Protein 3N7L (pdb70)

Foldseek 3Di:
DLLVQWQFKFAQDPNRTWTPSPQTWDKDKWFPWAFDPDPVRWIKFKLDPDRTIKIKTFTDPVSCVVFVQFKKKKKWKKFKPQQAQQAFKWWFKDWADAQFAWTWIDGRQKIKIWGGLHVVDIDMDIDGDDCVLCVLHLGAIKMWMWIDGQQAKTWIAILLHTGDIDGHDDSPNHDTGSMMMGHIGGDPPRRDDDMMMMIIGTIIMGSHGDDSVRSNVVSVVSDPQFFAAFWRRHGAFAFAWWFKDFSVCQQWGWEAFAFFIFTDGHPGRNDSPDYKTKGKAFDDDDDDDRTDGAQTKIWIWIQHPNDIWTKWWDDFQDDQDAQKTFIGTHPDDPQRCLDTTMWTKHWDDDSSGTWIWTFDDHSRDSDGFWTKFWAWGWGDGHPDDDGTHITIGIMTRGHDCPVVVPPSRRTMHIHGPD

Organism: Clostridium botulinum (NCBI:txid1491)

InterPro domains:
  IPR000395 Botulinum/Tetanus toxin, catalytic chain [PF01742] (6-418)
  IPR000395 Botulinum/Tetanus toxin, catalytic chain [PR00760] (7-23)
  IPR000395 Botulinum/Tetanus toxin, catalytic chain [PR00760] (34-50)
  IPR000395 Botulinum/Tetanus toxin, catalytic chain [PR00760] (71-87)
  IPR000395 Botulinum/Tetanus toxin, catalytic chain [PR00760] (96-118)
  IPR000395 Botulinum/Tetanus toxin, catalytic chain [PR00760] (219-231)
  IPR000395 Botulinum/Tetanus toxin, catalytic chain [PR00760] (266-282)
  IPR011065 Kunitz inhibitor STI-like superfamily [SSF50386] (1091-1285)
  IPR012500 Clostridium neurotoxin, translocation [PF07952] (543-846)
  IPR012928 Clostridium neurotoxin, receptor binding N-terminal [PF07953] (876-1076)
  IPR013104 Clostridium neurotoxin, receptor-binding C-terminal [PF07951] (1090-1283)
  IPR013320 Concanavalin A-like lectin/glucanase domain superfamily [SSF49899] (864-1076)
  IPR036248 Clostridium neurotoxin, translocation domain [G3DSA:1.20.1120.10] (540-861)
  IPR036248 Clostridium neurotoxin, translocation domain [SSF58091] (541-865)

B-factor: mean 31.16, std 10.19, range [14.08, 74.38]

Sequence (418 aa):
SINDSKILSLQNKKNTLMDTSGYNAEVRVEGNVQLNPIFPFDFKLGSSGDDRGKVIVTQNENIVYNAMYESFSISFWIRINKWVSNLPGYTIIDSVKNNSGWSIGIISNFLVFTLKQNENSEQDINFSYDISKNAAGYNKWFFVTITTNMMGNMMIYINGKLIDTIKVKELTGINFSKTITFQMNKIPNTGLITNINMWIRDFYIFAKELDDKDINILFNSLQYTNVVKDYWGNDLRYDKEYYMINVNYMNRYMSKKGNGIVFNTRKNNNDFNEGYKIIIKRIRGNTNDTRVRGENVLYFNTTIDNKQYSLGMYKPSRNLGTDLVPLGALDQPMDEIRKYGSFIIQPCNTFDYYASQLFLSSNATTNRLGILSIGSYSFKLGDDYWFNHEYLIPVIKIEHYASLLESTSTHWVFVPAS

Solvent-accessible surface area: 18900 Å² total; per-residue (Å²): 128,28,81,134,20,34,13,0,2,2,33,18,94,198,106,74,14,77,8,50,29,56,95,122,12,79,32,136,84,84,42,75,23,98,43,39,109,98,49,30,92,9,6,54,1,8,14,79,25,153,103,73,0,58,0,27,0,36,15,64,114,90,41,6,154,115,6,5,73,106,24,0,0,0,0,0,6,0,30,0,51,77,0,46,43,73,10,4,0,18,30,0,0,38,1,41,152,114,73,10,0,1,18,0,12,3,62,34,18,74,1,31,0,20,0,37,25,53,124,131,28,82,27,68,2,48,7,50,5,64,81,100,112,14,59,9,4,10,4,4,16,0,0,0,0,0,0,0,34,32,134,16,60,0,28,0,2,0,19,4,122,82,65,48,62,51,136,10,93,130,8,108,70,17,97,11,14,83,39,0,27,0,26,1,55,70,67,103,154,34,41,117,107,147,153,10,43,1,39,1,18,25,0,14,2,0,39,73,58,0,74,76,151,24,0,49,97,11,30,76,79,24,34,133,88,77,11,0,16,4,12,28,11,55,26,0,95,7,92,46,71,1,17,4,4,1,28,77,74,48,73,74,40,4,20,57,68,33,88,0,1,9,8,54,88,14,176,58,55,98,68,19,87,53,31,63,68,0,37,0,62,69,36,106,27,156,64,111,48,63,54,0,42,0,82,6,0,0,22,1,23,0,67,27,109,149,97,88,32,3,1,0,31,26,186,18,68,114,124,22,24,117,45,45,26,0,0,0,2,30,103,31,92,85,100,53,6,70,84,93,0,1,0,0,0,50,29,24,69,61,69,52,25,21,1,0,22,0,4,2,0,26,88,0,47,71,94,100,78,0,0,0,6,14,11,62,48,36,0,66,10,52,125,22,155,202,150,54,77,118,25,16,0,1,2,0,46,52,120,112,37,84,106,42,75,151,35,60,15,0,16,0,0,1,5,20,19,123

Nearest PDB structures (foldseek):
  3n7l-assembly1_A  TM=1.002E+00  e=1.929E-85  Clostridium botulinum
  3n7m-assembly1_A  TM=1.002E+00  e=1.325E-81  Clostridium botulinum
  4isr-assembly2_B  TM=9.965E-01  e=1.604E-79  Clostridium botulinum
  4isr-assembly3_C  TM=9.942E-01  e=2.498E-77  Clostridium botulinum
  3r4s-assembly2_B  TM=9.727E-01  e=1.411E-65  Clostridium botulinum

Structure (mmCIF, N/CA/C/O backbone):
data_3N7L
#
_entry.id   3N7L
#
_cell.length_a   57.294
_cell.length_b   57.810
_cell.length_c   184.191
_cell.angle_alpha   90.00
_cell.angle_beta   90.00
_cell.angle_gamma   90.00
#
_symmetry.space_group_name_H-M   'P 21 21 21'
#
loop_
_entity.id
_entity.type
_entity.pdbx_description
1 polymer Neurotoxin
2 non-polymer 'SULFATE ION'
3 non-polymer GLYCEROL
4 water water
#
loop_
_atom_site.group_PDB
_atom_site.id
_atom_site.type_symbol
_atom_site.label_atom_id
_atom_site.label_alt_id
_atom_site.label_comp_id
_atom_site.label_asym_id
_atom_site.label_entity_id
_atom_site.label_seq_id
_atom_site.pdbx_PDB_ins_code
_atom_site.Cartn_x
_atom_site.Cartn_y
_atom_site.Cartn_z
_atom_site.occupancy
_atom_site.B_iso_or_equiv
_atom_site.auth_seq_id
_atom_site.auth_comp_id
_atom_site.auth_asym_id
_atom_site.auth_atom_id
_atom_site.pdbx_PDB_model_num
ATOM 1 N N . SER A 1 2 ? 28.238 -2.875 -8.683 1.00 62.39 863 SER A N 1
ATOM 2 C CA . SER A 1 2 ? 28.865 -1.683 -8.042 1.00 61.80 863 SER A CA 1
ATOM 3 C C . SER A 1 2 ? 27.863 -0.967 -7.138 1.00 61.44 863 SER A C 1
ATOM 4 O O . SER A 1 2 ? 28.161 -0.666 -5.980 1.00 61.47 863 SER A O 1
ATOM 7 N N . ILE A 1 3 ? 26.676 -0.691 -7.674 1.00 59.95 864 ILE A N 1
ATOM 8 C CA . ILE A 1 3 ? 25.632 -0.022 -6.907 1.00 58.04 864 ILE A CA 1
ATOM 9 C C . ILE A 1 3 ? 24.780 -1.054 -6.173 1.00 56.63 864 ILE A C 1
ATOM 10 O O . ILE A 1 3 ? 23.913 -0.702 -5.375 1.00 55.94 864 ILE A O 1
ATOM 15 N N . ASN A 1 4 ? 25.031 -2.330 -6.449 1.00 54.97 865 ASN A N 1
ATOM 16 C CA . ASN A 1 4 ? 24.292 -3.408 -5.801 1.00 54.22 865 ASN A CA 1
ATOM 17 C C . ASN A 1 4 ? 24.590 -3.435 -4.310 1.00 52.69 865 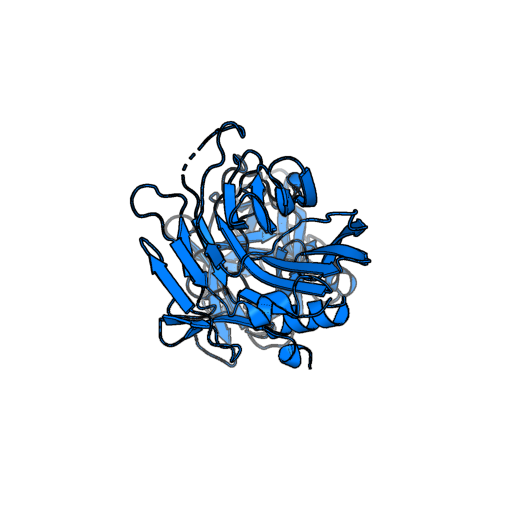ASN A C 1
ATOM 18 O O . ASN A 1 4 ? 23.782 -3.915 -3.514 1.00 51.58 865 ASN A O 1
ATOM 23 N N . ASP A 1 5 ? 25.758 -2.921 -3.940 1.00 50.78 866 ASP A N 1
ATOM 24 C CA . ASP A 1 5 ? 26.160 -2.876 -2.543 1.00 50.06 866 ASP A CA 1
ATOM 25 C C . ASP A 1 5 ? 25.173 -2.033 -1.737 1.00 47.96 866 ASP A C 1
ATOM 26 O O . ASP A 1 5 ? 25.091 -2.162 -0.514 1.00 46.10 866 ASP A O 1
ATOM 31 N N . SER A 1 6 ? 24.423 -1.177 -2.428 1.00 44.74 867 SER A N 1
ATOM 32 C CA . SER A 1 6 ? 23.446 -0.317 -1.767 1.00 42.41 867 SER A CA 1
ATOM 33 C C . SER A 1 6 ? 22.017 -0.836 -1.923 1.00 40.54 867 SER A C 1
ATOM 34 O O . SER A 1 6 ? 21.087 -0.287 -1.338 1.00 40.07 867 SER A O 1
ATOM 37 N N . LYS A 1 7 ? 21.841 -1.896 -2.704 1.00 38.23 868 LYS A N 1
ATOM 38 C CA . LYS A 1 7 ? 20.513 -2.461 -2.908 1.00 38.35 868 LYS A CA 1
ATOM 39 C C . LYS A 1 7 ? 19.997 -3.071 -1.603 1.00 37.37 868 LYS A C 1
ATOM 40 O O . LYS A 1 7 ? 20.611 -3.982 -1.050 1.00 37.54 868 LYS A O 1
ATOM 46 N N . ILE A 1 8 ? 18.868 -2.565 -1.113 1.00 34.73 869 ILE A N 1
ATOM 47 C CA . ILE A 1 8 ? 18.296 -3.059 0.134 1.00 33.83 869 ILE A CA 1
ATOM 48 C C . ILE A 1 8 ? 16.993 -3.834 -0.057 1.00 32.50 869 ILE A C 1
ATOM 49 O O . ILE A 1 8 ? 16.463 -4.420 0.886 1.00 31.28 869 ILE A O 1
ATOM 54 N N . LEU A 1 9 ? 16.479 -3.826 -1.281 1.00 31.16 870 LEU A N 1
ATOM 55 C CA . LEU A 1 9 ? 15.260 -4.555 -1.613 1.00 29.45 870 LEU A CA 1
ATOM 56 C C . LEU A 1 9 ? 15.333 -4.941 -3.077 1.00 28.79 870 LEU A C 1
ATOM 57 O O . LEU A 1 9 ? 15.672 -4.121 -3.931 1.00 27.11 870 LEU A O 1
ATOM 62 N N . SER A 1 10 ? 15.025 -6.198 -3.362 1.00 29.37 871 SER A N 1
ATOM 63 C CA . SER A 1 10 ? 15.061 -6.704 -4.726 1.00 31.29 871 SER A CA 1
ATOM 64 C C . SER A 1 10 ? 13.920 -7.693 -4.897 1.00 31.06 871 SER A C 1
ATOM 65 O O . SER A 1 10 ? 14.101 -8.898 -4.735 1.00 32.30 871 SER A O 1
ATOM 68 N N . LEU A 1 11 ? 12.737 -7.175 -5.210 1.00 31.93 872 LEU A N 1
ATOM 69 C CA . LEU A 1 11 ? 11.562 -8.018 -5.387 1.00 31.02 872 LEU A CA 1
ATOM 70 C C . LEU A 1 11 ? 11.597 -8.713 -6.739 1.00 32.35 872 LEU A C 1
ATOM 71 O O . LEU A 1 11 ? 11.431 -8.076 -7.780 1.00 31.81 872 LEU A O 1
ATOM 76 N N . GLN A 1 12 ? 11.820 -10.023 -6.713 1.00 33.5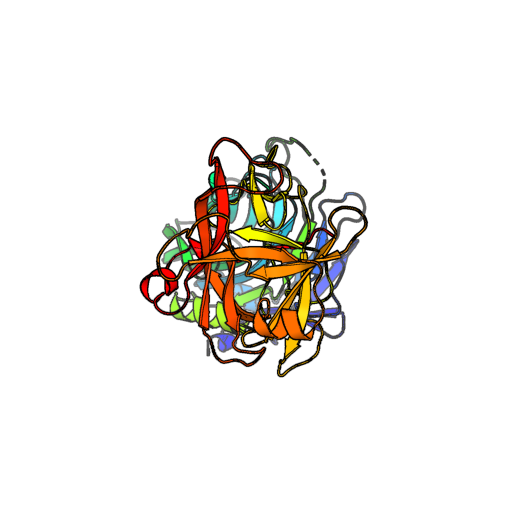6 873 GLN A N 1
ATOM 77 C CA . GLN A 1 12 ? 11.894 -10.813 -7.933 1.00 35.08 873 GLN A CA 1
ATOM 78 C C . GLN A 1 12 ? 11.088 -12.099 -7.861 1.00 35.93 873 GLN A C 1
ATOM 79 O O . GLN A 1 12 ? 10.743 -12.581 -6.784 1.00 35.92 873 GLN A O 1
ATOM 85 N N . ASN A 1 13 ? 10.794 -12.645 -9.033 1.00 36.52 874 ASN A N 1
ATOM 86 C CA . ASN A 1 13 ? 10.048 -13.888 -9.153 1.00 37.36 874 ASN A CA 1
ATOM 87 C C . ASN A 1 13 ? 11.061 -14.994 -9.412 1.00 38.70 874 ASN A C 1
ATOM 88 O O . ASN A 1 13 ? 11.675 -15.035 -10.472 1.00 38.74 874 ASN A O 1
ATOM 93 N N . LYS A 1 14 ? 11.242 -15.873 -8.431 1.00 40.04 875 LYS A N 1
ATOM 94 C CA . LYS A 1 14 ? 12.175 -16.990 -8.550 1.00 43.07 875 LYS A CA 1
ATOM 95 C C . LYS A 1 14 ? 11.471 -18.300 -8.209 1.00 44.41 875 LYS A C 1
ATOM 96 O O . LYS A 1 14 ? 10.826 -18.413 -7.165 1.00 44.07 875 LYS A O 1
ATOM 102 N N . LYS A 1 15 ? 11.598 -19.286 -9.093 1.00 47.16 876 LYS A N 1
ATOM 103 C CA . LYS A 1 15 ? 10.973 -20.592 -8.887 1.00 49.49 876 LYS A CA 1
ATOM 104 C C . LYS A 1 15 ? 9.462 -20.425 -8.762 1.00 48.69 876 LYS A C 1
ATOM 105 O O . LYS A 1 15 ? 8.820 -21.118 -7.975 1.00 50.09 876 LYS A O 1
ATOM 111 N N . ASN A 1 16 ? 8.902 -19.503 -9.537 1.00 47.72 877 ASN A N 1
ATOM 112 C CA . ASN A 1 16 ? 7.468 -19.235 -9.504 1.00 46.97 877 ASN A CA 1
ATOM 113 C C . ASN A 1 16 ? 7.051 -18.747 -8.114 1.00 45.86 877 ASN A C 1
ATOM 114 O O . ASN A 1 16 ? 5.956 -19.048 -7.635 1.00 44.91 877 ASN A O 1
ATOM 119 N N . THR A 1 17 ? 7.938 -17.987 -7.476 1.00 44.43 878 THR A N 1
ATOM 120 C CA . THR A 1 17 ? 7.675 -17.439 -6.149 1.00 43.44 878 THR A CA 1
ATOM 121 C C . THR A 1 17 ? 8.202 -16.009 -6.034 1.00 41.47 878 THR A C 1
ATOM 122 O O . THR A 1 17 ? 9.359 -15.746 -6.360 1.00 40.46 878 THR A O 1
ATOM 126 N N . LEU A 1 18 ? 7.355 -15.086 -5.579 1.00 39.58 879 LEU A N 1
ATOM 127 C CA . LEU A 1 18 ? 7.778 -13.698 -5.404 1.00 38.26 879 LEU A CA 1
ATOM 128 C C . LEU A 1 18 ? 8.558 -13.610 -4.098 1.00 38.68 879 LEU A C 1
ATOM 129 O O . LEU A 1 18 ? 8.065 -14.019 -3.049 1.00 38.69 879 LEU A O 1
ATOM 134 N N . MET A 1 19 ? 9.770 -13.070 -4.160 1.00 38.52 880 MET A N 1
ATOM 135 C CA . MET A 1 19 ? 10.603 -12.977 -2.971 1.00 39.57 880 MET A CA 1
ATOM 136 C C . MET A 1 19 ? 11.647 -11.876 -3.071 1.00 38.21 880 MET A C 1
ATOM 137 O O . MET A 1 19 ? 11.941 -11.384 -4.158 1.00 38.42 880 MET A O 1
ATOM 142 N N . ASP A 1 20 ? 12.212 -11.505 -1.926 1.00 36.44 881 ASP A N 1
ATOM 143 C CA . ASP A 1 20 ? 13.256 -10.489 -1.880 1.00 36.07 881 ASP A CA 1
ATOM 144 C C . ASP A 1 20 ? 14.583 -11.222 -2.020 1.00 34.94 881 ASP A C 1
ATOM 145 O O . ASP A 1 20 ? 14.864 -12.138 -1.257 1.00 35.48 881 ASP A O 1
ATOM 150 N N . THR A 1 21 ? 15.395 -10.819 -2.988 1.00 34.49 882 THR A N 1
ATOM 151 C CA . THR A 1 21 ? 16.679 -11.470 -3.205 1.00 35.56 882 THR A CA 1
ATOM 152 C C . THR A 1 21 ? 17.859 -10.556 -2.901 1.00 35.81 882 THR A C 1
ATOM 153 O O . THR A 1 21 ? 18.976 -10.821 -3.336 1.00 36.25 882 THR A O 1
ATOM 157 N N . SER A 1 22 ? 17.614 -9.485 -2.154 1.00 36.45 883 SER A N 1
ATOM 158 C CA . SER A 1 22 ? 18.675 -8.536 -1.819 1.00 38.27 883 SER A CA 1
ATOM 159 C C . SER A 1 22 ? 19.617 -9.086 -0.753 1.00 38.98 883 SER A C 1
ATOM 160 O O . SER A 1 22 ? 20.809 -8.783 -0.748 1.00 39.35 883 SER A O 1
ATOM 163 N N . GLY A 1 23 ? 19.066 -9.889 0.149 1.00 39.96 884 GLY A N 1
ATOM 164 C CA . GLY A 1 23 ? 19.857 -10.460 1.219 1.00 41.03 884 GLY A CA 1
ATOM 165 C C . GLY A 1 23 ? 19.264 -10.090 2.564 1.00 42.67 884 GLY A C 1
ATOM 166 O O . GLY A 1 23 ? 19.529 -10.749 3.573 1.00 42.87 884 GLY A O 1
ATOM 167 N N . TYR A 1 24 ? 18.450 -9.036 2.578 1.00 42.73 885 TYR A N 1
ATOM 168 C CA . TYR A 1 24 ? 17.821 -8.571 3.807 1.00 41.70 885 TYR A CA 1
ATOM 169 C C . TYR A 1 24 ? 16.508 -9.279 4.086 1.00 41.93 885 TYR A C 1
ATOM 170 O O . TYR A 1 24 ? 15.766 -8.906 4.992 1.00 42.90 885 TYR A O 1
ATOM 179 N N . ASN A 1 25 ? 16.237 -10.308 3.293 1.00 42.71 886 ASN A N 1
ATOM 180 C CA . ASN A 1 25 ? 15.043 -11.133 3.431 1.00 43.11 886 ASN A CA 1
ATOM 181 C C . ASN A 1 25 ? 13.754 -10.438 3.838 1.00 42.04 886 ASN A C 1
ATOM 182 O O . ASN A 1 25 ? 13.139 -10.797 4.845 1.00 41.39 886 ASN A O 1
ATOM 187 N N . ALA A 1 26 ? 13.337 -9.445 3.065 1.00 40.82 887 ALA A N 1
ATOM 188 C CA . ALA A 1 26 ? 12.086 -8.769 3.359 1.00 39.47 887 ALA A CA 1
ATOM 189 C C . ALA A 1 26 ? 11.020 -9.853 3.207 1.00 39.72 887 ALA A C 1
ATOM 190 O O . ALA A 1 26 ? 11.234 -10.842 2.505 1.00 39.39 887 ALA A O 1
ATOM 192 N N . GLU A 1 27 ? 9.884 -9.685 3.869 1.00 39.98 888 GLU A N 1
ATOM 193 C CA . GLU A 1 27 ? 8.818 -10.674 3.776 1.00 41.73 888 GLU A CA 1
ATOM 194 C C . GLU A 1 27 ? 7.857 -10.319 2.647 1.00 40.93 888 GLU A C 1
ATOM 195 O O . GLU A 1 27 ? 7.372 -9.192 2.569 1.00 40.10 888 GLU A O 1
ATOM 201 N N . VAL A 1 28 ? 7.579 -11.284 1.777 1.00 40.20 889 VAL A N 1
ATOM 202 C CA . VAL A 1 28 ? 6.668 -11.043 0.663 1.00 39.59 889 VAL A CA 1
ATOM 203 C C . VAL A 1 28 ? 5.416 -11.919 0.756 1.00 40.79 889 VAL A C 1
ATOM 204 O O . VAL A 1 28 ? 5.506 -13.145 0.765 1.00 40.62 889 VAL A O 1
ATOM 208 N N . ARG A 1 29 ? 4.255 -11.275 0.835 1.00 41.95 890 ARG A N 1
ATOM 209 C CA . ARG A 1 29 ? 2.974 -11.972 0.912 1.00 43.89 890 ARG A CA 1
ATOM 210 C C . ARG A 1 29 ? 2.159 -11.666 -0.337 1.00 43.30 890 ARG A C 1
ATOM 211 O O . ARG A 1 29 ? 1.973 -10.503 -0.697 1.00 42.74 890 ARG A O 1
ATOM 219 N N . VAL A 1 30 ? 1.671 -12.708 -0.995 1.00 42.58 891 VAL A N 1
ATOM 220 C CA . VAL A 1 30 ? 0.874 -12.526 -2.197 1.00 43.00 891 VAL A CA 1
ATOM 221 C C . VAL A 1 30 ? -0.558 -12.964 -1.925 1.00 42.67 891 VAL A C 1
ATOM 222 O O . VAL A 1 30 ? -0.801 -14.093 -1.506 1.00 43.43 891 VAL A O 1
ATOM 226 N N . GLU A 1 31 ? -1.505 -12.063 -2.156 1.00 42.32 892 GLU A N 1
ATOM 227 C CA . GLU A 1 31 ? -2.911 -12.367 -1.915 1.00 41.77 892 GLU A CA 1
ATOM 228 C C . GLU A 1 31 ? -3.784 -12.081 -3.129 1.00 41.15 892 GLU A C 1
ATOM 229 O O . GLU A 1 31 ? -3.508 -11.168 -3.909 1.00 40.75 892 GLU A O 1
ATOM 235 N N . GLY A 1 32 ? -4.842 -12.869 -3.278 1.00 39.36 893 GLY A N 1
ATOM 236 C CA . GLY A 1 32 ? -5.765 -12.673 -4.377 1.00 38.05 893 GLY A CA 1
ATOM 237 C C . GLY A 1 32 ? -5.274 -13.058 -5.760 1.00 37.51 893 GLY A C 1
ATOM 238 O O . GLY A 1 32 ? -4.375 -13.881 -5.919 1.00 35.24 893 GLY A O 1
ATOM 239 N N . ASN A 1 33 ? -5.879 -12.427 -6.762 1.00 37.31 894 ASN A N 1
ATOM 240 C CA . ASN A 1 33 ? -5.580 -12.671 -8.165 1.00 37.84 894 ASN A CA 1
ATOM 241 C C . ASN A 1 33 ? -4.251 -12.061 -8.623 1.00 36.78 894 ASN A C 1
ATOM 242 O O . ASN A 1 33 ? -4.228 -10.989 -9.228 1.00 36.73 894 ASN A O 1
ATOM 247 N N . VAL A 1 34 ? -3.154 -12.750 -8.323 1.00 34.96 895 VAL A N 1
ATOM 248 C CA . VAL A 1 34 ? -1.820 -12.308 -8.722 1.00 33.14 895 VAL A CA 1
ATOM 249 C C . VAL A 1 34 ? -1.224 -13.392 -9.610 1.00 32.92 895 VAL A C 1
ATOM 250 O O . VAL A 1 34 ? -0.980 -14.506 -9.151 1.00 32.34 895 VAL A O 1
ATOM 254 N N . GLN A 1 35 ? -0.983 -13.072 -10.877 1.00 32.34 896 GLN A N 1
ATOM 255 C CA . GLN A 1 35 ? -0.432 -14.062 -11.797 1.00 31.69 896 GLN A CA 1
ATOM 256 C C . GLN A 1 35 ? 1.042 -13.851 -12.068 1.00 31.21 896 GLN A C 1
ATOM 257 O O . GLN A 1 35 ? 1.479 -12.733 -12.336 1.00 28.00 896 GLN A O 1
ATOM 263 N N . LEU A 1 36 ? 1.802 -14.938 -12.000 1.00 31.30 897 LEU A N 1
ATOM 264 C CA . LEU A 1 36 ? 3.234 -14.892 -12.242 1.00 32.85 897 LEU A CA 1
ATOM 265 C C . LEU A 1 36 ? 3.558 -15.449 -13.620 1.00 34.11 897 LEU A C 1
ATOM 266 O O . LEU A 1 36 ? 3.079 -16.518 -14.000 1.00 34.81 897 LEU A O 1
ATOM 271 N N . ASN A 1 37 ? 4.372 -14.715 -14.369 1.00 33.63 898 ASN A N 1
ATOM 272 C CA . ASN A 1 37 ? 4.770 -15.133 -15.704 1.00 35.03 898 ASN A CA 1
ATOM 273 C C . ASN A 1 37 ? 5.917 -16.136 -15.556 1.00 35.16 898 ASN A C 1
ATOM 274 O O . ASN A 1 37 ? 6.951 -15.820 -14.968 1.00 35.76 898 ASN A O 1
ATOM 279 N N . PRO A 1 38 ? 5.739 -17.365 -16.078 1.00 36.23 899 PRO A N 1
ATOM 280 C CA . PRO A 1 38 ? 6.750 -18.429 -16.008 1.00 36.18 899 PRO A CA 1
ATOM 281 C C . PRO A 1 38 ? 7.973 -18.202 -16.894 1.00 35.81 899 PRO A C 1
ATOM 282 O O . PRO A 1 38 ? 8.979 -18.897 -16.755 1.00 37.02 899 PRO A O 1
ATOM 286 N N . ILE A 1 39 ? 7.888 -17.242 -17.811 1.00 33.99 900 ILE A N 1
ATOM 287 C CA . ILE A 1 39 ? 9.020 -16.947 -18.680 1.00 34.35 900 ILE A CA 1
ATOM 288 C C . ILE A 1 39 ? 9.372 -15.470 -18.609 1.00 33.32 900 ILE A C 1
ATOM 289 O O . ILE A 1 39 ? 8.562 -14.651 -18.176 1.00 33.60 900 ILE A O 1
ATOM 294 N N . PHE A 1 40 ? 10.587 -15.143 -19.036 1.00 32.21 901 PHE A N 1
ATOM 295 C CA . PHE A 1 40 ? 11.066 -13.769 -19.029 1.00 32.06 901 PHE A CA 1
ATOM 296 C C . PHE A 1 40 ? 9.988 -12.836 -19.581 1.00 31.83 901 PHE A C 1
ATOM 297 O O . PHE A 1 40 ? 9.293 -13.178 -20.540 1.00 30.05 901 PHE A O 1
ATOM 305 N N . PRO A 1 41 ? 9.852 -11.633 -18.996 1.00 31.74 902 PRO A N 1
ATOM 306 C CA . PRO A 1 41 ? 10.625 -11.084 -17.878 1.00 31.54 902 PRO A CA 1
ATOM 307 C C . PRO A 1 41 ? 10.193 -11.519 -16.473 1.00 31.29 902 PRO A C 1
ATOM 308 O O . PRO A 1 41 ? 10.553 -10.873 -15.485 1.00 30.60 902 PRO A O 1
ATOM 312 N N . PHE A 1 42 ? 9.422 -12.601 -16.385 1.00 29.93 903 PHE A N 1
ATOM 313 C CA . PHE A 1 42 ? 8.964 -13.134 -15.098 1.00 31.07 903 PHE A CA 1
ATOM 314 C C . PHE A 1 42 ? 8.224 -12.120 -14.231 1.00 31.01 903 PHE A C 1
ATOM 315 O O . PHE A 1 42 ? 8.368 -12.101 -13.009 1.00 31.12 903 PHE A O 1
ATOM 323 N N . ASP A 1 43 ? 7.424 -11.288 -14.875 1.00 29.17 904 ASP A N 1
ATOM 324 C CA . ASP A 1 43 ? 6.645 -10.259 -14.199 1.00 29.65 904 ASP A CA 1
ATOM 325 C C . ASP A 1 43 ? 5.476 -10.856 -13.419 1.00 29.51 904 ASP A C 1
ATOM 326 O O . ASP A 1 43 ? 5.124 -12.024 -13.601 1.00 29.97 904 ASP A O 1
ATOM 331 N N . PHE A 1 44 ? 4.896 -10.061 -12.528 1.00 26.97 905 PHE A N 1
ATOM 332 C CA . PHE A 1 44 ? 3.711 -10.499 -11.821 1.00 26.56 905 PHE A CA 1
ATOM 333 C C . PHE A 1 44 ? 2.626 -9.524 -12.275 1.00 27.01 905 PHE A C 1
ATOM 334 O O . PHE A 1 44 ? 2.906 -8.345 -12.542 1.00 25.87 905 PHE A O 1
ATOM 342 N N . LYS A 1 45 ? 1.404 -10.024 -12.406 1.00 25.49 906 LYS A N 1
ATOM 343 C CA . LYS A 1 45 ? 0.297 -9.209 -12.882 1.00 26.46 906 LYS A CA 1
ATOM 344 C C . LYS A 1 45 ? -0.819 -8.998 -11.863 1.00 27.84 906 LYS A C 1
ATOM 345 O O . LYS A 1 45 ? -1.247 -9.937 -11.187 1.00 28.41 906 LYS A O 1
ATOM 351 N N . LEU A 1 46 ? -1.278 -7.752 -11.773 1.00 28.20 907 LEU A N 1
ATOM 352 C CA . LEU A 1 46 ? -2.351 -7.345 -10.872 1.00 31.00 907 LEU A CA 1
ATOM 353 C C . LEU A 1 46 ? -3.422 -6.635 -11.692 1.00 32.06 907 LEU A C 1
ATOM 354 O O . LEU A 1 46 ? -3.145 -6.150 -12.787 1.00 32.15 907 LEU A O 1
ATOM 359 N N . GLY A 1 47 ? -4.641 -6.576 -11.166 1.00 32.96 908 GLY A N 1
ATOM 360 C CA . GLY A 1 47 ? -5.715 -5.909 -11.881 1.00 33.72 908 GLY A CA 1
ATOM 361 C C . GLY A 1 47 ? -6.600 -5.090 -10.962 1.00 34.97 908 GLY A C 1
ATOM 362 O O . GLY A 1 47 ? -6.623 -5.316 -9.753 1.00 34.50 908 GLY A O 1
ATOM 363 N N . SER A 1 48 ? -7.320 -4.126 -11.525 1.00 36.56 909 SER A N 1
ATOM 364 C CA . SER A 1 48 ? -8.218 -3.295 -10.732 1.00 39.91 909 SER A CA 1
ATOM 365 C C . SER A 1 48 ? -9.468 -4.116 -10.407 1.00 43.54 909 SER A C 1
ATOM 366 O O . SER A 1 48 ? -10.336 -3.683 -9.652 1.00 42.88 909 SER A O 1
ATOM 369 N N . SER A 1 49 ? -9.520 -5.312 -10.993 1.00 48.96 910 SER A N 1
ATOM 370 C CA . SER A 1 49 ? -10.596 -6.296 -10.831 1.00 53.94 910 SER A CA 1
ATOM 371 C C . SER A 1 49 ? -11.749 -5.945 -9.896 1.00 56.04 910 SER A C 1
ATOM 372 O O . SER A 1 49 ? -12.689 -5.249 -10.281 1.00 56.98 910 SER A O 1
ATOM 375 N N . GLY A 1 50 ? -11.677 -6.461 -8.673 1.00 58.66 911 GLY A N 1
ATOM 376 C CA . GLY A 1 50 ? -12.712 -6.208 -7.688 1.00 60.17 911 GLY A CA 1
ATOM 377 C C . GLY A 1 50 ? -12.536 -7.069 -6.452 1.00 61.44 911 GLY A C 1
ATOM 378 O O . GLY A 1 50 ? -11.644 -6.820 -5.639 1.00 61.83 911 GLY A O 1
ATOM 379 N N . ASP A 1 51 ? -13.384 -8.087 -6.321 1.00 62.21 912 ASP A N 1
ATOM 380 C CA . ASP A 1 51 ? -13.356 -9.013 -5.186 1.00 62.55 912 ASP A CA 1
ATOM 381 C C . ASP A 1 51 ? -11.947 -9.313 -4.687 1.00 61.64 912 ASP A C 1
ATOM 382 O O . ASP A 1 51 ? -11.427 -8.643 -3.792 1.00 60.82 912 ASP A O 1
ATOM 387 N N . ASP A 1 52 ? -11.340 -10.338 -5.276 1.00 60.17 913 ASP A N 1
ATOM 388 C CA . ASP A 1 52 ? -9.999 -10.758 -4.908 1.00 59.05 913 ASP A CA 1
ATOM 389 C C . ASP A 1 52 ? -8.923 -10.142 -5.792 1.00 56.47 913 ASP A C 1
ATOM 390 O O . ASP A 1 52 ? -8.060 -10.858 -6.297 1.00 56.95 913 ASP A O 1
ATOM 395 N N . ARG A 1 53 ? -8.968 -8.825 -5.984 1.00 52.99 914 ARG A N 1
ATOM 396 C CA . ARG A 1 53 ? -7.960 -8.172 -6.811 1.00 49.56 914 ARG A CA 1
ATOM 397 C C . ARG A 1 53 ? -6.608 -8.482 -6.181 1.00 46.32 914 ARG A C 1
ATOM 398 O O . ARG A 1 53 ? -6.458 -8.435 -4.958 1.00 46.05 914 ARG A O 1
ATOM 406 N N . GLY A 1 54 ? -5.633 -8.813 -7.018 1.00 42.55 915 GLY A N 1
ATOM 407 C CA . GLY A 1 54 ? -4.315 -9.145 -6.520 1.00 38.38 915 GLY A CA 1
ATOM 408 C C . GLY A 1 54 ? -3.729 -8.118 -5.574 1.00 37.13 915 GLY A C 1
ATOM 409 O O . GLY A 1 54 ? -4.035 -6.927 -5.648 1.00 35.03 915 GLY A O 1
ATOM 410 N N . LYS A 1 55 ? -2.865 -8.589 -4.683 1.00 35.92 916 LYS A N 1
ATOM 411 C CA . LYS A 1 55 ? -2.217 -7.727 -3.709 1.00 35.29 916 LYS A CA 1
ATOM 412 C C . LYS A 1 55 ? -0.888 -8.344 -3.299 1.00 33.89 916 LYS A C 1
ATOM 413 O O . LYS A 1 55 ? -0.831 -9.513 -2.921 1.00 33.90 916 LYS A O 1
ATOM 419 N N . VAL A 1 56 ? 0.183 -7.564 -3.394 1.00 32.18 917 VAL A N 1
ATOM 420 C CA . VAL A 1 56 ? 1.506 -8.038 -3.004 1.00 31.95 917 VAL A CA 1
ATOM 421 C C . VAL A 1 56 ? 2.006 -7.165 -1.859 1.00 31.71 917 VAL A C 1
ATOM 422 O O . VAL A 1 56 ? 2.117 -5.946 -1.995 1.00 30.77 917 VAL A O 1
ATOM 426 N N . ILE A 1 57 ? 2.297 -7.791 -0.726 1.00 31.70 918 ILE A N 1
ATOM 427 C CA . ILE A 1 57 ? 2.769 -7.053 0.436 1.00 31.74 918 ILE A CA 1
ATOM 428 C C . ILE A 1 57 ? 4.208 -7.389 0.794 1.00 32.03 918 ILE A C 1
ATOM 429 O O . ILE A 1 57 ? 4.543 -8.544 1.070 1.00 32.08 918 ILE A O 1
ATOM 434 N N . VAL A 1 58 ? 5.057 -6.369 0.779 1.00 30.90 919 VAL A N 1
ATOM 435 C CA . VAL A 1 58 ? 6.458 -6.540 1.116 1.00 30.92 919 VAL A CA 1
ATOM 436 C C . VAL A 1 58 ? 6.736 -5.832 2.438 1.00 32.72 919 VAL A C 1
ATOM 437 O O . VAL A 1 58 ? 6.536 -4.621 2.562 1.00 32.50 919 VAL A O 1
ATOM 441 N N . THR A 1 59 ? 7.181 -6.596 3.428 1.00 33.58 920 THR A N 1
ATOM 442 C CA . THR A 1 59 ? 7.499 -6.041 4.739 1.00 34.25 920 THR A CA 1
ATOM 443 C C . THR A 1 59 ? 8.998 -6.199 4.947 1.00 36.45 920 THR A C 1
ATOM 444 O O . THR A 1 59 ? 9.503 -7.316 5.081 1.00 35.87 920 THR A O 1
ATOM 448 N N . GLN A 1 60 ? 9.712 -5.082 4.965 1.00 38.56 921 GLN A N 1
ATOM 449 C CA . GLN A 1 60 ? 11.153 -5.129 5.134 1.00 42.30 921 GLN A CA 1
ATOM 450 C C . GLN A 1 60 ? 11.605 -4.906 6.570 1.00 44.64 921 GLN A C 1
ATOM 451 O O . GLN A 1 60 ? 10.783 -4.762 7.478 1.00 45.34 921 GLN A O 1
ATOM 457 N N . ASN A 1 61 ? 12.919 -4.900 6.765 1.00 47.22 922 ASN A N 1
ATOM 458 C CA . ASN A 1 61 ? 13.505 -4.708 8.084 1.00 48.84 922 ASN A CA 1
ATOM 459 C C . ASN A 1 61 ? 13.489 -3.241 8.508 1.00 49.77 922 ASN A C 1
ATOM 460 O O . ASN A 1 61 ? 14.098 -2.387 7.861 1.00 49.46 922 ASN A O 1
ATOM 465 N N . GLU A 1 62 ? 12.789 -2.967 9.605 1.00 51.00 923 GLU A N 1
ATOM 466 C CA . GLU A 1 62 ? 12.659 -1.623 10.162 1.00 52.08 923 GLU A CA 1
ATOM 467 C C . GLU A 1 62 ? 13.984 -0.870 10.249 1.00 51.05 923 GLU A C 1
ATOM 468 O O . GLU A 1 62 ? 14.056 0.318 9.937 1.00 50.39 923 GLU A O 1
ATOM 474 N N . ASN A 1 63 ? 15.027 -1.562 10.687 1.00 50.68 924 ASN A N 1
ATOM 475 C CA . ASN A 1 63 ? 16.340 -0.949 10.827 1.00 50.69 924 ASN A CA 1
ATOM 476 C C . ASN A 1 63 ? 16.926 -0.572 9.477 1.00 49.89 924 ASN A C 1
ATOM 477 O O . ASN A 1 63 ? 17.552 0.479 9.335 1.00 50.22 924 ASN A O 1
ATOM 482 N N . ILE A 1 64 ? 16.722 -1.435 8.487 1.00 48.37 925 ILE A N 1
ATOM 483 C CA . ILE A 1 64 ? 17.216 -1.178 7.142 1.00 47.08 925 ILE A CA 1
ATOM 484 C C . ILE A 1 64 ? 16.547 0.084 6.597 1.00 45.56 925 ILE A C 1
ATOM 485 O O . ILE A 1 64 ? 17.206 0.945 6.017 1.00 45.12 925 ILE A O 1
ATOM 490 N N . VAL A 1 65 ? 15.237 0.190 6.796 1.00 44.73 926 VAL A N 1
ATOM 491 C CA . VAL A 1 65 ? 14.485 1.357 6.346 1.00 44.64 926 VAL A CA 1
ATOM 492 C C . VAL A 1 65 ? 14.964 2.582 7.121 1.00 44.61 926 VAL A C 1
ATOM 493 O O . VAL A 1 65 ? 15.248 3.632 6.545 1.00 43.98 926 VAL A O 1
ATOM 497 N N . TYR A 1 66 ? 15.058 2.421 8.436 1.00 45.68 927 TYR A N 1
ATOM 498 C CA . TYR A 1 66 ? 15.479 3.488 9.336 1.00 46.55 927 TYR A CA 1
ATOM 499 C C . TYR A 1 66 ? 16.809 4.149 8.974 1.00 45.47 927 TYR A C 1
ATOM 500 O O . TYR A 1 66 ? 16.933 5.370 9.039 1.00 44.98 927 TYR A O 1
ATOM 509 N N . ASN A 1 67 ? 17.802 3.353 8.593 1.00 45.53 928 ASN A N 1
ATOM 510 C CA . ASN A 1 67 ? 19.108 3.911 8.254 1.00 46.17 928 ASN A CA 1
ATOM 511 C C . ASN A 1 67 ? 19.345 4.196 6.778 1.00 45.89 928 ASN A C 1
ATOM 512 O O . ASN A 1 67 ? 20.493 4.231 6.335 1.00 46.98 928 ASN A O 1
ATOM 517 N N . ALA A 1 68 ? 18.279 4.419 6.015 1.00 44.73 929 ALA A N 1
ATOM 518 C CA . ALA A 1 68 ? 18.444 4.691 4.590 1.00 42.62 929 ALA A CA 1
ATOM 519 C C . ALA A 1 68 ? 17.479 5.728 4.025 1.00 41.08 929 ALA A C 1
ATOM 520 O O . ALA A 1 68 ? 17.900 6.722 3.438 1.00 41.94 929 ALA A O 1
ATOM 522 N N . MET A 1 69 ? 16.189 5.484 4.213 1.00 39.48 930 MET A N 1
ATOM 523 C CA . MET A 1 69 ? 15.127 6.347 3.703 1.00 38.08 930 MET A CA 1
ATOM 524 C C . MET A 1 69 ? 15.173 7.823 4.096 1.00 36.17 930 MET A C 1
ATOM 525 O O . MET A 1 69 ? 14.674 8.677 3.360 1.00 34.53 930 MET A O 1
ATOM 530 N N . TYR A 1 70 ? 15.766 8.129 5.245 1.00 34.37 931 TYR A N 1
ATOM 531 C CA . TYR A 1 70 ? 15.824 9.512 5.713 1.00 32.56 931 TYR A CA 1
ATOM 532 C C . TYR A 1 70 ? 16.949 10.346 5.122 1.00 33.71 931 TYR A C 1
ATOM 533 O O . TYR A 1 70 ? 17.052 11.542 5.391 1.00 34.24 931 TYR A O 1
ATOM 542 N N . GLU A 1 71 ? 17.791 9.724 4.309 1.00 34.10 932 GLU A N 1
ATOM 543 C CA . GLU A 1 71 ? 18.878 10.455 3.678 1.00 34.43 932 GLU A CA 1
ATOM 544 C C . GLU A 1 71 ? 18.714 10.423 2.164 1.00 33.11 932 GLU A C 1
ATOM 545 O O . GLU A 1 71 ? 18.169 11.354 1.577 1.00 32.93 932 GLU A O 1
ATOM 551 N N . SER A 1 72 ? 19.186 9.348 1.541 1.00 32.30 933 SER A N 1
ATOM 552 C CA . SER A 1 72 ? 19.086 9.185 0.092 1.00 31.49 933 SER A CA 1
ATOM 553 C C . SER A 1 72 ? 18.631 7.776 -0.257 1.00 30.57 933 SER A C 1
ATOM 554 O O . SER A 1 72 ? 19.057 6.801 0.367 1.00 31.01 933 SER A O 1
ATOM 557 N N . PHE A 1 73 ? 17.764 7.668 -1.254 1.00 27.83 934 PHE A N 1
ATOM 558 C CA . PHE A 1 73 ? 17.288 6.367 -1.684 1.00 27.88 934 PHE A CA 1
ATOM 559 C C . PHE A 1 73 ? 16.733 6.457 -3.097 1.00 26.80 934 PHE A C 1
ATOM 560 O O . PHE A 1 73 ? 16.366 7.536 -3.567 1.00 25.52 934 PHE A O 1
ATOM 568 N N . SER A 1 74 ? 16.698 5.316 -3.774 1.00 25.52 935 SER A N 1
ATOM 569 C CA . SER A 1 74 ? 16.207 5.248 -5.140 1.00 25.97 935 SER A CA 1
ATOM 570 C C . SER A 1 74 ? 15.299 4.049 -5.307 1.00 24.15 935 SER A C 1
ATOM 571 O O . SER A 1 74 ? 15.537 2.998 -4.716 1.00 26.98 935 SER A O 1
ATOM 574 N N . ILE A 1 75 ? 14.260 4.223 -6.114 1.00 22.83 936 ILE A N 1
ATOM 575 C CA . ILE A 1 75 ? 13.298 3.168 -6.401 1.00 23.00 936 ILE A CA 1
ATOM 576 C C . ILE A 1 75 ? 13.312 2.939 -7.916 1.00 23.65 936 ILE A C 1
ATOM 577 O O . ILE A 1 75 ? 13.154 3.882 -8.692 1.00 22.87 936 ILE A O 1
ATOM 582 N N . SER A 1 76 ? 13.518 1.699 -8.344 1.00 23.86 937 SER A N 1
ATOM 583 C CA . SER A 1 76 ? 13.548 1.417 -9.776 1.00 23.52 937 SER A CA 1
ATOM 584 C C . SER A 1 76 ? 12.729 0.176 -10.081 1.00 22.12 937 SER A C 1
ATOM 585 O O . SER A 1 76 ? 12.691 -0.753 -9.283 1.00 22.65 937 SER A O 1
ATOM 588 N N . PHE A 1 77 ? 12.075 0.161 -11.237 1.00 21.15 938 PHE A N 1
ATOM 589 C CA . PHE A 1 77 ? 11.271 -0.993 -11.613 1.00 22.25 938 PHE A CA 1
ATOM 590 C C . PHE A 1 77 ? 10.691 -0.883 -13.012 1.00 21.79 938 PHE A C 1
ATOM 591 O O . PHE A 1 77 ? 10.553 0.213 -13.556 1.00 19.12 938 PHE A O 1
ATOM 599 N N . TRP A 1 78 ? 10.379 -2.038 -13.594 1.00 17.75 939 TRP A N 1
ATOM 600 C CA . TRP A 1 78 ? 9.761 -2.081 -14.910 1.00 19.46 939 TRP A CA 1
ATOM 601 C C . TRP A 1 78 ? 8.276 -2.189 -14.646 1.00 17.75 939 TRP A C 1
ATOM 602 O O . TRP A 1 78 ? 7.850 -2.912 -13.745 1.00 18.90 939 TRP A O 1
ATOM 613 N N . ILE A 1 79 ? 7.486 -1.462 -15.416 1.00 18.87 940 ILE A N 1
ATOM 614 C CA . ILE A 1 79 ? 6.052 -1.512 -15.234 1.00 16.74 940 ILE A CA 1
ATOM 615 C C . ILE A 1 79 ? 5.326 -1.371 -16.559 1.00 19.70 940 ILE A C 1
ATOM 616 O O . ILE A 1 79 ? 5.830 -0.758 -17.507 1.00 17.87 940 ILE A O 1
ATOM 621 N N . ARG A 1 80 ? 4.145 -1.968 -16.618 1.00 19.09 941 ARG A N 1
ATOM 622 C CA . ARG A 1 80 ? 3.306 -1.876 -17.793 1.00 20.41 941 ARG A CA 1
ATOM 623 C C . ARG A 1 80 ? 1.866 -1.736 -17.314 1.00 21.85 941 ARG A C 1
ATOM 624 O O . ARG A 1 80 ? 1.432 -2.461 -16.419 1.00 21.00 941 ARG A O 1
ATOM 632 N N . ILE A 1 81 ? 1.137 -0.790 -17.898 1.00 21.49 942 ILE A N 1
ATOM 633 C CA . ILE A 1 81 ? -0.256 -0.560 -17.533 1.00 22.31 942 ILE A CA 1
ATOM 634 C C . ILE A 1 81 ? -1.063 -0.731 -18.814 1.00 25.40 942 ILE A C 1
ATOM 635 O O . ILE A 1 81 ? -0.811 -0.041 -19.804 1.00 22.92 942 ILE A O 1
ATOM 640 N N . ASN A 1 82 ? -2.011 -1.658 -18.836 1.00 27.49 943 ASN A N 1
ATOM 641 C CA . ASN A 1 82 ? -2.750 -1.799 -20.075 1.00 32.20 943 ASN A CA 1
ATOM 642 C C . ASN A 1 82 ? -4.063 -1.077 -20.104 1.00 34.00 943 ASN A C 1
ATOM 643 O O . ASN A 1 82 ? -4.970 -1.329 -19.313 1.00 34.86 943 ASN A O 1
ATOM 648 N N . LYS A 1 83 ? -4.126 -0.194 -21.089 1.00 36.75 944 LYS A N 1
ATOM 649 C CA . LYS A 1 83 ? -5.236 0.679 -21.350 1.00 35.48 944 LYS A CA 1
ATOM 650 C C . LYS A 1 83 ? -5.096 1.845 -20.407 1.00 31.60 944 LYS A C 1
ATOM 651 O O . LYS A 1 83 ? -6.012 2.197 -19.669 1.00 29.48 944 LYS A O 1
ATOM 657 N N . TRP A 1 84 ? -3.897 2.416 -20.431 1.00 28.58 945 TRP A N 1
ATOM 658 C CA . TRP A 1 84 ? -3.594 3.585 -19.639 1.00 27.08 945 TRP A CA 1
ATOM 659 C C . TRP A 1 84 ? -4.032 4.731 -20.541 1.00 26.66 945 TRP A C 1
ATOM 660 O O . TRP A 1 84 ? -3.221 5.347 -21.243 1.00 25.63 945 TRP A O 1
ATOM 671 N N . VAL A 1 85 ? -5.338 4.973 -20.548 1.00 26.99 946 VAL A N 1
ATOM 672 C CA . VAL A 1 85 ? -5.918 6.036 -21.351 1.00 28.57 946 VAL A CA 1
ATOM 673 C C . VAL A 1 85 ? -5.703 7.392 -20.673 1.00 29.26 946 VAL A C 1
ATOM 674 O O . VAL A 1 85 ? -5.543 7.471 -19.452 1.00 28.07 946 VAL A O 1
ATOM 678 N N . SER A 1 86 ? -5.696 8.452 -21.477 1.00 29.77 947 SER A N 1
ATOM 679 C CA . SER A 1 86 ? -5.458 9.802 -20.979 1.00 31.15 947 SER A CA 1
ATOM 680 C C . SER A 1 86 ? -6.507 10.345 -20.012 1.00 31.87 947 SER A C 1
ATOM 681 O O . SER A 1 86 ? -6.248 11.320 -19.312 1.00 31.65 947 SER A O 1
ATOM 684 N N . ASN A 1 87 ? -7.686 9.736 -19.974 1.00 32.71 948 ASN A N 1
ATOM 685 C CA . ASN A 1 87 ? -8.724 10.200 -19.060 1.00 33.19 948 ASN A CA 1
ATOM 686 C C . ASN A 1 87 ? -8.986 9.161 -17.978 1.00 32.35 948 ASN A C 1
ATOM 687 O O . ASN A 1 87 ? -10.092 9.060 -17.439 1.00 32.66 948 ASN A O 1
ATOM 692 N N . LEU A 1 88 ? -7.952 8.389 -17.666 1.00 30.36 949 LEU A N 1
ATOM 693 C CA . LEU A 1 88 ? -8.044 7.366 -16.638 1.00 28.72 949 LEU A CA 1
ATOM 694 C C . LEU A 1 88 ? -8.237 8.017 -15.270 1.00 29.06 949 LEU A C 1
ATOM 695 O O . LEU A 1 88 ? -7.646 9.056 -14.977 1.00 27.27 949 LEU A O 1
ATOM 700 N N . PRO A 1 89 ? -9.082 7.424 -14.421 1.00 28.39 950 PRO A N 1
ATOM 701 C CA . PRO A 1 89 ? -9.280 8.016 -13.095 1.00 29.57 950 PRO A CA 1
ATOM 702 C C . PRO A 1 89 ? -8.048 7.741 -12.227 1.00 29.87 950 PRO A C 1
ATOM 703 O O . PRO A 1 89 ? -7.085 7.119 -12.687 1.00 28.91 950 PRO A O 1
ATOM 707 N N . GLY A 1 90 ? -8.080 8.198 -10.976 1.00 28.78 951 GLY A N 1
ATOM 708 C CA . GLY A 1 90 ? -6.951 7.994 -10.083 1.00 26.39 951 GLY A CA 1
ATOM 709 C C . GLY A 1 90 ? -6.852 6.621 -9.438 1.00 26.13 951 GLY A C 1
ATOM 710 O O . GLY A 1 90 ? -7.854 6.021 -9.043 1.00 25.15 951 GLY A O 1
ATOM 711 N N . TYR A 1 91 ? -5.622 6.126 -9.329 1.00 26.47 952 TYR A N 1
ATOM 712 C CA . TYR A 1 91 ? -5.339 4.830 -8.720 1.00 27.08 952 TYR A CA 1
ATOM 713 C C . TYR A 1 91 ? -4.014 4.874 -7.972 1.00 27.85 952 TYR A C 1
ATOM 714 O O . TYR A 1 91 ? -3.053 5.493 -8.431 1.00 26.07 952 TYR A O 1
ATOM 723 N N . THR A 1 92 ? -3.969 4.224 -6.819 1.00 27.06 953 THR A N 1
ATOM 724 C CA . THR A 1 92 ? -2.724 4.121 -6.078 1.00 28.76 953 THR A CA 1
ATOM 725 C C . THR A 1 92 ? -2.316 2.710 -6.494 1.00 28.23 953 THR A C 1
ATOM 726 O O . THR A 1 92 ? -3.157 1.810 -6.502 1.00 29.09 953 THR A O 1
ATOM 730 N N . ILE A 1 93 ? -1.055 2.518 -6.872 1.00 27.13 954 ILE A N 1
ATOM 731 C CA . ILE A 1 93 ? -0.596 1.204 -7.320 1.00 26.05 954 ILE A CA 1
ATOM 732 C C . ILE A 1 93 ? 0.511 0.579 -6.469 1.00 25.52 954 ILE A C 1
ATOM 733 O O . ILE A 1 93 ? 0.585 -0.642 -6.333 1.00 25.13 954 ILE A O 1
ATOM 738 N N . ILE A 1 94 ? 1.376 1.419 -5.917 1.00 25.40 955 ILE A N 1
ATOM 739 C CA . ILE A 1 94 ? 2.469 0.964 -5.064 1.00 26.23 955 ILE A CA 1
ATOM 740 C C . ILE A 1 94 ? 2.431 1.945 -3.903 1.00 28.25 955 ILE A C 1
ATOM 741 O O . ILE A 1 94 ? 2.784 3.117 -4.058 1.00 26.79 955 ILE A O 1
ATOM 746 N N . ASP A 1 95 ? 1.988 1.464 -2.746 1.00 28.78 956 ASP A N 1
ATOM 747 C CA . ASP A 1 95 ? 1.849 2.326 -1.581 1.00 30.20 956 ASP A CA 1
ATOM 748 C C . ASP A 1 95 ? 2.695 1.936 -0.382 1.00 29.20 956 ASP A C 1
ATOM 749 O O . ASP A 1 95 ? 2.786 0.761 -0.023 1.00 30.67 956 ASP A O 1
ATOM 754 N N . SER A 1 96 ? 3.300 2.934 0.245 1.00 28.97 957 SER A N 1
ATOM 755 C CA . SER A 1 96 ? 4.113 2.698 1.432 1.00 30.88 957 SER A CA 1
ATOM 756 C C . SER A 1 96 ? 3.828 3.825 2.425 1.00 30.56 957 SER A C 1
ATOM 757 O O . SER A 1 96 ? 4.728 4.535 2.872 1.00 28.75 957 SER A O 1
ATOM 760 N N . VAL A 1 97 ? 2.543 3.986 2.729 1.00 32.39 958 VAL A N 1
ATOM 761 C CA . VAL A 1 97 ? 2.047 4.988 3.671 1.00 35.04 958 VAL A CA 1
ATOM 762 C C . VAL A 1 97 ? 1.337 4.206 4.769 1.00 37.25 958 VAL A C 1
ATOM 763 O O . VAL A 1 97 ? 0.448 3.410 4.480 1.00 36.32 958 VAL A O 1
ATOM 767 N N . LYS A 1 98 ? 1.725 4.424 6.023 1.00 40.35 959 LYS A N 1
ATOM 768 C CA . LYS A 1 98 ? 1.101 3.703 7.130 1.00 42.84 959 LYS A CA 1
ATOM 769 C C . LYS A 1 98 ? 0.101 4.540 7.928 1.00 44.68 959 LYS A C 1
ATOM 770 O O . LYS A 1 98 ? -1.081 4.191 8.016 1.00 48.38 959 LYS A O 1
ATOM 776 N N . ASN A 1 99 ? 0.565 5.634 8.519 1.00 43.40 960 ASN A N 1
ATOM 777 C CA . ASN A 1 99 ? -0.324 6.494 9.296 1.00 42.67 960 ASN A CA 1
ATOM 778 C C . ASN A 1 99 ? -0.340 7.874 8.668 1.00 41.05 960 ASN A C 1
ATOM 779 O O . ASN A 1 99 ? 0.014 8.866 9.308 1.00 39.43 960 ASN A O 1
ATOM 784 N N . ASN A 1 100 ? -0.749 7.922 7.404 1.00 38.52 961 ASN A N 1
ATOM 785 C CA . ASN A 1 100 ? -0.808 9.168 6.654 1.00 36.33 961 ASN A CA 1
ATOM 786 C C . ASN A 1 100 ? 0.586 9.742 6.445 1.00 33.50 961 ASN A C 1
ATOM 787 O O . ASN A 1 100 ? 0.750 10.948 6.286 1.00 33.81 961 ASN A O 1
ATOM 792 N N . SER A 1 101 ? 1.588 8.870 6.450 1.00 32.07 962 SER A N 1
ATOM 793 C CA . SER A 1 101 ? 2.969 9.293 6.244 1.00 30.59 962 SER A CA 1
ATOM 794 C C . SER A 1 101 ? 3.762 8.209 5.512 1.00 29.23 962 SER A C 1
ATOM 795 O O . SER A 1 101 ? 3.544 7.016 5.729 1.00 27.25 962 SER A O 1
ATOM 798 N N . GLY A 1 102 ? 4.681 8.640 4.649 1.00 27.73 963 GLY A N 1
ATOM 799 C CA . GLY A 1 102 ? 5.506 7.712 3.895 1.00 26.82 963 GLY A CA 1
ATOM 800 C C . GLY A 1 102 ? 5.602 8.149 2.444 1.00 25.68 963 GLY A C 1
ATOM 801 O O . GLY A 1 102 ? 5.703 9.342 2.155 1.00 27.01 963 GLY A O 1
ATOM 802 N N . TRP A 1 103 ? 5.594 7.192 1.523 1.00 26.05 964 TRP A N 1
ATOM 803 C CA . TRP A 1 103 ? 5.638 7.536 0.105 1.00 24.19 964 TRP A CA 1
ATOM 804 C C . TRP A 1 103 ? 4.652 6.674 -0.668 1.00 22.69 964 TRP A C 1
ATOM 805 O O . TRP A 1 103 ? 4.268 5.595 -0.217 1.00 21.98 964 TRP A O 1
ATOM 816 N N . SER A 1 104 ? 4.236 7.159 -1.831 1.00 22.72 965 SER A N 1
ATOM 817 C CA . SER A 1 104 ? 3.284 6.419 -2.645 1.00 23.16 965 SER A CA 1
ATOM 818 C C . SER A 1 104 ? 3.460 6.709 -4.126 1.00 22.86 965 SER A C 1
ATOM 819 O O . SER A 1 104 ? 3.961 7.768 -4.512 1.00 20.87 965 SER A O 1
ATOM 822 N N . ILE A 1 105 ? 3.050 5.747 -4.947 1.00 21.90 966 ILE A N 1
ATOM 823 C CA . ILE A 1 105 ? 3.120 5.877 -6.393 1.00 21.12 966 ILE A CA 1
ATOM 824 C C . ILE A 1 105 ? 1.728 5.606 -6.932 1.00 20.35 966 ILE A C 1
ATOM 825 O O . ILE A 1 105 ? 1.122 4.577 -6.625 1.00 21.30 966 ILE A O 1
ATOM 830 N N . GLY A 1 106 ? 1.217 6.537 -7.726 1.00 21.70 967 GLY A N 1
ATOM 831 C CA . GLY A 1 106 ? -0.103 6.356 -8.293 1.00 21.02 967 GLY A CA 1
ATOM 832 C C . GLY A 1 106 ? -0.182 6.876 -9.711 1.00 22.55 967 GLY A C 1
ATOM 833 O O . GLY A 1 106 ? 0.801 7.390 -10.265 1.00 21.59 967 GLY A O 1
ATOM 834 N N . ILE A 1 107 ? -1.361 6.740 -10.304 1.00 21.94 968 ILE A N 1
ATOM 835 C CA . ILE A 1 107 ? -1.589 7.216 -11.654 1.00 23.76 968 ILE A CA 1
ATOM 836 C C . ILE A 1 107 ? -2.945 7.903 -11.727 1.00 24.95 968 ILE A C 1
ATOM 837 O O . ILE A 1 107 ? -3.871 7.552 -10.993 1.00 26.37 968 ILE A O 1
ATOM 842 N N . ILE A 1 108 ? -3.041 8.898 -12.603 1.00 24.02 969 ILE A N 1
ATOM 843 C CA . ILE A 1 108 ? -4.282 9.632 -12.830 1.00 25.56 969 ILE A CA 1
ATOM 844 C C . ILE A 1 108 ? -4.112 10.310 -14.181 1.00 23.96 969 ILE A C 1
ATOM 845 O O . ILE A 1 108 ? -3.087 10.945 -14.442 1.00 23.58 969 ILE A O 1
ATOM 850 N N . SER A 1 109 ? -5.107 10.154 -15.051 1.00 25.13 970 SER A N 1
ATOM 851 C CA . SER A 1 109 ? -5.028 10.706 -16.398 1.00 25.43 970 SER A CA 1
ATOM 852 C C . SER A 1 109 ? -3.744 10.162 -17.018 1.00 24.18 970 SER A C 1
ATOM 853 O O . SER A 1 109 ? -3.441 8.979 -16.871 1.00 24.71 970 SER A O 1
ATOM 856 N N . ASN A 1 110 ? -2.985 11.018 -17.695 1.00 23.51 971 ASN A N 1
ATOM 857 C CA . ASN A 1 110 ? -1.737 10.582 -18.315 1.00 23.80 971 ASN A CA 1
ATOM 858 C C . ASN A 1 110 ? -0.530 10.790 -17.392 1.00 23.89 971 ASN A C 1
ATOM 859 O O . ASN A 1 110 ? 0.605 10.897 -17.864 1.00 23.17 971 ASN A O 1
ATOM 864 N N . PHE A 1 111 ? -0.781 10.835 -16.083 1.00 23.27 972 PHE A N 1
ATOM 865 C CA . PHE A 1 111 ? 0.287 11.041 -15.095 1.00 24.47 972 PHE A CA 1
ATOM 866 C C . PHE A 1 111 ? 0.630 9.853 -14.204 1.00 22.05 972 PHE A C 1
ATOM 867 O O . PHE A 1 111 ? -0.247 9.114 -13.756 1.00 18.15 972 PHE A O 1
ATOM 875 N N . LEU A 1 112 ? 1.927 9.704 -13.939 1.00 21.84 973 LEU A N 1
ATOM 876 C CA . LEU A 1 112 ? 2.446 8.696 -13.022 1.00 21.67 973 LEU A CA 1
ATOM 877 C C . LEU A 1 112 ? 3.075 9.611 -11.973 1.00 22.12 973 LEU A C 1
ATOM 878 O O . LEU A 1 112 ? 3.969 10.395 -12.294 1.00 21.64 973 LEU A O 1
ATOM 883 N N . VAL A 1 113 ? 2.613 9.541 -10.731 1.00 22.59 974 VAL A N 1
ATOM 884 C CA . VAL A 1 113 ? 3.167 10.432 -9.722 1.00 23.47 974 VAL A CA 1
ATOM 885 C C . VAL A 1 113 ? 3.689 9.776 -8.451 1.00 23.78 974 VAL A C 1
ATOM 886 O O . VAL A 1 113 ? 3.096 8.835 -7.911 1.00 22.84 974 VAL A O 1
ATOM 890 N N . PHE A 1 114 ? 4.843 10.269 -8.016 1.00 22.20 975 PHE A N 1
ATOM 891 C CA . PHE A 1 114 ? 5.494 9.788 -6.810 1.00 21.71 975 PHE A CA 1
ATOM 892 C C . PHE A 1 114 ? 5.271 10.864 -5.761 1.00 22.01 975 PHE A C 1
ATOM 893 O O . PHE A 1 114 ? 5.581 12.038 -5.982 1.00 21.42 975 PHE A O 1
ATOM 901 N N . THR A 1 115 ? 4.733 10.449 -4.621 1.00 23.75 976 THR A N 1
ATOM 902 C CA . THR A 1 115 ? 4.423 11.371 -3.539 1.00 25.09 976 THR A CA 1
ATOM 903 C C . THR A 1 115 ? 5.166 11.077 -2.247 1.00 24.94 976 THR A C 1
ATOM 904 O O . THR A 1 115 ? 5.241 9.935 -1.805 1.00 26.47 976 THR A O 1
ATOM 908 N N . LEU A 1 116 ? 5.711 12.130 -1.653 1.00 25.09 977 LEU A N 1
ATOM 909 C CA . LEU A 1 116 ? 6.412 12.050 -0.378 1.00 26.28 977 LEU A CA 1
ATOM 910 C C . LEU A 1 116 ? 5.357 12.629 0.571 1.00 25.45 977 LEU A C 1
ATOM 911 O O . LEU A 1 116 ? 5.036 13.812 0.492 1.00 25.99 977 LEU A O 1
ATOM 916 N N . LYS A 1 117 ? 4.799 11.799 1.443 1.00 26.65 978 LYS A N 1
ATOM 917 C CA . LYS A 1 117 ? 3.752 12.268 2.347 1.00 29.37 978 LYS A CA 1
ATOM 918 C C . LYS A 1 117 ? 4.216 12.426 3.794 1.00 29.38 978 LYS A C 1
ATOM 919 O O . LYS A 1 117 ? 4.402 11.438 4.507 1.00 27.78 978 LYS A O 1
ATOM 925 N N . GLN A 1 118 ? 4.397 13.664 4.239 1.00 31.54 979 GLN A N 1
ATOM 926 C CA . GLN A 1 118 ? 4.827 13.859 5.618 1.00 33.80 979 GLN A CA 1
ATOM 927 C C . GLN A 1 118 ? 3.658 13.609 6.574 1.00 32.74 979 GLN A C 1
ATOM 928 O O . GLN A 1 118 ? 3.830 12.967 7.605 1.00 31.71 979 GLN A O 1
ATOM 934 N N . ASN A 1 119 ? 2.474 14.113 6.234 1.00 32.28 980 ASN A N 1
ATOM 935 C CA . ASN A 1 119 ? 1.288 13.880 7.059 1.00 34.90 980 ASN A CA 1
ATOM 936 C C . ASN A 1 119 ? 0.012 13.986 6.233 1.00 36.96 980 ASN A C 1
ATOM 937 O O . ASN A 1 119 ? 0.057 14.337 5.052 1.00 37.22 980 ASN A O 1
ATOM 942 N N . GLU A 1 120 ? -1.122 13.673 6.852 1.00 38.72 981 GLU A N 1
ATOM 943 C CA . GLU A 1 120 ? -2.404 13.708 6.157 1.00 40.95 981 GLU A CA 1
ATOM 944 C C . GLU A 1 120 ? -2.691 15.067 5.534 1.00 40.86 981 GLU A C 1
ATOM 945 O O . GLU A 1 120 ? -3.492 15.183 4.608 1.00 41.22 981 GLU A O 1
ATOM 951 N N . ASN A 1 121 ? -2.007 16.089 6.027 1.00 40.62 982 ASN A N 1
ATOM 952 C CA . ASN A 1 121 ? -2.216 17.446 5.555 1.00 41.38 982 ASN A CA 1
ATOM 953 C C . ASN A 1 121 ? -1.219 17.949 4.510 1.00 40.82 982 ASN A C 1
ATOM 954 O O . ASN A 1 121 ? -1.541 18.833 3.719 1.00 39.62 982 ASN A O 1
ATOM 959 N N . SER A 1 122 ? -0.012 17.398 4.501 1.00 40.00 983 SER A N 1
ATOM 960 C CA . SER A 1 122 ? 0.989 17.863 3.552 1.00 38.93 983 SER A CA 1
ATOM 961 C C . SER A 1 122 ? 1.809 16.784 2.865 1.00 37.34 983 SER A C 1
ATOM 962 O O . SER A 1 122 ? 2.042 15.701 3.403 1.00 36.17 983 SER A O 1
ATOM 965 N N . GLU A 1 123 ? 2.261 17.106 1.664 1.00 36.24 984 GLU A N 1
ATOM 966 C CA . GLU A 1 123 ? 3.044 16.178 0.879 1.00 35.29 984 GLU A CA 1
ATOM 967 C C . GLU A 1 123 ? 3.735 16.929 -0.243 1.00 33.55 984 GLU A C 1
ATOM 968 O O . GLU A 1 123 ? 3.480 18.113 -0.469 1.00 31.78 984 GLU A O 1
ATOM 974 N N . GLN A 1 124 ? 4.622 16.236 -0.939 1.00 30.98 985 GLN A N 1
ATOM 975 C CA . GLN A 1 124 ? 5.331 16.833 -2.054 1.00 30.73 985 GLN A CA 1
ATOM 976 C C . GLN A 1 124 ? 5.410 15.742 -3.104 1.00 30.21 985 GLN A C 1
ATOM 977 O O . GLN A 1 124 ? 5.692 14.589 -2.792 1.00 28.39 985 GLN A O 1
ATOM 983 N N . ASP A 1 125 ?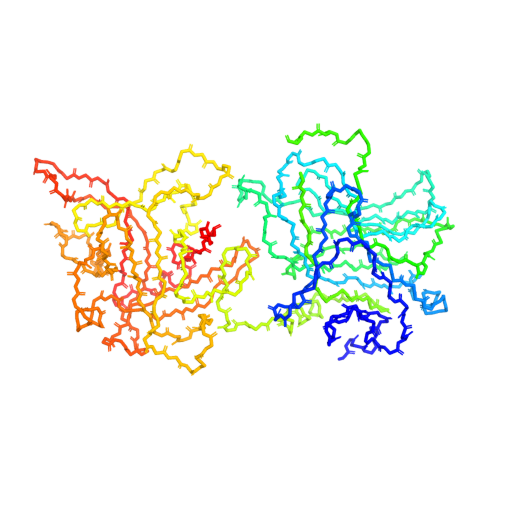 5.147 16.093 -4.352 1.00 31.12 986 ASP A N 1
ATOM 984 C CA . ASP A 1 125 ? 5.178 15.082 -5.385 1.00 32.67 986 ASP A CA 1
ATOM 985 C C . ASP A 1 125 ? 5.844 15.535 -6.659 1.00 30.67 986 ASP A C 1
ATOM 986 O O . ASP A 1 125 ? 5.982 16.723 -6.927 1.00 32.09 986 ASP A O 1
ATOM 991 N N . ILE A 1 126 ? 6.261 14.554 -7.439 1.00 30.48 987 ILE A N 1
ATOM 992 C CA . ILE A 1 126 ? 6.915 14.790 -8.707 1.00 27.66 987 ILE A CA 1
ATOM 993 C C . ILE A 1 126 ? 6.192 13.854 -9.679 1.00 26.44 987 ILE A C 1
ATOM 994 O O . ILE A 1 126 ? 5.603 12.853 -9.254 1.00 24.62 987 ILE A O 1
ATOM 999 N N . ASN A 1 127 ? 6.207 14.162 -10.971 1.00 24.47 988 ASN A N 1
ATOM 1000 C CA . ASN A 1 127 ? 5.499 13.292 -11.900 1.00 25.50 988 ASN A CA 1
ATOM 1001 C C . ASN A 1 127 ? 6.038 13.214 -13.312 1.00 23.97 988 ASN A C 1
ATOM 1002 O O . ASN A 1 127 ? 6.878 14.004 -13.735 1.00 23.63 988 ASN A O 1
ATOM 1007 N N . PHE A 1 128 ? 5.518 12.224 -14.025 1.00 23.36 989 PHE A N 1
ATOM 1008 C CA . PHE A 1 128 ? 5.819 11.986 -15.425 1.00 23.99 989 PHE A CA 1
ATOM 1009 C C . PHE A 1 128 ? 4.454 11.964 -16.105 1.00 22.98 989 PHE A C 1
ATOM 1010 O O . PHE A 1 128 ? 3.564 11.239 -15.672 1.00 22.82 989 PHE A O 1
ATOM 1018 N N . SER A 1 129 ? 4.275 12.778 -17.136 1.00 22.56 990 SER A N 1
ATOM 1019 C CA . SER A 1 129 ? 3.017 12.768 -17.873 1.00 24.35 990 SER A CA 1
ATOM 1020 C C . SER A 1 129 ? 3.377 12.354 -19.301 1.00 23.86 990 SER A C 1
ATOM 1021 O O . SER A 1 129 ? 4.191 13.004 -19.958 1.00 23.44 990 SER A O 1
ATOM 1024 N N . TYR A 1 130 ? 2.796 11.260 -19.777 1.00 23.01 991 TYR A N 1
ATOM 1025 C CA . TYR A 1 130 ? 3.119 10.805 -21.118 1.00 22.96 991 TYR A CA 1
ATOM 1026 C C . TYR A 1 130 ? 2.527 11.700 -22.205 1.00 24.70 991 TYR A C 1
ATOM 1027 O O . TYR A 1 130 ? 1.536 12.398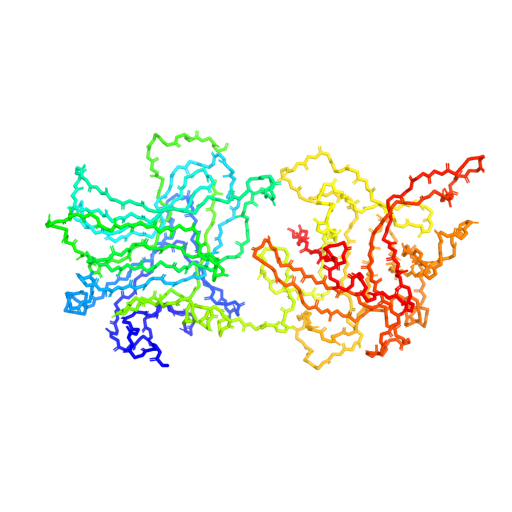 -21.980 1.00 25.03 991 TYR A O 1
ATOM 1036 N N . ASP A 1 131 ? 3.165 11.702 -23.373 1.00 24.77 992 ASP A N 1
ATOM 1037 C CA . ASP A 1 131 ? 2.716 12.514 -24.502 1.00 27.12 992 ASP A CA 1
ATOM 1038 C C . ASP A 1 131 ? 1.456 11.899 -25.108 1.00 26.93 992 ASP A C 1
ATOM 1039 O O . ASP A 1 131 ? 1.521 10.874 -25.785 1.00 25.80 992 ASP A O 1
ATOM 1044 N N . ILE A 1 132 ? 0.313 12.535 -24.877 1.00 26.80 993 ILE A N 1
ATOM 1045 C CA . ILE A 1 132 ? -0.941 12.008 -25.384 1.00 27.24 993 ILE A CA 1
ATOM 1046 C C . ILE A 1 132 ? -0.987 11.896 -26.905 1.00 28.27 993 ILE A C 1
ATOM 1047 O O . ILE A 1 132 ? -1.467 10.895 -27.442 1.00 27.43 993 ILE A O 1
ATOM 1052 N N . SER A 1 133 ? -0.469 12.904 -27.599 1.00 29.35 994 SER A N 1
ATOM 1053 C CA . SER A 1 133 ? -0.486 12.890 -29.060 1.00 31.27 994 SER A CA 1
ATOM 1054 C C . SER A 1 133 ? 0.281 11.708 -29.654 1.00 31.38 994 SER A C 1
ATOM 1055 O O . SER A 1 133 ? -0.046 11.234 -30.745 1.00 31.96 994 SER A O 1
ATOM 1058 N N . LYS A 1 134 ? 1.295 11.230 -28.941 1.00 29.87 995 LYS A N 1
ATOM 1059 C CA . LYS A 1 134 ? 2.094 10.106 -29.417 1.00 28.89 995 LYS A CA 1
ATOM 1060 C C . LYS A 1 134 ? 1.606 8.763 -28.891 1.00 27.89 995 LYS A C 1
ATOM 1061 O O . LYS A 1 134 ? 2.194 7.729 -29.196 1.00 28.96 995 LYS A O 1
ATOM 1067 N N . ASN A 1 135 ? 0.540 8.773 -28.099 1.00 26.36 996 ASN A N 1
ATOM 1068 C CA . ASN A 1 135 ? 0.011 7.530 -27.539 1.00 26.52 996 ASN A CA 1
ATOM 1069 C C . ASN A 1 135 ? -1.505 7.588 -27.493 1.00 26.13 996 ASN A C 1
ATOM 1070 O O . ASN A 1 135 ? -2.110 7.405 -26.440 1.00 25.78 996 ASN A O 1
ATOM 1075 N N . ALA A 1 136 ? -2.115 7.834 -28.646 1.00 26.48 997 ALA A N 1
ATOM 1076 C CA . ALA A 1 136 ? -3.566 7.949 -28.738 1.00 25.64 997 ALA A CA 1
ATOM 1077 C C . ALA A 1 136 ? -4.308 6.709 -28.265 1.00 25.55 997 ALA A C 1
ATOM 1078 O O . ALA A 1 136 ? -5.380 6.818 -27.671 1.00 28.43 997 ALA A O 1
ATOM 1080 N N . ALA A 1 137 ? -3.748 5.533 -28.527 1.00 23.46 998 ALA A N 1
ATOM 1081 C CA . ALA A 1 137 ? -4.382 4.286 -28.121 1.00 23.94 998 ALA A CA 1
ATOM 1082 C C . ALA A 1 137 ? -4.046 3.924 -26.677 1.00 23.85 998 ALA A C 1
ATOM 1083 O O . ALA A 1 137 ? -4.363 2.827 -26.211 1.00 25.58 998 ALA A O 1
ATOM 1085 N N . GLY A 1 138 ? -3.411 4.857 -25.974 1.00 24.30 999 GLY A N 1
ATOM 1086 C CA . GLY A 1 138 ? -3.035 4.629 -24.594 1.00 22.61 999 GLY A CA 1
ATOM 1087 C C . GLY A 1 138 ? -1.557 4.305 -24.453 1.00 24.16 999 GLY A C 1
ATOM 1088 O O . GLY A 1 138 ? -0.943 3.753 -25.365 1.00 24.80 999 GLY A O 1
ATOM 1089 N N . TYR A 1 139 ? -0.974 4.664 -23.316 1.00 22.87 1000 TYR A N 1
ATOM 1090 C CA . TYR A 1 139 ? 0.435 4.379 -23.067 1.00 24.36 1000 TYR A CA 1
ATOM 1091 C C . TYR A 1 139 ? 0.451 2.973 -22.455 1.00 23.30 1000 TYR A C 1
ATOM 1092 O O . TYR A 1 139 ? 0.562 2.817 -21.242 1.00 23.25 1000 TYR A O 1
ATOM 1101 N N . ASN A 1 140 ? 0.339 1.951 -23.302 1.00 22.97 1001 ASN A N 1
ATOM 1102 C CA . ASN A 1 140 ? 0.271 0.575 -22.821 1.00 23.52 1001 ASN A CA 1
ATOM 1103 C C . ASN A 1 140 ? 1.546 -0.243 -22.973 1.00 24.13 1001 ASN A C 1
ATOM 1104 O O . ASN A 1 140 ? 1.507 -1.478 -23.003 1.00 24.48 1001 ASN A O 1
ATOM 1109 N N . LYS A 1 141 ? 2.677 0.442 -23.045 1.00 22.75 1002 LYS A N 1
ATOM 1110 C CA . LYS A 1 141 ? 3.947 -0.237 -23.208 1.00 23.09 1002 LYS A CA 1
ATOM 1111 C C . LYS A 1 141 ? 4.729 -0.391 -21.907 1.00 23.09 1002 LYS A C 1
ATOM 1112 O O . LYS A 1 141 ? 4.476 0.295 -20.916 1.00 22.57 1002 LYS A O 1
ATOM 1118 N N . TRP A 1 142 ? 5.673 -1.320 -21.916 1.00 21.75 1003 TRP A N 1
ATOM 1119 C CA . TRP A 1 142 ? 6.532 -1.523 -20.765 1.00 20.34 1003 TRP A CA 1
ATOM 1120 C C . TRP A 1 142 ? 7.435 -0.295 -20.685 1.00 20.61 1003 TRP A C 1
ATOM 1121 O O . TRP A 1 142 ? 7.893 0.200 -21.717 1.00 18.44 1003 TRP A O 1
ATOM 1132 N N . PHE A 1 143 ? 7.676 0.212 -19.480 1.00 19.12 1004 PHE A N 1
ATOM 1133 C CA . PHE A 1 143 ? 8.596 1.328 -19.323 1.00 18.40 1004 PHE A CA 1
ATOM 1134 C C . PHE A 1 143 ? 9.347 1.177 -18.005 1.00 19.33 1004 PHE A C 1
ATOM 1135 O O . PHE A 1 143 ? 8.860 0.542 -17.064 1.00 19.36 1004 PHE A O 1
ATOM 1143 N N . PHE A 1 144 ? 10.557 1.728 -17.962 1.00 20.94 1005 PHE A N 1
ATOM 1144 C CA . PHE A 1 144 ? 11.416 1.630 -16.784 1.00 20.94 1005 PHE A CA 1
ATOM 1145 C C . PHE A 1 144 ? 11.410 2.907 -15.954 1.00 20.10 1005 PHE A C 1
ATOM 1146 O O . PHE A 1 144 ? 11.784 3.978 -16.432 1.00 20.53 1005 PHE A O 1
ATOM 1154 N N . VAL A 1 145 ? 10.984 2.773 -14.703 1.00 19.44 1006 VAL A N 1
ATOM 1155 C CA . VAL A 1 145 ? 10.906 3.900 -13.791 1.00 19.17 1006 VAL A CA 1
ATOM 1156 C C . VAL A 1 145 ? 12.081 3.943 -12.833 1.00 19.37 1006 VAL A C 1
ATOM 1157 O O . VAL A 1 145 ? 12.537 2.913 -12.338 1.00 20.39 1006 VAL A O 1
ATOM 1161 N N . THR A 1 146 ? 12.579 5.144 -12.581 1.00 21.55 1007 THR A N 1
ATOM 1162 C CA . THR A 1 146 ? 13.655 5.315 -11.618 1.00 23.28 1007 THR A CA 1
ATOM 1163 C C . THR A 1 146 ? 13.381 6.598 -10.860 1.00 21.72 1007 THR A C 1
ATOM 1164 O O . THR A 1 146 ? 13.370 7.683 -11.437 1.00 22.24 1007 THR A O 1
ATOM 1168 N N . ILE A 1 147 ? 13.136 6.465 -9.563 1.00 21.46 1008 ILE A N 1
ATOM 1169 C CA . ILE A 1 147 ? 12.871 7.626 -8.727 1.00 22.04 1008 ILE A CA 1
ATOM 1170 C C . ILE A 1 147 ? 14.038 7.772 -7.763 1.00 21.84 1008 ILE A C 1
ATOM 1171 O O . ILE A 1 147 ? 14.363 6.829 -7.051 1.00 23.85 1008 ILE A O 1
ATOM 1176 N N . THR A 1 148 ? 14.689 8.931 -7.762 1.00 23.39 1009 THR A N 1
ATOM 1177 C CA . THR A 1 148 ? 15.806 9.148 -6.842 1.00 26.27 1009 THR A CA 1
ATOM 1178 C C . THR A 1 148 ? 15.419 10.246 -5.855 1.00 27.44 1009 THR A C 1
ATOM 1179 O O . THR A 1 148 ? 14.812 11.247 -6.232 1.00 28.38 1009 THR A O 1
ATOM 1183 N N . THR A 1 149 ? 15.754 10.050 -4.587 1.00 28.45 1010 THR A N 1
ATOM 1184 C CA . THR A 1 149 ? 15.404 11.027 -3.570 1.00 30.05 1010 THR A CA 1
ATOM 1185 C C . THR A 1 149 ? 16.502 11.283 -2.552 1.00 30.89 1010 THR A C 1
ATOM 1186 O O . THR A 1 149 ? 17.026 10.355 -1.937 1.00 31.70 1010 THR A O 1
ATOM 1190 N N . ASN A 1 150 ? 16.846 12.554 -2.391 1.00 31.89 1011 ASN A N 1
ATOM 1191 C CA . ASN A 1 150 ? 17.830 12.975 -1.404 1.00 31.07 1011 ASN A CA 1
ATOM 1192 C C . ASN A 1 150 ? 17.015 13.901 -0.507 1.00 29.94 1011 ASN A C 1
ATOM 1193 O O . ASN A 1 150 ? 16.646 14.997 -0.923 1.00 27.85 1011 ASN A O 1
ATOM 1198 N N . MET A 1 151 ? 16.724 13.456 0.712 1.00 30.41 1012 MET A N 1
ATOM 1199 C CA . MET A 1 151 ? 15.923 14.249 1.637 1.00 30.79 1012 MET A CA 1
ATOM 1200 C C . MET A 1 151 ? 16.516 15.619 1.957 1.00 31.80 1012 MET A C 1
ATOM 1201 O O . MET A 1 151 ? 15.828 16.488 2.489 1.00 31.68 1012 MET A O 1
ATOM 1206 N N . MET A 1 152 ? 17.789 15.817 1.636 1.00 32.04 1013 MET A N 1
ATOM 1207 C CA . MET A 1 152 ? 18.416 17.113 1.863 1.00 34.56 1013 MET A CA 1
ATOM 1208 C C . MET A 1 152 ? 18.808 17.715 0.512 1.00 33.81 1013 MET A C 1
ATOM 1209 O O . MET A 1 152 ? 19.553 18.694 0.439 1.00 33.97 1013 MET A O 1
ATOM 1214 N N . GLY A 1 153 ? 18.285 17.124 -0.558 1.00 33.89 1014 GLY A N 1
ATOM 1215 C CA . GLY A 1 153 ? 18.582 17.609 -1.893 1.00 32.24 1014 GLY A CA 1
ATOM 1216 C C . GLY A 1 153 ? 17.348 17.626 -2.776 1.00 32.45 1014 GLY A C 1
ATOM 1217 O O . GLY A 1 153 ? 16.335 18.233 -2.426 1.00 32.43 1014 GLY A O 1
ATOM 1218 N N . ASN A 1 154 ? 17.425 16.955 -3.921 1.00 31.21 1015 ASN A N 1
ATOM 1219 C CA . ASN A 1 154 ? 16.302 16.910 -4.848 1.00 30.98 1015 ASN A CA 1
ATOM 1220 C C . ASN A 1 154 ? 15.610 15.558 -4.939 1.00 31.42 1015 ASN A C 1
ATOM 1221 O O . ASN A 1 154 ? 16.130 14.527 -4.511 1.00 30.25 1015 ASN A O 1
ATOM 1226 N N . MET A 1 155 ? 14.422 15.605 -5.529 1.00 32.12 1016 MET A N 1
ATOM 1227 C CA . MET A 1 155 ? 13.577 14.448 -5.780 1.00 32.30 1016 MET A CA 1
ATOM 1228 C C . MET A 1 155 ? 13.589 14.455 -7.312 1.00 31.08 1016 MET A C 1
ATOM 1229 O O . MET A 1 155 ? 13.325 15.493 -7.917 1.00 30.36 1016 MET A O 1
ATOM 1234 N N . MET A 1 156 ? 13.911 13.329 -7.941 1.00 29.85 1017 MET A N 1
ATOM 1235 C CA . MET A 1 156 ? 13.955 13.278 -9.403 1.00 29.60 1017 MET A CA 1
ATOM 1236 C C . MET A 1 156 ? 13.308 12.013 -9.956 1.00 28.33 1017 MET A C 1
ATOM 1237 O O . MET A 1 156 ? 13.382 10.947 -9.340 1.00 27.30 1017 MET A O 1
ATOM 1242 N N . ILE A 1 157 ? 12.669 12.126 -11.115 1.00 25.62 1018 ILE A N 1
ATOM 1243 C CA . ILE A 1 157 ? 12.060 10.952 -11.720 1.00 24.40 1018 ILE A CA 1
ATOM 1244 C C . ILE A 1 157 ? 12.555 10.779 -13.146 1.00 22.28 1018 ILE A C 1
ATOM 1245 O O . ILE A 1 157 ? 12.593 11.728 -13.928 1.00 21.52 1018 ILE A O 1
ATOM 1250 N N . TYR A 1 158 ? 12.967 9.555 -13.455 1.00 21.33 1019 TYR A N 1
ATOM 1251 C CA . TYR A 1 158 ? 13.468 9.207 -14.775 1.00 21.36 1019 TYR A CA 1
ATOM 1252 C C . TYR A 1 158 ? 12.559 8.142 -15.385 1.00 20.80 1019 TYR A C 1
ATOM 1253 O O . TYR A 1 158 ? 11.992 7.308 -14.673 1.00 20.43 1019 TYR A O 1
ATOM 1262 N N . ILE A 1 159 ? 12.424 8.178 -16.704 1.00 19.55 1020 ILE A N 1
ATOM 1263 C CA . ILE A 1 159 ? 11.624 7.203 -17.426 1.00 20.21 1020 ILE A CA 1
ATOM 1264 C C . ILE A 1 159 ? 12.522 6.703 -18.542 1.00 20.59 1020 ILE A C 1
ATOM 1265 O O . ILE A 1 159 ? 13.027 7.494 -19.338 1.00 21.89 1020 ILE A O 1
ATOM 1270 N N . ASN A 1 160 ? 12.732 5.391 -18.586 1.00 22.76 1021 ASN A N 1
ATOM 1271 C CA . ASN A 1 160 ? 13.601 4.780 -19.589 1.00 24.19 1021 ASN A CA 1
ATOM 1272 C C . ASN A 1 160 ? 14.973 5.450 -19.615 1.00 25.44 1021 ASN A C 1
ATOM 1273 O O . ASN A 1 160 ? 15.548 5.686 -20.679 1.00 25.95 1021 ASN A O 1
ATOM 1278 N N . GLY A 1 161 ? 15.488 5.758 -18.427 1.00 25.67 1022 GLY A N 1
ATOM 1279 C CA . GLY A 1 161 ? 16.794 6.376 -18.320 1.00 26.23 1022 GLY A CA 1
ATOM 1280 C C . GLY A 1 161 ? 16.861 7.868 -18.589 1.00 27.87 1022 GLY A C 1
ATOM 1281 O O . GLY A 1 161 ? 17.933 8.463 -18.453 1.00 27.46 1022 GLY A O 1
ATOM 1282 N N . LYS A 1 162 ? 15.742 8.484 -18.963 1.00 26.68 1023 LYS A N 1
ATOM 1283 C CA . LYS A 1 162 ? 15.741 9.920 -19.247 1.00 27.15 1023 LYS A CA 1
ATOM 1284 C C . LYS A 1 162 ? 15.144 10.743 -18.112 1.00 25.73 1023 LYS A C 1
ATOM 1285 O O . LYS A 1 162 ? 14.059 10.442 -17.619 1.00 25.96 1023 LYS A O 1
ATOM 1291 N N . LEU A 1 163 ? 15.858 11.786 -17.699 1.00 25.97 1024 LEU A N 1
ATOM 1292 C CA . LEU A 1 163 ? 15.378 12.645 -16.625 1.00 25.25 1024 LEU A CA 1
ATOM 1293 C C . LEU A 1 163 ? 14.121 13.359 -17.087 1.00 25.02 1024 LEU A C 1
ATOM 1294 O O . LEU A 1 163 ? 14.124 14.024 -18.118 1.00 25.32 1024 LEU A O 1
ATOM 1299 N N . ILE A 1 164 ? 13.047 13.224 -16.320 1.00 25.18 1025 ILE A N 1
ATOM 1300 C CA . ILE A 1 164 ? 11.781 13.848 -16.676 1.00 26.00 1025 ILE A CA 1
ATOM 1301 C C . ILE A 1 164 ? 11.466 15.074 -15.827 1.00 28.72 1025 ILE A C 1
ATOM 1302 O O . ILE A 1 164 ? 11.078 16.117 -16.349 1.00 29.02 1025 ILE A O 1
ATOM 1307 N N . ASP A 1 165 ? 11.636 14.953 -14.518 1.00 30.18 1026 ASP A N 1
ATOM 1308 C CA . ASP A 1 165 ? 11.337 16.065 -13.630 1.00 32.44 1026 ASP A CA 1
ATOM 1309 C C . ASP A 1 165 ? 12.256 16.037 -12.412 1.00 32.00 1026 ASP A C 1
ATOM 1310 O O . ASP A 1 165 ? 12.808 14.996 -12.058 1.00 30.14 1026 ASP A O 1
ATOM 1315 N N . THR A 1 166 ? 12.430 17.188 -11.781 1.00 31.99 1027 THR A N 1
ATOM 1316 C CA . THR A 1 166 ? 13.281 17.281 -10.607 1.00 33.23 1027 THR A CA 1
ATOM 1317 C C . THR A 1 166 ? 12.859 18.470 -9.766 1.00 32.77 1027 THR A C 1
ATOM 1318 O O . THR A 1 166 ? 12.548 19.526 -10.304 1.00 32.52 1027 THR A O 1
ATOM 1322 N N . ILE A 1 167 ? 12.825 18.288 -8.451 1.00 32.22 1028 ILE A N 1
ATOM 1323 C CA . ILE A 1 167 ? 12.461 19.368 -7.547 1.00 33.10 1028 ILE A CA 1
ATOM 1324 C C . ILE A 1 167 ? 13.174 19.226 -6.209 1.00 31.79 1028 ILE A C 1
ATOM 1325 O O . ILE A 1 167 ? 13.458 18.119 -5.748 1.00 30.17 1028 ILE A O 1
ATOM 1330 N N . LYS A 1 168 ? 13.455 20.371 -5.601 1.00 31.83 1029 LYS A N 1
ATOM 1331 C CA . LYS A 1 168 ? 14.115 20.447 -4.306 1.00 32.05 1029 LYS A CA 1
ATOM 1332 C C . LYS A 1 168 ? 13.144 19.945 -3.233 1.00 30.90 1029 LYS A C 1
ATOM 1333 O O . LYS A 1 168 ? 11.991 20.387 -3.164 1.00 29.30 1029 LYS A O 1
ATOM 1339 N N . VAL A 1 169 ? 13.599 19.002 -2.414 1.00 30.09 1030 VAL A N 1
ATOM 1340 C CA . VAL A 1 169 ? 12.762 18.461 -1.350 1.00 29.70 1030 VAL A CA 1
ATOM 1341 C C . VAL A 1 169 ? 12.557 19.541 -0.289 1.00 30.57 1030 VAL A C 1
ATOM 1342 O O . VAL A 1 169 ? 13.519 20.161 0.168 1.00 27.58 1030 VAL A O 1
ATOM 1346 N N . LYS A 1 170 ? 11.303 19.778 0.088 1.00 31.48 1031 LYS A N 1
ATOM 1347 C CA . LYS A 1 170 ? 11.004 20.796 1.089 1.00 34.27 1031 LYS A CA 1
ATOM 1348 C C . LYS A 1 170 ? 11.121 20.207 2.493 1.00 34.37 1031 LYS A C 1
ATOM 1349 O O . LYS A 1 170 ? 11.343 19.006 2.658 1.00 33.02 1031 LYS A O 1
ATOM 1355 N N . GLU A 1 171 ? 10.985 21.056 3.504 1.00 34.99 1032 GLU A N 1
ATOM 1356 C CA . GLU A 1 171 ? 11.065 20.597 4.881 1.00 36.42 1032 GLU A CA 1
ATOM 1357 C C . GLU A 1 171 ? 9.843 19.722 5.158 1.00 35.97 1032 GLU A C 1
ATOM 1358 O O . GLU A 1 171 ? 8.707 20.188 5.075 1.00 37.35 1032 GLU A O 1
ATOM 1364 N N . LEU A 1 172 ? 10.083 18.456 5.480 1.00 34.85 1033 LEU A N 1
ATOM 1365 C CA . LEU A 1 172 ? 9.005 17.514 5.757 1.00 35.37 1033 LEU A CA 1
ATOM 1366 C C . LEU A 1 172 ? 9.162 16.885 7.138 1.00 36.13 1033 LEU A C 1
ATOM 1367 O O . LEU A 1 172 ? 8.838 15.717 7.326 1.00 34.41 1033 LEU A O 1
ATOM 1372 N N . THR A 1 173 ? 9.659 17.653 8.104 1.00 39.19 1034 THR A N 1
ATOM 1373 C CA . THR A 1 173 ? 9.852 17.120 9.451 1.00 40.86 1034 THR A CA 1
ATOM 1374 C C . THR A 1 173 ? 8.619 16.403 9.964 1.00 39.75 1034 THR A C 1
ATOM 1375 O O . THR A 1 173 ? 7.502 16.917 9.873 1.00 40.53 1034 THR A O 1
ATOM 1379 N N . GLY A 1 174 ? 8.835 15.208 10.502 1.00 37.93 1035 GLY A N 1
ATOM 1380 C CA . GLY A 1 174 ? 7.734 14.422 11.019 1.00 36.17 1035 GLY A CA 1
ATOM 1381 C C . GLY A 1 174 ? 7.417 13.262 10.101 1.00 34.97 1035 GLY A C 1
ATOM 1382 O O . GLY A 1 174 ? 6.750 12.311 10.502 1.00 34.91 1035 GLY A O 1
ATOM 1383 N N . ILE A 1 175 ? 7.896 13.333 8.863 1.00 34.49 1036 ILE A N 1
ATOM 1384 C CA . ILE A 1 175 ? 7.637 12.259 7.917 1.00 33.33 1036 ILE A CA 1
ATOM 1385 C C . ILE A 1 175 ? 8.201 10.968 8.494 1.00 34.48 1036 ILE A C 1
ATOM 1386 O O . ILE A 1 175 ? 9.346 10.912 8.946 1.00 34.60 1036 ILE A O 1
ATOM 1391 N N . ASN A 1 176 ? 7.368 9.937 8.504 1.00 34.13 1037 ASN A N 1
ATOM 1392 C CA . ASN A 1 176 ? 7.747 8.645 9.041 1.00 34.76 1037 ASN A CA 1
ATOM 1393 C C . ASN A 1 176 ? 7.587 7.602 7.940 1.00 34.57 1037 ASN A C 1
ATOM 1394 O O . ASN A 1 176 ? 6.473 7.318 7.491 1.00 32.90 1037 ASN A O 1
ATOM 1399 N N . PHE A 1 177 ? 8.703 7.036 7.499 1.00 34.01 1038 PHE A N 1
ATOM 1400 C CA . PHE A 1 177 ? 8.663 6.035 6.445 1.00 34.49 1038 PHE A CA 1
ATOM 1401 C C . PHE A 1 177 ? 8.244 4.662 6.945 1.00 35.04 1038 PHE A C 1
ATOM 1402 O O . PHE A 1 177 ? 8.682 4.205 8.000 1.00 35.69 1038 PHE A O 1
ATOM 1410 N N . SER A 1 178 ? 7.375 4.018 6.173 1.00 34.66 1039 SER A N 1
ATOM 1411 C CA . SER A 1 178 ? 6.858 2.694 6.496 1.00 34.66 1039 SER A CA 1
ATOM 1412 C C . SER A 1 178 ? 7.771 1.591 5.973 1.00 34.50 1039 SER A C 1
ATOM 1413 O O . SER A 1 178 ? 8.463 1.763 4.973 1.00 32.88 1039 SER A O 1
ATOM 1416 N N . LYS A 1 179 ? 7.774 0.453 6.653 1.00 35.45 1040 LYS A N 1
ATOM 1417 C CA . LYS A 1 179 ? 8.599 -0.659 6.209 1.00 37.18 1040 LYS A CA 1
ATOM 1418 C C . LYS A 1 179 ? 7.762 -1.633 5.388 1.00 35.97 1040 LYS A C 1
ATOM 1419 O O . LYS A 1 179 ? 8.222 -2.712 5.026 1.00 37.17 1040 LYS A O 1
ATOM 1425 N N . THR A 1 180 ? 6.527 -1.234 5.096 1.00 35.13 1041 THR A N 1
ATOM 1426 C CA . THR A 1 180 ? 5.619 -2.059 4.308 1.00 34.19 1041 THR A CA 1
ATOM 1427 C C . THR A 1 180 ? 5.294 -1.407 2.968 1.00 31.06 1041 THR A C 1
ATOM 1428 O O . THR A 1 180 ? 5.001 -0.219 2.903 1.00 29.24 1041 THR A O 1
ATOM 1432 N N . ILE A 1 181 ? 5.363 -2.199 1.901 1.00 30.85 1042 ILE A N 1
ATOM 1433 C CA . ILE A 1 181 ? 5.054 -1.718 0.558 1.00 29.27 1042 ILE A CA 1
ATOM 1434 C C . ILE A 1 181 ? 3.962 -2.623 0.002 1.00 28.05 1042 ILE A C 1
ATOM 1435 O O . ILE A 1 181 ? 4.119 -3.845 -0.050 1.00 27.07 1042 ILE A O 1
ATOM 1440 N N . THR A 1 182 ? 2.853 -2.019 -0.403 1.00 27.36 1043 THR A N 1
ATOM 1441 C CA . THR A 1 182 ? 1.727 -2.771 -0.928 1.00 28.33 1043 THR A CA 1
ATOM 1442 C C . THR A 1 182 ? 1.463 -2.493 -2.405 1.00 28.35 1043 THR A C 1
ATOM 1443 O O . THR A 1 182 ? 1.161 -1.358 -2.792 1.00 27.89 1043 THR A O 1
ATOM 1447 N N . PHE A 1 183 ? 1.589 -3.538 -3.219 1.00 27.14 1044 PHE A N 1
ATOM 1448 C CA . PHE A 1 183 ? 1.334 -3.455 -4.656 1.00 27.81 1044 PHE A CA 1
ATOM 1449 C C . PHE A 1 183 ? -0.122 -3.872 -4.866 1.00 27.84 1044 PHE A C 1
ATOM 1450 O O . PHE A 1 183 ? -0.480 -5.031 -4.652 1.00 26.90 1044 PHE A O 1
ATOM 1458 N N . GLN A 1 184 ? -0.963 -2.927 -5.268 1.00 28.25 1045 GLN A N 1
ATOM 1459 C CA . GLN A 1 184 ? -2.373 -3.217 -5.482 1.00 29.62 1045 GLN A CA 1
ATOM 1460 C C . GLN A 1 184 ? -3.030 -2.027 -6.157 1.00 30.52 1045 GLN A C 1
ATOM 1461 O O . GLN A 1 184 ? -2.778 -0.879 -5.793 1.00 30.84 1045 GLN A O 1
ATOM 1467 N N . MET A 1 185 ? -3.867 -2.301 -7.149 1.00 30.84 1046 MET A N 1
ATOM 1468 C CA . MET A 1 185 ? -4.552 -1.237 -7.864 1.00 32.78 1046 MET A CA 1
ATOM 1469 C C . MET A 1 185 ? -5.823 -0.822 -7.132 1.00 32.36 1046 MET A C 1
ATOM 1470 O O . MET A 1 185 ? -6.864 -1.485 -7.231 1.00 31.97 1046 MET A O 1
ATOM 1475 N N . ASN A 1 186 ? -5.720 0.281 -6.395 1.00 31.30 1047 ASN A N 1
ATOM 1476 C CA . ASN A 1 186 ? -6.842 0.799 -5.625 1.00 31.75 1047 ASN A CA 1
ATOM 1477 C C . ASN A 1 186 ? -7.335 2.142 -6.133 1.00 30.64 1047 ASN A C 1
ATOM 1478 O O . ASN A 1 186 ? -6.587 3.119 -6.192 1.00 29.71 1047 ASN A O 1
ATOM 1483 N N . LYS A 1 187 ? -8.611 2.172 -6.496 1.00 31.68 1048 LYS A N 1
ATOM 1484 C CA . LYS A 1 187 ? -9.251 3.375 -7.008 1.00 33.72 1048 LYS A CA 1
ATOM 1485 C C . LYS A 1 187 ? -9.290 4.487 -5.956 1.00 32.12 1048 LYS A C 1
ATOM 1486 O O . LYS A 1 187 ? -9.530 4.230 -4.777 1.00 32.92 1048 LYS A O 1
ATOM 1492 N N . ILE A 1 188 ? -9.037 5.717 -6.389 1.00 31.34 1049 ILE A N 1
ATOM 1493 C CA . ILE A 1 188 ? -9.071 6.881 -5.502 1.00 29.26 1049 ILE A CA 1
ATOM 1494 C C . ILE A 1 188 ? -10.384 7.578 -5.816 1.00 28.78 1049 ILE A C 1
ATOM 1495 O O . ILE A 1 188 ? -10.586 8.045 -6.935 1.00 28.10 1049 ILE A O 1
ATOM 1500 N N . PRO A 1 189 ? -11.295 7.665 -4.835 1.00 29.19 1050 PRO A N 1
ATOM 1501 C CA . PRO A 1 189 ? -12.584 8.318 -5.082 1.00 28.48 1050 PRO A CA 1
ATOM 1502 C C . PRO A 1 189 ? -12.543 9.757 -5.588 1.00 28.59 1050 PRO A C 1
ATOM 1503 O O . PRO A 1 189 ? -11.636 10.529 -5.266 1.00 28.86 1050 PRO A O 1
ATOM 1507 N N . ASN A 1 190 ? -13.534 10.093 -6.406 1.00 27.99 1051 ASN A N 1
ATOM 1508 C CA . ASN A 1 190 ? -13.680 11.429 -6.957 1.00 28.62 1051 ASN A CA 1
ATOM 1509 C C . ASN A 1 190 ? -12.509 11.933 -7.788 1.00 29.44 1051 ASN A C 1
ATOM 1510 O O . ASN A 1 190 ? -12.165 13.113 -7.734 1.00 28.62 1051 ASN A O 1
ATOM 1515 N N . THR A 1 191 ? -11.896 11.047 -8.561 1.00 32.01 1052 THR A N 1
ATOM 1516 C CA . THR A 1 191 ? -10.784 11.457 -9.404 1.00 35.48 1052 THR A CA 1
ATOM 1517 C C . THR A 1 191 ? -11.174 11.421 -10.879 1.00 39.29 1052 THR A C 1
ATOM 1518 O O . THR A 1 191 ? -10.322 11.310 -11.755 1.00 39.42 1052 THR A O 1
ATOM 1522 N N . GLY A 1 192 ? -12.475 11.522 -11.137 1.00 43.50 1053 GLY A N 1
ATOM 1523 C CA . GLY A 1 192 ? -12.971 11.539 -12.503 1.00 49.64 1053 GLY A CA 1
ATOM 1524 C C . GLY A 1 192 ? -13.306 10.191 -13.105 1.00 53.57 1053 GLY A C 1
ATOM 1525 O O . GLY A 1 192 ? -12.994 9.939 -14.271 1.00 54.88 1053 GLY A O 1
ATOM 1526 N N . LEU A 1 193 ? -13.947 9.330 -12.321 1.00 57.18 1054 LEU A N 1
ATOM 1527 C CA . LEU A 1 193 ? -14.317 7.998 -12.792 1.00 61.52 1054 LEU A CA 1
ATOM 1528 C C . LEU A 1 193 ? -15.027 8.033 -14.146 1.00 64.02 1054 LEU A C 1
ATOM 1529 O O . LEU A 1 193 ? -16.205 8.385 -14.233 1.00 65.00 1054 LEU A O 1
ATOM 1534 N N . ILE A 1 194 ? -14.299 7.671 -15.199 1.00 66.11 1055 ILE A N 1
ATOM 1535 C CA . ILE A 1 194 ? -14.847 7.651 -16.549 1.00 68.53 1055 ILE A CA 1
ATOM 1536 C C . ILE A 1 194 ? -14.367 6.400 -17.277 1.00 70.37 1055 ILE A C 1
ATOM 1537 O O . ILE A 1 194 ? -13.529 6.464 -18.183 1.00 70.67 1055 ILE A O 1
ATOM 1542 N N . THR A 1 195 ? -14.897 5.256 -16.856 1.00 71.78 1056 THR A N 1
ATOM 1543 C CA . THR A 1 195 ? -14.546 3.976 -17.464 1.00 72.68 1056 THR A CA 1
ATOM 1544 C C . THR A 1 195 ? -14.927 3.966 -18.949 1.00 73.83 1056 THR A C 1
ATOM 1545 O O . THR A 1 195 ? -15.443 4.961 -19.481 1.00 74.38 1056 THR A O 1
ATOM 1549 N N . ASN A 1 200 ? -11.747 -1.543 -16.194 1.00 45.36 1061 ASN A N 1
ATOM 1550 C CA . ASN A 1 200 ? -10.897 -2.564 -15.600 1.00 46.29 1061 ASN A CA 1
ATOM 1551 C C . ASN A 1 200 ? -9.512 -2.552 -16.246 1.00 44.75 1061 ASN A C 1
ATOM 1552 O O . ASN A 1 200 ? -9.365 -2.860 -17.428 1.00 44.02 1061 ASN A O 1
ATOM 1557 N N . ILE A 1 201 ? -8.503 -2.179 -15.466 1.00 41.63 1062 ILE A N 1
ATOM 1558 C CA . ILE A 1 201 ? -7.146 -2.116 -15.979 1.00 37.85 1062 ILE A CA 1
ATOM 1559 C C . ILE A 1 201 ? -6.210 -3.122 -15.317 1.00 35.09 1062 ILE A C 1
ATOM 1560 O O . ILE A 1 201 ? -6.468 -3.601 -14.208 1.00 32.51 1062 ILE A O 1
ATOM 1565 N N . ASN A 1 202 ? -5.125 -3.445 -16.015 1.00 32.38 1063 ASN A N 1
ATOM 1566 C CA . ASN A 1 202 ? -4.126 -4.373 -15.498 1.00 30.74 1063 ASN A CA 1
ATOM 1567 C C . ASN A 1 202 ? -2.774 -3.689 -15.396 1.00 29.70 1063 ASN A C 1
ATOM 1568 O O . ASN A 1 202 ? -2.505 -2.695 -16.075 1.00 27.58 1063 ASN A O 1
ATOM 1573 N N . MET A 1 203 ? -1.931 -4.246 -14.537 1.00 28.37 1064 MET A N 1
ATOM 1574 C CA . MET A 1 203 ? -0.597 -3.732 -14.309 1.00 27.79 1064 MET A CA 1
ATOM 1575 C C . MET A 1 203 ? 0.363 -4.903 -14.176 1.00 26.19 1064 MET A C 1
ATOM 1576 O O . MET A 1 203 ? 0.041 -5.918 -13.554 1.00 26.39 1064 MET A O 1
ATOM 1581 N N . TRP A 1 204 ? 1.535 -4.761 -14.782 1.00 24.90 1065 TRP A N 1
ATOM 1582 C CA . TRP A 1 204 ? 2.570 -5.785 -14.723 1.00 24.03 1065 TRP A CA 1
ATOM 1583 C C . TRP A 1 204 ? 3.800 -5.130 -14.110 1.00 23.89 1065 TRP A C 1
ATOM 1584 O O . TRP A 1 204 ? 4.178 -4.034 -14.510 1.00 21.49 1065 TRP A O 1
ATOM 1595 N N . ILE A 1 205 ? 4.419 -5.795 -13.140 1.00 23.44 1066 ILE A N 1
ATOM 1596 C CA . ILE A 1 205 ? 5.616 -5.262 -12.505 1.00 24.50 1066 ILE A CA 1
ATOM 1597 C C . ILE A 1 205 ? 6.734 -6.277 -12.623 1.00 25.09 1066 ILE A C 1
ATOM 1598 O O . ILE A 1 205 ? 6.507 -7.482 -12.532 1.00 26.35 1066 ILE A O 1
ATOM 1603 N N . ARG A 1 206 ? 7.948 -5.781 -12.797 1.00 24.81 1067 ARG A N 1
ATOM 1604 C CA . ARG A 1 206 ? 9.098 -6.646 -12.950 1.00 26.45 1067 ARG A CA 1
ATOM 1605 C C . ARG A 1 206 ? 10.334 -5.997 -12.311 1.00 26.18 1067 ARG A C 1
ATOM 1606 O O . ARG A 1 206 ? 10.566 -4.805 -12.479 1.00 25.56 1067 ARG A O 1
ATOM 1614 N N . ASP A 1 207 ? 11.102 -6.785 -11.562 1.00 27.09 1068 ASP A N 1
ATOM 1615 C CA . ASP A 1 207 ? 12.327 -6.320 -10.904 1.00 27.51 1068 ASP A CA 1
ATOM 1616 C C . ASP A 1 207 ? 12.215 -4.998 -10.137 1.00 26.28 1068 ASP A C 1
ATOM 1617 O O . ASP A 1 207 ? 12.794 -3.987 -10.528 1.00 26.29 1068 ASP A O 1
ATOM 1622 N N . PHE A 1 208 ? 11.473 -5.016 -9.037 1.00 26.49 1069 PHE A N 1
ATOM 1623 C CA . PHE A 1 208 ? 11.298 -3.827 -8.212 1.00 25.15 1069 PHE A CA 1
ATOM 1624 C C . PHE A 1 208 ? 12.470 -3.759 -7.229 1.00 25.06 1069 PHE A C 1
ATOM 1625 O O . PHE A 1 208 ? 12.610 -4.624 -6.360 1.00 22.76 1069 PHE A O 1
ATOM 1633 N N . TYR A 1 209 ? 13.303 -2.732 -7.372 1.00 25.17 1070 TYR A N 1
ATOM 1634 C CA . TYR A 1 209 ? 14.472 -2.558 -6.513 1.00 25.77 1070 TYR A CA 1
ATOM 1635 C C . TYR A 1 209 ? 14.443 -1.256 -5.714 1.00 26.78 1070 TYR A C 1
ATOM 1636 O O . TYR A 1 209 ? 13.800 -0.285 -6.106 1.00 26.72 1070 TYR A O 1
ATOM 1645 N N . ILE A 1 210 ? 15.157 -1.246 -4.593 1.00 26.92 1071 ILE A N 1
ATOM 1646 C CA . ILE A 1 210 ? 15.299 -0.047 -3.776 1.00 26.39 1071 ILE A CA 1
ATOM 1647 C C . ILE A 1 210 ? 16.769 0.014 -3.360 1.00 27.95 1071 ILE A C 1
ATOM 1648 O O . ILE A 1 210 ? 17.329 -0.973 -2.868 1.00 28.04 1071 ILE A O 1
ATOM 1653 N N . PHE A 1 211 ? 17.391 1.167 -3.586 1.00 28.24 1072 PHE A N 1
ATOM 1654 C CA . PHE A 1 211 ? 18.799 1.372 -3.264 1.00 29.09 1072 PHE A CA 1
ATOM 1655 C C . PHE A 1 211 ? 18.958 2.413 -2.159 1.00 30.65 1072 PHE A C 1
ATOM 1656 O O . PHE A 1 211 ? 18.251 3.423 -2.136 1.00 30.89 1072 PHE A O 1
ATOM 1664 N N . ALA A 1 212 ? 19.898 2.165 -1.252 1.00 31.05 1073 ALA A N 1
ATOM 1665 C CA . ALA A 1 212 ? 20.156 3.077 -0.146 1.00 30.91 1073 ALA A CA 1
ATOM 1666 C C . ALA A 1 212 ? 21.078 4.203 -0.589 1.00 31.32 1073 ALA A C 1
ATOM 1667 O O . ALA A 1 212 ? 21.998 4.579 0.129 1.00 33.30 1073 ALA A O 1
ATOM 1669 N N . LYS A 1 213 ? 20.833 4.735 -1.779 1.00 31.56 1074 LYS A N 1
ATOM 1670 C CA . LYS A 1 213 ? 21.640 5.833 -2.293 1.00 31.85 1074 LYS A CA 1
ATOM 1671 C C . LYS A 1 213 ? 20.895 6.556 -3.400 1.00 31.88 1074 LYS A C 1
ATOM 1672 O O . LYS A 1 213 ? 19.871 6.077 -3.887 1.00 31.06 1074 LYS A O 1
ATOM 1678 N N . GLU A 1 214 ? 21.427 7.708 -3.797 1.00 31.73 1075 GLU A N 1
ATOM 1679 C CA . GLU A 1 214 ? 20.841 8.512 -4.859 1.00 32.26 1075 GLU A CA 1
ATOM 1680 C C . GLU A 1 214 ? 21.571 8.130 -6.146 1.00 32.17 1075 GLU A C 1
ATOM 1681 O O . GLU A 1 214 ? 22.700 8.563 -6.376 1.00 31.36 1075 GLU A O 1
ATOM 1687 N N . LEU A 1 215 ? 20.933 7.307 -6.975 1.00 31.47 1076 LEU A N 1
ATOM 1688 C CA . LEU A 1 215 ? 21.535 6.872 -8.234 1.00 30.52 1076 LEU A CA 1
ATOM 1689 C C . LEU A 1 215 ? 21.668 8.035 -9.203 1.00 31.00 1076 LEU A C 1
ATOM 1690 O O . LEU A 1 215 ? 20.739 8.822 -9.359 1.00 30.35 1076 LEU A O 1
ATOM 1695 N N . ASP A 1 216 ? 22.819 8.150 -9.857 1.00 31.94 1077 ASP A N 1
ATOM 1696 C CA . ASP A 1 216 ? 23.005 9.227 -10.821 1.00 34.91 1077 ASP A CA 1
ATOM 1697 C C . ASP A 1 216 ? 22.622 8.735 -12.214 1.00 35.65 1077 ASP A C 1
ATOM 1698 O O . ASP A 1 216 ? 22.356 7.545 -12.401 1.00 34.20 1077 ASP A O 1
ATOM 1703 N N . ASP A 1 217 ? 22.588 9.648 -13.180 1.00 36.63 1078 ASP A N 1
ATOM 1704 C CA . ASP A 1 217 ? 22.225 9.308 -14.553 1.00 40.16 1078 ASP A CA 1
ATOM 1705 C C . ASP A 1 217 ? 22.920 8.062 -15.089 1.00 40.04 1078 ASP A C 1
ATOM 1706 O O . ASP A 1 217 ? 22.265 7.134 -15.567 1.00 38.38 1078 ASP A O 1
ATOM 1711 N N . LYS A 1 218 ? 24.247 8.048 -15.015 1.00 40.02 1079 LYS A N 1
ATOM 1712 C CA . LYS A 1 218 ? 25.026 6.915 -15.499 1.00 40.11 1079 LYS A CA 1
ATOM 1713 C C . LYS A 1 218 ? 24.586 5.605 -14.851 1.00 39.34 1079 LYS A C 1
ATOM 1714 O O . LYS A 1 218 ? 24.296 4.631 -15.547 1.00 37.38 1079 LYS A O 1
ATOM 1720 N N . ASP A 1 219 ? 24.542 5.586 -13.521 1.00 38.19 1080 ASP A N 1
ATOM 1721 C CA . ASP A 1 219 ? 24.132 4.396 -12.783 1.00 37.96 1080 ASP A CA 1
ATOM 1722 C C . ASP A 1 219 ? 22.772 3.916 -13.278 1.00 35.86 1080 ASP A C 1
ATOM 1723 O O . ASP A 1 219 ? 22.593 2.739 -13.584 1.00 34.90 1080 ASP A O 1
ATOM 1728 N N . ILE A 1 220 ? 21.823 4.846 -13.334 1.00 34.74 1081 ILE A N 1
ATOM 1729 C CA . ILE A 1 220 ? 20.457 4.588 -13.783 1.00 33.93 1081 ILE A CA 1
ATOM 1730 C C . ILE A 1 220 ? 20.431 3.870 -15.125 1.00 32.26 1081 ILE A C 1
ATOM 1731 O O . ILE A 1 220 ? 19.809 2.818 -15.266 1.00 31.34 1081 ILE A O 1
ATOM 1736 N N . ASN A 1 221 ? 21.099 4.451 -16.114 1.00 31.84 1082 ASN A N 1
ATOM 1737 C CA . ASN A 1 221 ? 21.109 3.860 -17.439 1.00 31.72 1082 ASN A CA 1
ATOM 1738 C C . ASN A 1 221 ? 21.830 2.526 -17.531 1.00 31.07 1082 ASN A C 1
ATOM 1739 O O . ASN A 1 221 ? 21.430 1.663 -18.308 1.00 30.76 1082 ASN A O 1
ATOM 1744 N N . ILE A 1 222 ? 22.884 2.345 -16.742 1.00 31.08 1083 ILE A N 1
ATOM 1745 C CA . ILE A 1 222 ? 23.591 1.071 -16.749 1.00 30.92 1083 ILE A CA 1
ATOM 1746 C C . ILE A 1 222 ? 22.611 0.025 -16.214 1.00 30.61 1083 ILE A C 1
ATOM 1747 O O . ILE A 1 222 ? 22.528 -1.094 -16.727 1.00 30.43 1083 ILE A O 1
ATOM 1752 N N . LEU A 1 223 ? 21.859 0.403 -15.184 1.00 27.67 1084 LEU A N 1
ATOM 1753 C CA . LEU A 1 223 ? 20.868 -0.493 -14.599 1.00 26.81 1084 LEU A CA 1
ATOM 1754 C C . LEU A 1 223 ? 19.822 -0.801 -15.668 1.00 25.53 1084 LEU A C 1
ATOM 1755 O O . LEU A 1 223 ? 19.499 -1.959 -15.927 1.00 24.46 1084 LEU A O 1
ATOM 1760 N N . PHE A 1 224 ? 19.306 0.259 -16.278 1.00 25.11 1085 PHE A N 1
ATOM 1761 C CA . PHE A 1 224 ? 18.303 0.172 -17.336 1.00 27.15 1085 PHE A CA 1
ATOM 1762 C C . PHE A 1 224 ? 18.696 -0.880 -18.383 1.00 27.88 1085 PHE A C 1
ATOM 1763 O O . PHE A 1 224 ? 17.947 -1.816 -18.666 1.00 27.21 1085 PHE A O 1
ATOM 1771 N N . ASN A 1 225 ? 19.884 -0.724 -18.946 1.00 28.14 1086 ASN A N 1
ATOM 1772 C CA . ASN A 1 225 ? 20.362 -1.639 -19.968 1.00 31.26 1086 ASN A CA 1
ATOM 1773 C C . ASN A 1 225 ? 20.634 -3.066 -19.490 1.00 30.16 1086 ASN A C 1
ATOM 1774 O O . ASN A 1 225 ? 20.331 -4.025 -20.198 1.00 30.17 1086 ASN A O 1
ATOM 1779 N N . SER A 1 226 ? 21.181 -3.211 -18.289 1.00 29.52 1087 SER A N 1
ATOM 1780 C CA . SER A 1 226 ? 21.500 -4.534 -17.755 1.00 29.18 1087 SER A CA 1
ATOM 1781 C C . SER A 1 226 ? 20.278 -5.422 -17.522 1.00 29.33 1087 SER A C 1
ATOM 1782 O O . SER A 1 226 ? 20.405 -6.643 -17.409 1.00 28.65 1087 SER A O 1
ATOM 1785 N N . LEU A 1 227 ? 19.100 -4.812 -17.432 1.00 28.06 1088 LEU A N 1
ATOM 1786 C CA . LEU A 1 227 ? 17.867 -5.568 -17.211 1.00 28.46 1088 LEU A CA 1
ATOM 1787 C C . LEU A 1 227 ? 17.191 -5.947 -18.529 1.00 28.59 1088 LEU A C 1
ATOM 1788 O O . LEU A 1 227 ? 16.074 -6.460 -18.543 1.00 27.26 1088 LEU A O 1
ATOM 1793 N N . GLN A 1 228 ? 17.873 -5.703 -19.638 1.00 27.58 1089 GLN A N 1
ATOM 1794 C CA . GLN A 1 228 ? 17.311 -6.013 -20.945 1.00 28.50 1089 GLN A CA 1
ATOM 1795 C C . GLN A 1 228 ? 18.202 -6.913 -21.780 1.00 29.31 1089 GLN A C 1
ATOM 1796 O O . GLN A 1 228 ? 19.407 -7.002 -21.544 1.00 28.96 1089 GLN A O 1
ATOM 1802 N N . TYR A 1 229 ? 17.586 -7.591 -22.746 1.00 28.70 1090 TYR A N 1
ATOM 1803 C CA . TYR A 1 229 ? 18.316 -8.414 -23.700 1.00 29.25 1090 TYR A CA 1
ATOM 1804 C C . TYR A 1 229 ? 18.216 -7.526 -24.927 1.00 28.65 1090 TYR A C 1
ATOM 1805 O O . TYR A 1 229 ? 17.274 -7.629 -25.709 1.00 29.15 1090 TYR A O 1
ATOM 1814 N N . THR A 1 230 ? 19.185 -6.632 -25.071 1.00 29.83 1091 THR A N 1
ATOM 1815 C CA . THR A 1 230 ? 19.178 -5.668 -26.161 1.00 30.45 1091 THR A CA 1
ATOM 1816 C C . THR A 1 230 ? 19.165 -6.187 -27.595 1.00 28.61 1091 THR A C 1
ATOM 1817 O O . THR A 1 230 ? 18.887 -5.413 -28.509 1.00 27.97 1091 THR A O 1
ATOM 1821 N N . ASN A 1 231 ? 19.451 -7.472 -27.810 1.00 26.83 1092 ASN A N 1
ATOM 1822 C CA . ASN A 1 231 ? 19.428 -8.001 -29.175 1.00 27.21 1092 ASN A CA 1
ATOM 1823 C C . ASN A 1 231 ? 18.107 -8.690 -29.523 1.00 24.45 1092 ASN A C 1
ATOM 1824 O O . ASN A 1 231 ? 17.927 -9.188 -30.632 1.00 22.57 1092 ASN A O 1
ATOM 1829 N N . VAL A 1 232 ? 17.193 -8.736 -28.565 1.00 23.30 1093 VAL A N 1
ATOM 1830 C CA . VAL A 1 232 ? 15.889 -9.323 -28.811 1.00 23.57 1093 VAL A CA 1
ATOM 1831 C C . VAL A 1 232 ? 14.993 -8.162 -29.230 1.00 23.00 1093 VAL A C 1
ATOM 1832 O O . VAL A 1 232 ? 14.809 -7.210 -28.476 1.00 22.70 1093 VAL A O 1
ATOM 1836 N N . VAL A 1 233 ? 14.464 -8.228 -30.447 1.00 21.88 1094 VAL A N 1
ATOM 1837 C CA . VAL A 1 233 ? 13.593 -7.173 -30.947 1.00 20.21 1094 VAL A CA 1
ATOM 1838 C C . VAL A 1 233 ? 12.301 -7.197 -30.136 1.00 19.68 1094 VAL A C 1
ATOM 1839 O O . VAL A 1 233 ? 11.862 -8.260 -29.692 1.00 18.05 1094 VAL A O 1
ATOM 1843 N N . LYS A 1 234 ? 11.687 -6.033 -29.936 1.00 18.71 1095 LYS A N 1
ATOM 1844 C CA . LYS A 1 234 ? 10.451 -5.992 -29.159 1.00 18.78 1095 LYS A CA 1
ATOM 1845 C C . LYS A 1 234 ? 9.258 -5.521 -29.994 1.00 17.38 1095 LYS A C 1
ATOM 1846 O O . LYS A 1 234 ? 9.422 -4.803 -30.984 1.00 16.67 1095 LYS A O 1
ATOM 1852 N N . ASP A 1 235 ? 8.060 -5.934 -29.590 1.00 18.22 1096 ASP A N 1
ATOM 1853 C CA . ASP A 1 235 ? 6.857 -5.489 -30.273 1.00 16.98 1096 ASP A CA 1
ATOM 1854 C C . ASP A 1 235 ? 6.549 -4.094 -29.712 1.00 17.78 1096 ASP A C 1
ATOM 1855 O O . ASP A 1 235 ? 7.279 -3.603 -28.845 1.00 17.17 1096 ASP A O 1
ATOM 1860 N N . TYR A 1 236 ? 5.492 -3.455 -30.199 1.00 17.70 1097 TYR A N 1
ATOM 1861 C CA . TYR A 1 236 ? 5.157 -2.094 -29.775 1.00 19.26 1097 TYR A CA 1
ATOM 1862 C C . TYR A 1 236 ? 4.965 -1.873 -28.270 1.00 18.88 1097 TYR A C 1
ATOM 1863 O O . TYR A 1 236 ? 5.238 -0.784 -27.757 1.00 16.49 1097 TYR A O 1
ATOM 1872 N N . TRP A 1 237 ? 4.502 -2.896 -27.560 1.00 19.86 1098 TRP A N 1
ATOM 1873 C CA . TRP A 1 237 ? 4.264 -2.760 -26.126 1.00 19.48 1098 TRP A CA 1
ATOM 1874 C C . TRP A 1 237 ? 5.487 -3.145 -25.292 1.00 19.99 1098 TRP A C 1
ATOM 1875 O O . TRP A 1 237 ? 5.459 -3.056 -24.065 1.00 20.95 1098 TRP A O 1
ATOM 1886 N N . GLY A 1 238 ? 6.555 -3.576 -25.954 1.00 19.98 1099 GLY A N 1
ATOM 1887 C CA . GLY A 1 238 ? 7.753 -3.945 -25.226 1.00 19.52 1099 GLY A CA 1
ATOM 1888 C C . GLY A 1 238 ? 7.945 -5.424 -24.950 1.00 21.19 1099 GLY A C 1
ATOM 1889 O O . GLY A 1 238 ? 8.914 -5.792 -24.287 1.00 21.85 1099 GLY A O 1
ATOM 1890 N N . ASN A 1 239 ? 7.031 -6.273 -25.418 1.00 20.36 1100 ASN A N 1
ATOM 1891 C CA . ASN A 1 239 ? 7.174 -7.720 -25.220 1.00 21.94 1100 ASN A CA 1
ATOM 1892 C C . ASN A 1 239 ? 8.154 -8.204 -26.284 1.00 21.37 1100 ASN A C 1
ATOM 1893 O O . ASN A 1 239 ? 8.388 -7.504 -27.266 1.00 21.53 1100 ASN A O 1
ATOM 1898 N N . ASP A 1 240 ? 8.717 -9.396 -26.109 1.00 21.74 1101 ASP A N 1
ATOM 1899 C CA . ASP A 1 240 ? 9.645 -9.923 -27.112 1.00 21.22 1101 ASP A CA 1
ATOM 1900 C C . ASP A 1 240 ? 8.895 -10.148 -28.427 1.00 20.04 1101 ASP A C 1
ATOM 1901 O O . ASP A 1 240 ? 7.799 -10.709 -28.430 1.00 20.61 1101 ASP A O 1
ATOM 1906 N N . LEU A 1 241 ? 9.477 -9.704 -29.536 1.00 18.74 1102 LEU A N 1
ATOM 1907 C CA . LEU A 1 241 ? 8.858 -9.895 -30.846 1.00 17.80 1102 LEU A CA 1
ATOM 1908 C C . LEU A 1 241 ? 9.027 -11.374 -31.215 1.00 20.09 1102 LEU A C 1
ATOM 1909 O O . LEU A 1 241 ? 10.091 -11.967 -30.979 1.00 19.98 1102 LEU A O 1
ATOM 1914 N N . ARG A 1 242 ? 7.988 -11.981 -31.778 1.00 18.21 1103 ARG A N 1
ATOM 1915 C CA . ARG A 1 242 ? 8.088 -13.393 -32.127 1.00 20.28 1103 ARG A CA 1
ATOM 1916 C C . ARG A 1 242 ? 7.717 -13.744 -33.556 1.00 18.98 1103 ARG A C 1
ATOM 1917 O O . ARG A 1 242 ? 6.991 -13.014 -34.226 1.00 18.20 1103 ARG A O 1
ATOM 1925 N N . TYR A 1 243 ? 8.245 -14.877 -34.014 1.00 18.94 1104 TYR A N 1
ATOM 1926 C CA . TYR A 1 243 ? 7.959 -15.390 -35.343 1.00 18.18 1104 TYR A CA 1
ATOM 1927 C C . TYR A 1 243 ? 6.623 -16.129 -35.230 1.00 18.49 1104 TYR A C 1
ATOM 1928 O O . TYR A 1 243 ? 6.172 -16.430 -34.123 1.00 18.37 1104 TYR A O 1
ATOM 1937 N N . ASP A 1 244 ? 5.985 -16.392 -36.365 1.00 18.48 1105 ASP A N 1
ATOM 1938 C CA . ASP A 1 244 ? 4.730 -17.144 -36.389 1.00 20.51 1105 ASP A CA 1
ATOM 1939 C C . ASP A 1 244 ? 3.590 -16.512 -35.584 1.00 18.24 1105 ASP A C 1
ATOM 1940 O O . ASP A 1 244 ? 2.801 -17.229 -34.971 1.00 19.74 1105 ASP A O 1
ATOM 1945 N N . LYS A 1 245 ? 3.501 -15.184 -35.582 1.00 20.15 1106 LYS A N 1
ATOM 1946 C CA . LYS A 1 245 ? 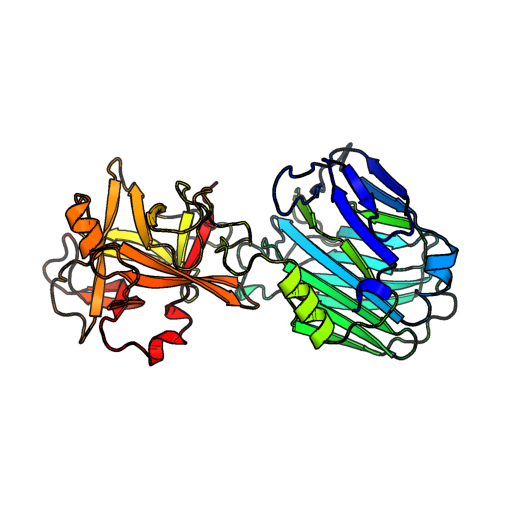2.446 -14.483 -34.845 1.00 17.76 1106 LYS A CA 1
ATOM 1947 C C . LYS A 1 245 ? 1.982 -13.256 -35.631 1.00 19.60 1106 LYS A C 1
ATOM 1948 O O . LYS A 1 245 ? 2.796 -12.533 -36.214 1.00 18.85 1106 LYS A O 1
ATOM 1954 N N . GLU A 1 246 ? 0.674 -13.028 -35.652 1.00 18.43 1107 GLU A N 1
ATOM 1955 C CA . GLU A 1 246 ? 0.112 -11.895 -36.373 1.00 19.60 1107 GLU A CA 1
ATOM 1956 C C . GLU A 1 246 ? 0.422 -10.570 -35.679 1.00 18.36 1107 GLU A C 1
ATOM 1957 O O . GLU A 1 246 ? 0.289 -10.449 -34.460 1.00 18.71 1107 GLU A O 1
ATOM 1963 N N . TYR A 1 247 ? 0.845 -9.591 -36.473 1.00 15.68 1108 TYR A N 1
ATOM 1964 C CA . TYR A 1 247 ? 1.177 -8.252 -35.987 1.00 16.43 1108 TYR A CA 1
ATOM 1965 C C . TYR A 1 247 ? 0.709 -7.231 -36.999 1.00 16.98 1108 TYR A C 1
ATOM 1966 O O . TYR A 1 247 ? 0.595 -7.529 -38.195 1.00 17.87 1108 TYR A O 1
ATOM 1975 N N . TYR A 1 248 ? 0.449 -6.019 -36.520 1.00 17.46 1109 TYR A N 1
ATOM 1976 C CA . TYR A 1 248 ? 0.090 -4.930 -37.407 1.00 17.33 1109 TYR A CA 1
ATOM 1977 C C . TYR A 1 248 ? 1.422 -4.209 -37.575 1.00 18.98 1109 TYR A C 1
ATOM 1978 O O . TYR A 1 248 ? 2.039 -3.784 -36.592 1.00 18.59 1109 TYR A O 1
ATOM 1987 N N . MET A 1 249 ? 1.880 -4.111 -38.815 1.00 18.54 1110 MET A N 1
ATOM 1988 C CA . MET A 1 249 ? 3.143 -3.455 -39.099 1.00 19.02 1110 MET A CA 1
ATOM 1989 C C . MET A 1 249 ? 2.867 -1.991 -39.375 1.00 18.71 1110 MET A C 1
ATOM 1990 O O . MET A 1 249 ? 2.057 -1.654 -40.246 1.00 17.59 1110 MET A O 1
ATOM 1995 N N . ILE A 1 250 ? 3.553 -1.121 -38.643 1.00 17.65 1111 ILE A N 1
ATOM 1996 C CA . ILE A 1 250 ? 3.335 0.312 -38.782 1.00 18.03 1111 ILE A CA 1
ATOM 1997 C C . ILE A 1 250 ? 4.641 1.091 -38.771 1.00 18.32 1111 ILE A C 1
ATOM 1998 O O . ILE A 1 250 ? 5.589 0.714 -38.079 1.00 19.48 1111 ILE A O 1
ATOM 2003 N N . ASN A 1 251 ? 4.680 2.176 -39.537 1.00 18.70 1112 ASN A N 1
ATOM 2004 C CA . ASN A 1 251 ? 5.859 3.029 -39.595 1.00 18.80 1112 ASN A CA 1
ATOM 2005 C C . ASN A 1 251 ? 5.692 4.120 -38.540 1.00 19.51 1112 ASN A C 1
ATOM 2006 O O . ASN A 1 251 ? 4.623 4.730 -38.421 1.00 19.64 1112 ASN A O 1
ATOM 2011 N N . VAL A 1 252 ? 6.747 4.364 -37.774 1.00 19.65 1113 VAL A N 1
ATOM 2012 C CA . VAL A 1 252 ? 6.702 5.368 -36.719 1.00 21.81 1113 VAL A CA 1
ATOM 2013 C C . VAL A 1 252 ? 6.238 6.760 -37.155 1.00 20.74 1113 VAL A C 1
ATOM 2014 O O . VAL A 1 252 ? 5.665 7.493 -36.354 1.00 19.83 1113 VAL A O 1
ATOM 2018 N N . ASN A 1 253 ? 6.474 7.119 -38.412 1.00 21.46 1114 ASN A N 1
ATOM 2019 C CA . ASN A 1 253 ? 6.066 8.426 -38.936 1.00 22.11 1114 ASN A CA 1
ATOM 2020 C C . ASN A 1 253 ? 4.613 8.480 -39.383 1.00 21.72 1114 ASN A C 1
ATOM 2021 O O . ASN A 1 253 ? 4.077 9.559 -39.641 1.00 20.78 1114 ASN A O 1
ATOM 2026 N N . TYR A 1 254 ? 3.978 7.316 -39.483 1.00 21.43 1115 TYR A N 1
ATOM 2027 C CA . TYR A 1 254 ? 2.591 7.244 -39.923 1.00 18.64 1115 TYR A CA 1
ATOM 2028 C C . TYR A 1 254 ? 1.781 6.299 -39.049 1.00 18.82 1115 TYR A C 1
ATOM 2029 O O . TYR A 1 254 ? 1.255 5.295 -39.534 1.00 20.32 1115 TYR A O 1
ATOM 2038 N N . MET A 1 255 ? 1.681 6.621 -37.764 1.00 20.11 1116 MET A N 1
ATOM 2039 C CA . MET A 1 255 ? 0.929 5.782 -36.834 1.00 20.94 1116 MET A CA 1
ATOM 2040 C C . MET A 1 255 ? -0.568 5.756 -37.159 1.00 20.52 1116 MET A C 1
ATOM 2041 O O . MET A 1 255 ? -1.278 4.833 -36.755 1.00 19.57 1116 MET A O 1
ATOM 2046 N N . ASN A 1 256 ? -1.048 6.760 -37.888 1.00 18.02 1117 ASN A N 1
ATOM 2047 C CA . ASN A 1 256 ? -2.460 6.799 -38.246 1.00 19.85 1117 ASN A CA 1
ATOM 2048 C C . ASN A 1 256 ? -2.730 6.157 -39.598 1.00 20.32 1117 ASN A C 1
ATOM 2049 O O . ASN A 1 256 ? -3.697 6.500 -40.278 1.00 22.02 1117 ASN A O 1
ATOM 2054 N N . ARG A 1 257 ? -1.863 5.224 -39.983 1.00 20.68 1118 ARG A N 1
ATOM 2055 C CA . ARG A 1 257 ? -2.015 4.502 -41.243 1.00 21.32 1118 ARG A CA 1
ATOM 2056 C C . ARG A 1 257 ? -2.019 3.005 -40.979 1.00 20.09 1118 ARG A C 1
ATOM 2057 O O . ARG A 1 257 ? -1.342 2.525 -40.075 1.00 19.61 1118 ARG A O 1
ATOM 2065 N N . TYR A 1 258 ? -2.796 2.270 -41.764 1.00 20.40 1119 TYR A N 1
ATOM 2066 C CA . TYR A 1 258 ? -2.833 0.820 -41.634 1.00 20.09 1119 TYR A CA 1
ATOM 2067 C C . TYR A 1 258 ? -2.497 0.256 -43.007 1.00 19.68 1119 TYR A C 1
ATOM 2068 O O . TYR A 1 258 ? -2.534 0.974 -44.007 1.00 18.91 1119 TYR A O 1
ATOM 2077 N N . MET A 1 259 ? -2.159 -1.026 -43.053 1.00 21.46 1120 MET A N 1
ATOM 2078 C CA . MET A 1 259 ? -1.794 -1.677 -44.302 1.00 22.05 1120 MET A CA 1
ATOM 2079 C C . MET A 1 259 ? -2.947 -2.220 -45.132 1.00 22.16 1120 MET A C 1
ATOM 2080 O O . MET A 1 259 ? -3.812 -2.936 -44.628 1.00 21.34 1120 MET A O 1
ATOM 2085 N N . SER A 1 260 ? -2.938 -1.880 -46.416 1.00 21.55 1121 SER A N 1
ATOM 2086 C CA . SER A 1 260 ? -3.938 -2.364 -47.346 1.00 22.13 1121 SER A CA 1
ATOM 2087 C C . SER A 1 260 ? -3.201 -2.831 -48.601 1.00 22.07 1121 SER A C 1
ATOM 2088 O O . SER A 1 260 ? -1.967 -2.813 -48.652 1.00 24.37 1121 SER A O 1
ATOM 2091 N N . LYS A 1 261 ? -3.953 -3.235 -49.612 1.00 22.21 1122 LYS A N 1
ATOM 2092 C CA . LYS A 1 261 ? -3.360 -3.719 -50.848 1.00 22.54 1122 LYS A CA 1
ATOM 2093 C C . LYS A 1 261 ? -4.170 -3.276 -52.061 1.00 23.76 1122 LYS A C 1
ATOM 2094 O O . LYS A 1 261 ? -5.399 -3.196 -52.008 1.00 25.59 1122 LYS A O 1
ATOM 2100 N N . LYS A 1 262 ? -3.468 -2.965 -53.144 1.00 23.53 1123 LYS A N 1
ATOM 2101 C CA . LYS A 1 262 ? -4.098 -2.584 -54.397 1.00 22.35 1123 LYS A CA 1
ATOM 2102 C C . LYS A 1 262 ? -3.209 -3.153 -55.487 1.00 22.66 1123 LYS A C 1
ATOM 2103 O O . LYS A 1 262 ? -2.065 -2.738 -55.641 1.00 23.00 1123 LYS A O 1
ATOM 2109 N N . GLY A 1 263 ? -3.728 -4.113 -56.242 1.00 23.28 1124 GLY A N 1
ATOM 2110 C CA . GLY A 1 263 ? -2.906 -4.728 -57.265 1.00 24.79 1124 GLY A CA 1
ATOM 2111 C C . GLY A 1 263 ? -1.773 -5.446 -56.542 1.00 24.57 1124 GLY A C 1
ATOM 2112 O O . GLY A 1 263 ? -1.996 -6.083 -55.508 1.00 25.94 1124 GLY A O 1
ATOM 2113 N N . ASN A 1 264 ? -0.557 -5.333 -57.061 1.00 24.45 1125 ASN A N 1
ATOM 2114 C CA . ASN A 1 264 ? 0.597 -5.979 -56.438 1.00 25.27 1125 ASN A CA 1
ATOM 2115 C C . ASN A 1 264 ? 1.142 -5.173 -55.272 1.00 24.01 1125 ASN A C 1
ATOM 2116 O O . ASN A 1 264 ? 1.937 -5.680 -54.478 1.00 25.02 1125 ASN A O 1
ATOM 2121 N N . GLY A 1 265 ? 0.715 -3.920 -55.166 1.00 22.21 1126 GLY A N 1
ATOM 2122 C CA . GLY A 1 265 ? 1.251 -3.068 -54.123 1.00 20.62 1126 GLY A CA 1
ATOM 2123 C C . GLY A 1 265 ? 0.612 -3.017 -52.750 1.00 21.96 1126 GLY A C 1
ATOM 2124 O O . GLY A 1 265 ? -0.593 -3.233 -52.577 1.00 21.74 1126 GLY A O 1
ATOM 2125 N N . ILE A 1 266 ? 1.460 -2.748 -51.764 1.00 20.63 1127 ILE A N 1
ATOM 2126 C CA . ILE A 1 266 ? 1.026 -2.563 -50.387 1.00 21.38 1127 ILE A CA 1
ATOM 2127 C C . ILE A 1 266 ? 0.846 -1.050 -50.317 1.00 21.45 1127 ILE A C 1
ATOM 2128 O O . ILE A 1 266 ? 1.749 -0.304 -50.694 1.00 21.50 1127 ILE A O 1
ATOM 2133 N N . VAL A 1 267 ? -0.315 -0.591 -49.868 1.00 21.57 1128 VAL A N 1
ATOM 2134 C CA . VAL A 1 267 ? -0.548 0.843 -49.750 1.00 20.14 1128 VAL A CA 1
ATOM 2135 C C . VAL A 1 267 ? -1.050 1.120 -48.340 1.00 20.56 1128 VAL A C 1
ATOM 2136 O O . VAL A 1 267 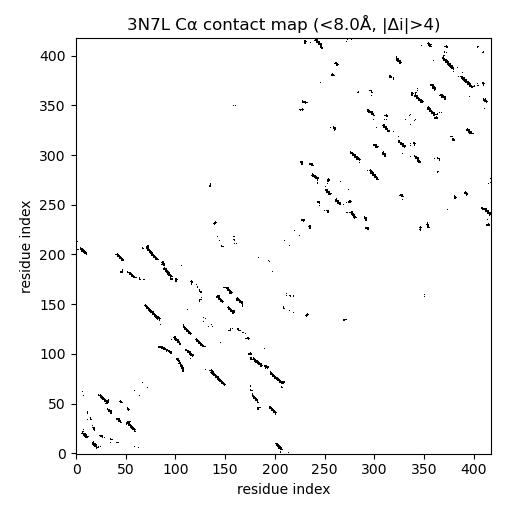? -1.681 0.261 -47.714 1.00 21.08 1128 VAL A O 1
ATOM 2140 N N . PHE A 1 268 ? -0.754 2.308 -47.830 1.00 19.37 1129 PHE A N 1
ATOM 2141 C CA . PHE A 1 268 ? -1.178 2.668 -46.487 1.00 20.19 1129 PHE A CA 1
ATOM 2142 C C . PHE A 1 268 ? -2.358 3.618 -46.522 1.00 20.04 1129 PHE A C 1
ATOM 2143 O O . PHE A 1 268 ? -2.337 4.622 -47.235 1.00 20.91 1129 PHE A O 1
ATOM 2151 N N . ASN A 1 269 ? -3.391 3.283 -45.758 1.00 20.06 1130 ASN A N 1
ATOM 2152 C CA . ASN A 1 269 ? -4.592 4.103 -45.687 1.00 20.91 1130 ASN A CA 1
ATOM 2153 C C . ASN A 1 269 ? -4.757 4.696 -44.291 1.00 20.52 1130 ASN A C 1
ATOM 2154 O O . ASN A 1 269 ? -4.228 4.158 -43.312 1.00 18.44 1130 ASN A O 1
ATOM 2159 N N . THR A 1 270 ? -5.488 5.804 -44.205 1.00 19.12 1131 THR A N 1
ATOM 2160 C CA . THR A 1 270 ? -5.725 6.463 -42.926 1.00 20.89 1131 THR A CA 1
ATOM 2161 C C . THR A 1 270 ? -6.679 5.616 -42.080 1.00 20.71 1131 THR A C 1
ATOM 2162 O O . THR A 1 270 ? -7.759 5.249 -42.543 1.00 19.86 1131 THR A O 1
ATOM 2166 N N . ARG A 1 271 ? -6.285 5.296 -40.849 1.00 20.53 1132 ARG A N 1
ATOM 2167 C CA . ARG A 1 271 ? -7.149 4.482 -40.002 1.00 22.35 1132 ARG A CA 1
ATOM 2168 C C . ARG A 1 271 ? -8.369 5.279 -39.533 1.00 22.59 1132 ARG A C 1
ATOM 2169 O O . ARG A 1 271 ? -8.348 6.514 -39.493 1.00 21.77 1132 ARG A O 1
ATOM 2177 N N . LYS A 1 272 ? -9.436 4.558 -39.207 1.00 22.26 1133 LYS A N 1
ATOM 2178 C CA . LYS A 1 272 ? -10.697 5.156 -38.779 1.00 24.95 1133 LYS A CA 1
ATOM 2179 C C . LYS A 1 272 ? -10.619 5.946 -37.473 1.00 24.28 1133 LYS A C 1
ATOM 2180 O O . LYS A 1 272 ? -11.155 7.048 -37.379 1.00 23.48 1133 LYS A O 1
ATOM 2186 N N . ASN A 1 273 ? -9.963 5.379 -36.465 1.00 25.86 1134 ASN A N 1
ATOM 2187 C CA . ASN A 1 273 ? -9.813 6.057 -35.180 1.00 28.70 1134 ASN A CA 1
ATOM 2188 C C . ASN A 1 273 ? -8.656 5.471 -34.376 1.00 28.43 1134 ASN A C 1
ATOM 2189 O O . ASN A 1 273 ? -8.010 4.516 -34.808 1.00 28.56 1134 ASN A O 1
ATOM 2194 N N . ASN A 1 274 ? -8.415 6.033 -33.197 1.00 29.43 1135 ASN A N 1
ATOM 2195 C CA . ASN A 1 274 ? -7.313 5.589 -32.355 1.00 32.09 1135 ASN A CA 1
ATOM 2196 C C . ASN A 1 274 ? -7.628 4.756 -31.128 1.00 34.38 1135 ASN A C 1
ATOM 2197 O O . ASN A 1 274 ? -6.759 4.588 -30.277 1.00 35.72 1135 ASN A O 1
ATOM 2202 N N . ASN A 1 275 ? -8.838 4.231 -30.993 1.00 36.58 1136 ASN A N 1
ATOM 2203 C CA . ASN A 1 275 ? -9.074 3.439 -29.798 1.00 40.07 1136 ASN A CA 1
ATOM 2204 C C . ASN A 1 275 ? -8.308 2.118 -29.856 1.00 39.42 1136 ASN A C 1
ATOM 2205 O O . ASN A 1 275 ? -8.086 1.483 -28.826 1.00 38.59 1136 ASN A O 1
ATOM 2210 N N . ASP A 1 276 ? -7.871 1.742 -31.059 1.00 37.89 1137 ASP A N 1
ATOM 2211 C CA . ASP A 1 276 ? -7.120 0.502 -31.293 1.00 39.27 1137 ASP A CA 1
ATOM 2212 C C . ASP A 1 276 ? -6.235 0.609 -32.531 1.00 36.67 1137 ASP A C 1
ATOM 2213 O O . ASP A 1 276 ? -6.247 1.620 -33.227 1.00 34.33 1137 ASP A O 1
ATOM 2218 N N . PHE A 1 277 ? -5.471 -0.446 -32.800 1.00 34.55 1138 PHE A N 1
ATOM 2219 C CA . PHE A 1 277 ? -4.625 -0.494 -33.990 1.00 34.15 1138 PHE A CA 1
ATOM 2220 C C . PHE A 1 277 ? -5.152 -1.606 -34.891 1.00 34.46 1138 PHE A C 1
ATOM 2221 O O . PHE A 1 277 ? -4.525 -1.969 -35.889 1.00 35.47 1138 PHE A O 1
ATOM 2229 N N . ASN A 1 278 ? -6.324 -2.125 -34.544 1.00 33.51 1139 ASN A N 1
ATOM 2230 C CA . ASN A 1 278 ? -6.915 -3.226 -35.289 1.00 34.36 1139 ASN A CA 1
ATOM 2231 C C . ASN A 1 278 ? -7.694 -2.876 -36.552 1.00 32.39 1139 ASN A C 1
ATOM 2232 O O . ASN A 1 278 ? -8.925 -2.886 -36.577 1.00 31.70 1139 ASN A O 1
ATOM 2237 N N . GLU A 1 279 ? -6.948 -2.591 -37.612 1.00 29.73 1140 GLU A N 1
ATOM 2238 C CA . GLU A 1 279 ? -7.522 -2.255 -38.904 1.00 27.27 1140 GLU A CA 1
ATOM 2239 C C . GLU A 1 279 ? -6.519 -2.649 -39.986 1.00 25.89 1140 GLU A C 1
ATOM 2240 O O . GLU A 1 279 ? -5.307 -2.553 -39.787 1.00 24.15 1140 GLU A O 1
ATOM 2246 N N . GLY A 1 280 ? -7.024 -3.120 -41.119 1.00 24.04 1141 GLY A N 1
ATOM 2247 C CA . GLY A 1 280 ? -6.147 -3.511 -42.203 1.00 23.19 1141 GLY A CA 1
ATOM 2248 C C . GLY A 1 280 ? -5.597 -4.921 -42.103 1.00 21.08 1141 GLY A C 1
ATOM 2249 O O . GLY A 1 280 ? -6.008 -5.708 -41.258 1.00 19.25 1141 GLY A O 1
ATOM 2250 N N . TYR A 1 281 ? -4.643 -5.225 -42.973 1.00 20.90 1142 TYR A N 1
ATOM 2251 C CA . TYR A 1 281 ? -4.025 -6.539 -43.021 1.00 21.52 1142 TYR A CA 1
ATOM 2252 C C . TYR A 1 281 ? -2.911 -6.720 -42.004 1.00 21.34 1142 TYR A C 1
ATOM 2253 O O . TYR A 1 281 ? -2.196 -5.774 -41.667 1.00 20.47 1142 TYR A O 1
ATOM 2262 N N . LYS A 1 282 ? -2.782 -7.951 -41.522 1.00 19.91 1143 LYS A N 1
ATOM 2263 C CA . LYS A 1 282 ? -1.768 -8.303 -40.546 1.00 20.42 1143 LYS A CA 1
ATOM 2264 C C . LYS A 1 282 ? -0.633 -9.042 -41.231 1.00 19.10 1143 LYS A C 1
ATOM 2265 O O . LYS A 1 282 ? -0.811 -9.640 -42.287 1.00 21.08 1143 LYS A O 1
ATOM 2271 N N . ILE A 1 283 ? 0.540 -8.988 -40.624 1.00 21.35 1144 ILE A N 1
ATOM 2272 C CA . ILE A 1 283 ? 1.702 -9.670 -41.163 1.00 21.52 1144 ILE A CA 1
ATOM 2273 C C . ILE A 1 283 ? 2.129 -10.751 -40.179 1.00 20.91 1144 ILE A C 1
ATOM 2274 O O . ILE A 1 283 ? 1.771 -10.699 -39.003 1.00 18.17 1144 ILE A O 1
ATOM 2279 N N . ILE A 1 284 ? 2.875 -11.734 -40.675 1.00 18.98 1145 ILE A N 1
ATOM 2280 C CA . ILE A 1 284 ? 3.408 -12.804 -39.846 1.00 18.80 1145 ILE A CA 1
ATOM 2281 C C . ILE A 1 284 ? 4.887 -12.858 -40.213 1.00 18.59 1145 ILE A C 1
ATOM 2282 O O . ILE A 1 284 ? 5.235 -12.921 -41.393 1.00 18.65 1145 ILE A O 1
ATOM 2287 N N . ILE A 1 285 ? 5.754 -12.812 -39.212 1.00 17.04 1146 ILE A N 1
ATOM 2288 C CA . ILE A 1 285 ? 7.187 -12.837 -39.467 1.00 17.19 1146 ILE A CA 1
ATOM 2289 C C . ILE A 1 285 ? 7.668 -14.282 -39.524 1.00 16.42 1146 ILE A C 1
ATOM 2290 O O . ILE A 1 285 ? 7.355 -15.076 -38.643 1.00 18.99 1146 ILE A O 1
ATOM 2295 N N . LYS A 1 286 ? 8.418 -14.619 -40.570 1.00 18.45 1147 LYS A N 1
ATOM 2296 C CA . LYS A 1 286 ? 8.935 -15.974 -40.752 1.00 20.30 1147 LYS A CA 1
ATOM 2297 C C . LYS A 1 286 ? 10.454 -15.950 -40.808 1.00 21.00 1147 LYS A C 1
ATOM 2298 O O . LYS A 1 286 ? 11.051 -15.168 -41.538 1.00 21.05 1147 LYS A O 1
ATOM 2304 N N . ARG A 1 287 ? 11.066 -16.830 -40.034 1.00 22.37 1148 ARG A N 1
ATOM 2305 C CA . ARG A 1 287 ? 12.515 -16.913 -39.931 1.00 26.18 1148 ARG A CA 1
ATOM 2306 C C . ARG A 1 287 ? 13.221 -17.687 -41.044 1.00 27.25 1148 ARG A C 1
ATOM 2307 O O . ARG A 1 287 ? 12.749 -18.734 -41.488 1.00 26.58 1148 ARG A O 1
ATOM 2315 N N . ILE A 1 288 ? 14.356 -17.155 -41.493 1.00 28.92 1149 ILE A N 1
ATOM 2316 C CA . ILE A 1 288 ? 15.164 -17.813 -42.513 1.00 31.59 1149 ILE A CA 1
ATOM 2317 C C . ILE A 1 288 ? 16.519 -18.185 -41.901 1.00 34.40 1149 ILE A C 1
ATOM 2318 O O . ILE A 1 288 ? 16.951 -19.333 -41.998 1.00 35.34 1149 ILE A O 1
ATOM 2323 N N . ARG A 1 289 ? 17.182 -17.215 -41.274 1.00 36.13 1150 ARG A N 1
ATOM 2324 C CA . ARG A 1 289 ? 18.485 -17.450 -40.641 1.00 39.82 1150 ARG A CA 1
ATOM 2325 C C . ARG A 1 289 ? 18.631 -16.733 -39.300 1.00 40.55 1150 ARG A C 1
ATOM 2326 O O . ARG A 1 289 ? 18.063 -15.660 -39.099 1.00 37.76 1150 ARG A O 1
ATOM 2334 N N . GLY A 1 290 ? 19.411 -17.329 -38.397 1.00 42.63 1151 GLY A N 1
ATOM 2335 C CA . GLY A 1 290 ? 19.645 -16.739 -37.086 1.00 44.87 1151 GLY A CA 1
ATOM 2336 C C . GLY A 1 290 ? 20.363 -17.659 -36.105 1.00 47.64 1151 GLY A C 1
ATOM 2337 O O . GLY A 1 290 ? 20.215 -18.882 -36.171 1.00 47.28 1151 GLY A O 1
ATOM 2338 N N . ASN A 1 291 ? 21.141 -17.075 -35.192 1.00 48.77 1152 ASN A N 1
ATOM 2339 C CA . ASN A 1 291 ? 21.873 -17.847 -34.184 1.00 50.31 1152 ASN A CA 1
ATOM 2340 C C . ASN A 1 291 ? 20.922 -18.700 -33.347 1.00 49.83 1152 ASN A C 1
ATOM 2341 O O . ASN A 1 291 ? 20.775 -19.899 -33.580 1.00 50.21 1152 ASN A O 1
ATOM 2346 N N . THR A 1 292 ? 20.284 -18.070 -32.366 1.00 48.76 1153 THR A N 1
ATOM 2347 C CA . THR A 1 292 ? 19.340 -18.756 -31.493 1.00 47.75 1153 THR A CA 1
ATOM 2348 C C . THR A 1 292 ? 18.070 -19.085 -32.273 1.00 46.09 1153 THR A C 1
ATOM 2349 O O . THR A 1 292 ? 17.710 -18.376 -33.212 1.00 46.42 1153 THR A O 1
ATOM 2353 N N . ASN A 1 293 ? 17.400 -20.163 -31.882 1.00 43.69 1154 ASN A N 1
ATOM 2354 C CA . ASN A 1 293 ? 16.170 -20.589 -32.545 1.00 41.66 1154 ASN A CA 1
ATOM 2355 C C . ASN A 1 293 ? 15.136 -20.890 -31.462 1.00 39.40 1154 ASN A C 1
ATOM 2356 O O . ASN A 1 293 ? 14.829 -22.051 -31.190 1.00 39.42 1154 ASN A O 1
ATOM 2361 N N . ASP A 1 294 ? 14.599 -19.833 -30.854 1.00 36.22 1155 ASP A N 1
ATOM 2362 C CA . ASP A 1 294 ? 13.629 -19.968 -29.769 1.00 33.12 1155 ASP A CA 1
ATOM 2363 C C . ASP A 1 294 ? 12.307 -19.244 -30.017 1.00 31.28 1155 ASP A C 1
ATOM 2364 O O . ASP A 1 294 ? 11.597 -18.926 -29.063 1.00 33.18 1155 ASP A O 1
ATOM 2369 N N . THR A 1 295 ? 11.988 -18.976 -31.280 1.00 27.49 1156 THR A N 1
ATOM 2370 C CA . THR A 1 295 ? 10.748 -18.287 -31.656 1.00 26.57 1156 THR A CA 1
ATOM 2371 C C . THR A 1 295 ? 10.830 -16.759 -31.539 1.00 24.73 1156 THR A C 1
ATOM 2372 O O . THR A 1 295 ? 10.029 -16.042 -32.138 1.00 24.00 1156 THR A O 1
ATOM 2376 N N . ARG A 1 296 ? 11.802 -16.256 -30.784 1.00 24.41 1157 ARG A N 1
ATOM 2377 C CA . ARG A 1 296 ? 11.958 -14.808 -30.637 1.00 24.15 1157 ARG A CA 1
ATOM 2378 C C . ARG A 1 296 ? 12.769 -14.229 -31.794 1.00 24.68 1157 ARG A C 1
ATOM 2379 O O . ARG A 1 296 ? 13.716 -14.858 -32.275 1.00 23.78 1157 ARG A O 1
ATOM 2387 N N . VAL A 1 297 ? 12.391 -13.034 -32.245 1.00 22.44 1158 VAL A N 1
ATOM 2388 C CA . VAL A 1 297 ? 13.096 -12.367 -33.337 1.00 21.44 1158 VAL A CA 1
ATOM 2389 C C . VAL A 1 297 ? 14.283 -11.596 -32.751 1.00 23.76 1158 VAL A C 1
ATOM 2390 O O . VAL A 1 297 ? 14.115 -10.778 -31.840 1.00 22.20 1158 VAL A O 1
ATOM 2394 N N . ARG A 1 298 ? 15.478 -11.861 -33.276 1.00 24.03 1159 ARG A N 1
ATOM 2395 C CA . ARG A 1 298 ? 16.689 -11.209 -32.788 1.00 24.06 1159 ARG A CA 1
ATOM 2396 C C . ARG A 1 298 ? 17.418 -10.411 -33.854 1.00 24.17 1159 ARG A C 1
ATOM 2397 O O . ARG A 1 298 ? 17.233 -10.637 -35.047 1.00 21.13 1159 ARG A O 1
ATOM 2405 N N . GLY A 1 299 ? 18.259 -9.488 -33.393 1.00 25.73 1160 GLY A N 1
ATOM 2406 C CA . GLY A 1 299 ? 19.042 -8.635 -34.267 1.00 28.26 1160 GLY A CA 1
ATOM 2407 C C . GLY A 1 299 ? 19.317 -9.135 -35.673 1.00 34.41 1160 GLY A C 1
ATOM 2408 O O . GLY A 1 299 ? 18.419 -9.185 -36.508 1.00 41.05 1160 GLY A O 1
ATOM 2409 N N . GLU A 1 300 ? 20.556 -9.519 -35.941 1.00 33.59 1161 GLU A N 1
ATOM 2410 C CA . GLU A 1 300 ? 20.953 -9.976 -37.274 1.00 29.99 1161 GLU A CA 1
ATOM 2411 C C . GLU A 1 300 ? 20.197 -11.127 -37.945 1.00 27.15 1161 GLU A C 1
ATOM 2412 O O . GLU A 1 300 ? 20.712 -11.724 -38.889 1.00 26.59 1161 GLU A O 1
ATOM 2418 N N . ASN A 1 301 ? 18.992 -11.445 -37.484 1.00 24.52 1162 ASN A N 1
ATOM 2419 C CA . ASN A 1 301 ? 18.221 -12.527 -38.106 1.00 22.59 1162 ASN A CA 1
ATOM 2420 C C . ASN A 1 301 ? 17.790 -12.156 -39.525 1.00 21.74 1162 ASN A C 1
ATOM 2421 O O . ASN A 1 301 ? 17.528 -10.987 -39.817 1.00 21.98 1162 ASN A O 1
ATOM 2426 N N . VAL A 1 302 ? 17.732 -13.150 -40.407 1.00 20.39 1163 VAL A N 1
ATOM 2427 C CA . VAL A 1 302 ? 17.273 -12.932 -41.775 1.00 20.97 1163 VAL A CA 1
ATOM 2428 C C . VAL A 1 302 ? 15.858 -13.512 -41.777 1.00 19.86 1163 VAL A C 1
ATOM 2429 O O . VAL A 1 302 ? 15.649 -14.642 -41.330 1.00 20.64 1163 VAL A O 1
ATOM 2433 N N . LEU A 1 303 ? 14.891 -12.744 -42.270 1.00 19.36 1164 LEU A N 1
ATOM 2434 C CA . LEU A 1 303 ? 13.493 -13.182 -42.249 1.00 18.54 1164 LEU A CA 1
ATOM 2435 C C . LEU A 1 303 ? 12.665 -12.645 -43.415 1.00 19.47 1164 LEU A C 1
ATOM 2436 O O . LEU A 1 303 ? 13.171 -11.908 -44.265 1.00 19.32 1164 LEU A O 1
ATOM 2441 N N . TYR A 1 304 ? 11.391 -13.034 -43.462 1.00 18.19 1165 TYR A N 1
ATOM 2442 C CA . TYR A 1 304 ? 10.488 -12.533 -44.492 1.00 17.73 1165 TYR A CA 1
ATOM 2443 C C . TYR A 1 304 ? 9.094 -12.348 -43.888 1.00 18.92 1165 TYR A C 1
ATOM 2444 O O . TYR A 1 304 ? 8.834 -12.765 -42.754 1.00 18.21 1165 TYR A O 1
ATOM 2453 N N . PHE A 1 305 ? 8.204 -11.708 -44.634 1.00 18.44 1166 PHE A N 1
ATOM 2454 C CA . PHE A 1 305 ? 6.862 -11.443 -44.132 1.00 20.75 1166 PHE A CA 1
ATOM 2455 C C . PHE A 1 305 ? 5.736 -12.055 -44.951 1.00 20.56 1166 PHE A C 1
ATOM 2456 O O . PHE A 1 305 ? 5.699 -11.925 -46.168 1.00 21.19 1166 PHE A O 1
ATOM 2464 N N . ASN A 1 306 ? 4.810 -12.708 -44.262 1.00 23.68 1167 ASN A N 1
ATOM 2465 C CA . ASN A 1 306 ? 3.643 -13.313 -44.898 1.00 24.44 1167 ASN A CA 1
ATOM 2466 C C . ASN A 1 306 ? 2.436 -12.477 -44.483 1.00 24.45 1167 ASN A C 1
ATOM 2467 O O . ASN A 1 306 ? 2.467 -11.807 -43.453 1.00 23.80 1167 ASN A O 1
ATOM 2472 N N . THR A 1 307 ? 1.379 -12.510 -45.285 1.00 24.78 1168 THR A N 1
ATOM 2473 C CA . THR A 1 307 ? 0.157 -11.791 -44.944 1.00 25.54 1168 THR A CA 1
ATOM 2474 C C . THR A 1 307 ? -1.036 -12.415 -45.646 1.00 24.92 1168 THR A C 1
ATOM 2475 O O . THR A 1 307 ? -0.970 -12.741 -46.826 1.00 24.39 1168 THR A O 1
ATOM 2479 N N . THR A 1 308 ? -2.121 -12.589 -44.902 1.00 24.93 1169 THR A N 1
ATOM 2480 C CA . THR A 1 308 ? -3.339 -13.167 -45.445 1.00 28.55 1169 THR A CA 1
ATOM 2481 C C . THR A 1 308 ? -4.283 -12.034 -45.805 1.00 29.78 1169 THR A C 1
ATOM 2482 O O . THR A 1 308 ? -4.711 -11.279 -44.936 1.00 29.05 1169 THR A O 1
ATOM 2486 N N . ILE A 1 309 ? -4.608 -11.895 -47.084 1.00 32.46 1170 ILE A N 1
ATOM 2487 C CA . ILE A 1 309 ? -5.503 -10.814 -47.466 1.00 38.34 1170 ILE A CA 1
ATOM 2488 C C . ILE A 1 309 ? -6.951 -11.281 -47.486 1.00 42.30 1170 ILE A C 1
ATOM 2489 O O . ILE A 1 309 ? -7.726 -10.939 -46.585 1.00 47.59 1170 ILE A O 1
ATOM 2494 N N . ASP A 1 310 ? -7.340 -12.044 -48.494 1.00 43.66 1171 ASP A N 1
ATOM 2495 C CA . ASP A 1 310 ? -8.708 -12.536 -48.513 1.00 46.19 1171 ASP A CA 1
ATOM 2496 C C . ASP A 1 310 ? -8.623 -13.901 -47.868 1.00 45.66 1171 ASP A C 1
ATOM 2497 O O . ASP A 1 310 ? -8.686 -14.035 -46.642 1.00 48.10 1171 ASP A O 1
ATOM 2502 N N . ASN A 1 311 ? -8.466 -14.912 -48.705 1.00 42.80 1172 ASN A N 1
ATOM 2503 C CA . ASN A 1 311 ? -8.319 -16.273 -48.239 1.00 40.20 1172 ASN A CA 1
ATOM 2504 C C . ASN A 1 311 ? -7.121 -16.820 -48.976 1.00 35.10 1172 ASN A C 1
ATOM 2505 O O . ASN A 1 311 ? -7.087 -17.981 -49.363 1.00 33.14 1172 ASN A O 1
ATOM 2510 N N . LYS A 1 312 ? -6.146 -15.944 -49.192 1.00 30.39 1173 LYS A N 1
ATOM 2511 C CA . LYS A 1 312 ? -4.919 -16.319 -49.870 1.00 29.01 1173 LYS A CA 1
ATOM 2512 C C . LYS A 1 312 ? -3.794 -15.684 -49.089 1.00 26.33 1173 LYS A C 1
ATOM 2513 O O . LYS A 1 312 ? -4.006 -14.712 -48.363 1.00 25.81 1173 LYS A O 1
ATOM 2519 N N . GLN A 1 313 ? -2.597 -16.229 -49.225 1.00 25.39 1174 GLN A N 1
ATOM 2520 C CA . GLN A 1 313 ? -1.471 -15.665 -48.507 1.00 25.82 1174 GLN A CA 1
ATOM 2521 C C . GLN A 1 313 ? -0.402 -15.172 -49.464 1.00 25.53 1174 GLN A C 1
ATOM 2522 O O . GLN A 1 313 ? -0.098 -15.809 -50.474 1.00 26.31 1174 GLN A O 1
ATOM 2528 N N . TYR A 1 314 ? 0.148 -14.010 -49.148 1.00 22.78 1175 TYR A N 1
ATOM 2529 C CA . TYR A 1 314 ? 1.184 -13.417 -49.963 1.00 22.18 1175 TYR A CA 1
ATOM 2530 C C . TYR A 1 314 ? 2.400 -13.196 -49.080 1.00 21.91 1175 TYR A C 1
ATOM 2531 O O . TYR A 1 314 ? 2.329 -13.343 -47.860 1.00 20.90 1175 TYR A O 1
ATOM 2540 N N . SER A 1 315 ? 3.522 -12.870 -49.705 1.00 20.18 1176 SER A N 1
ATOM 2541 C CA . SER A 1 315 ? 4.731 -12.557 -48.958 1.00 21.38 1176 SER A CA 1
ATOM 2542 C C . SER A 1 315 ? 5.112 -11.173 -49.464 1.00 21.28 1176 SER A C 1
ATOM 2543 O O . SER A 1 315 ? 4.803 -10.824 -50.607 1.00 20.63 1176 SER A O 1
ATOM 2546 N N . LEU A 1 316 ? 5.741 -10.367 -48.616 1.00 20.84 1177 LEU A N 1
ATOM 2547 C CA . LEU A 1 316 ? 6.144 -9.042 -49.051 1.00 21.71 1177 LEU A CA 1
ATOM 2548 C C . LEU A 1 316 ? 7.362 -9.210 -49.950 1.00 21.46 1177 LEU A C 1
ATOM 2549 O O . LEU A 1 316 ? 8.219 -10.052 -49.690 1.00 20.40 1177 LEU A O 1
ATOM 2554 N N . GLY A 1 317 ? 7.414 -8.431 -51.023 1.00 21.00 1178 GLY A N 1
ATOM 2555 C CA . GLY A 1 317 ? 8.532 -8.519 -51.945 1.00 21.55 1178 GLY A CA 1
ATOM 2556 C C . GLY A 1 317 ? 8.541 -7.354 -52.917 1.00 21.50 1178 GLY A C 1
ATOM 2557 O O . GLY A 1 317 ? 7.516 -6.703 -53.138 1.00 22.13 1178 GLY A O 1
ATOM 2558 N N . MET A 1 318 ? 9.705 -7.084 -53.495 1.00 22.11 1179 MET A N 1
ATOM 2559 C CA . MET A 1 318 ? 9.845 -5.993 -54.451 1.00 22.20 1179 MET A CA 1
ATOM 2560 C C . MET A 1 318 ? 9.108 -6.322 -55.737 1.00 21.91 1179 MET A C 1
ATOM 2561 O O . MET A 1 318 ? 8.947 -7.486 -56.083 1.00 21.55 1179 MET A O 1
ATOM 2566 N N . TYR A 1 319 ? 8.651 -5.291 -56.436 1.00 21.07 1180 TYR A N 1
ATOM 2567 C CA . TYR A 1 319 ? 7.969 -5.473 -57.710 1.00 21.97 1180 TYR A CA 1
ATOM 2568 C C . TYR A 1 319 ? 8.282 -4.261 -58.574 1.00 21.93 1180 TYR A C 1
ATOM 2569 O O . TYR A 1 319 ? 8.750 -3.245 -58.062 1.00 21.56 1180 TYR A O 1
ATOM 2578 N N . LYS A 1 320 ? 8.043 -4.375 -59.878 1.00 24.12 1181 LYS A N 1
ATOM 2579 C CA . LYS A 1 320 ? 8.301 -3.270 -60.806 1.00 25.02 1181 LYS A CA 1
ATOM 2580 C C . LYS A 1 320 ? 7.074 -2.379 -60.894 1.00 24.82 1181 LYS A C 1
ATOM 2581 O O . LYS A 1 320 ? 5.993 -2.826 -61.273 1.00 24.46 1181 LYS A O 1
ATOM 2587 N N . PRO A 1 321 ? 7.225 -1.098 -60.544 1.00 24.31 1182 PRO A N 1
ATOM 2588 C CA . PRO A 1 321 ? 6.094 -0.169 -60.594 1.00 24.92 1182 PRO A CA 1
ATOM 2589 C C . PRO A 1 321 ? 5.766 0.233 -62.032 1.00 24.58 1182 PRO A C 1
ATOM 2590 O O . PRO A 1 321 ? 6.592 0.056 -62.929 1.00 26.78 1182 PRO A O 1
ATOM 2594 N N . SER A 1 322 ? 4.563 0.762 -62.247 1.00 23.32 1183 SER A N 1
ATOM 2595 C CA . SER A 1 322 ? 4.134 1.187 -63.577 1.00 25.03 1183 SER A CA 1
ATOM 2596 C C . SER A 1 322 ? 5.121 2.175 -64.211 1.00 26.06 1183 SER A C 1
ATOM 2597 O O . SER A 1 322 ? 5.310 2.186 -65.421 1.00 26.52 1183 SER A O 1
ATOM 2600 N N . ARG A 1 323 ? 5.730 3.018 -63.388 1.00 27.11 1184 ARG A N 1
ATOM 2601 C CA . ARG A 1 323 ? 6.710 3.987 -63.860 1.00 29.25 1184 ARG A CA 1
ATOM 2602 C C . ARG A 1 323 ? 7.798 4.032 -62.798 1.00 30.11 1184 ARG A C 1
ATOM 2603 O O . ARG A 1 323 ? 7.536 3.730 -61.636 1.00 29.81 1184 ARG A O 1
ATOM 2611 N N . ASN A 1 324 ? 9.014 4.407 -63.182 1.00 31.29 1185 ASN A N 1
ATOM 2612 C CA . ASN A 1 324 ? 10.105 4.481 -62.215 1.00 32.74 1185 ASN A CA 1
ATOM 2613 C C . ASN A 1 324 ? 9.742 5.483 -61.113 1.00 32.05 1185 ASN A C 1
ATOM 2614 O O . ASN A 1 324 ? 9.358 6.614 -61.400 1.00 31.95 1185 ASN A O 1
ATOM 2619 N N . LEU A 1 325 ? 9.865 5.070 -59.855 1.00 31.38 1186 LEU A N 1
ATOM 2620 C CA . LEU A 1 325 ? 9.524 5.947 -58.738 1.00 30.69 1186 LEU A CA 1
ATOM 2621 C C . LEU A 1 325 ? 10.659 6.888 -58.346 1.00 31.90 1186 LEU A C 1
ATOM 2622 O O . LEU A 1 325 ? 10.430 7.909 -57.697 1.00 29.66 1186 LEU A O 1
ATOM 2627 N N . GLY A 1 326 ? 11.881 6.539 -58.736 1.00 31.05 1187 GLY A N 1
ATOM 2628 C CA . GLY A 1 326 ? 13.022 7.369 -58.405 1.00 32.24 1187 GLY A CA 1
ATOM 2629 C C . GLY A 1 326 ? 14.308 6.568 -58.379 1.00 33.84 1187 GLY A C 1
ATOM 2630 O O . GLY A 1 326 ? 14.285 5.335 -58.340 1.00 33.21 1187 GLY A O 1
ATOM 2631 N N . THR A 1 327 ? 15.436 7.272 -58.396 1.00 34.15 1188 THR A N 1
ATOM 2632 C CA . THR A 1 327 ? 16.744 6.627 -58.382 1.00 34.43 1188 THR A CA 1
ATOM 2633 C C . THR A 1 327 ? 16.926 5.793 -57.122 1.00 32.52 1188 THR A C 1
ATOM 2634 O O . THR A 1 327 ? 16.709 6.273 -56.014 1.00 32.71 1188 THR A O 1
ATOM 2638 N N . ASP A 1 328 ? 17.331 4.542 -57.305 1.00 32.52 1189 ASP A N 1
ATOM 2639 C CA . ASP A 1 328 ? 17.564 3.622 -56.195 1.00 32.08 1189 ASP A CA 1
ATOM 2640 C C . ASP A 1 328 ? 16.340 3.323 -55.334 1.00 29.98 1189 ASP A C 1
ATOM 2641 O O . ASP A 1 328 ? 16.477 2.937 -54.175 1.00 30.20 1189 ASP A O 1
ATOM 2646 N N . LEU A 1 329 ? 15.149 3.499 -55.892 1.00 27.22 1190 LEU A N 1
ATOM 2647 C CA . LEU A 1 329 ? 13.932 3.214 -55.145 1.00 25.35 1190 LEU A CA 1
ATOM 2648 C C . LEU A 1 329 ? 13.162 2.062 -55.776 1.00 23.04 1190 LEU A C 1
ATOM 2649 O O . LEU A 1 329 ? 12.968 2.023 -56.985 1.00 24.08 1190 LEU A O 1
ATOM 2654 N N . VAL A 1 330 ? 12.740 1.112 -54.955 1.00 22.59 1191 VAL A N 1
ATOM 2655 C CA . VAL A 1 330 ? 11.973 -0.021 -55.448 1.00 21.99 1191 VAL A CA 1
ATOM 2656 C C . VAL A 1 330 ? 10.826 -0.249 -54.462 1.00 21.51 1191 VAL A C 1
ATOM 2657 O O . VAL A 1 330 ? 11.044 -0.404 -53.257 1.00 21.25 1191 VAL A O 1
ATOM 2661 N N . PRO A 1 331 ? 9.582 -0.251 -54.959 1.00 18.27 1192 PRO A N 1
ATOM 2662 C CA . PRO A 1 331 ? 8.452 -0.457 -54.053 1.00 18.77 1192 PRO A CA 1
ATOM 2663 C C . PRO A 1 331 ? 8.362 -1.873 -53.517 1.00 20.07 1192 PRO A C 1
ATOM 2664 O O . PRO A 1 331 ? 8.816 -2.822 -54.154 1.00 20.60 1192 PRO A O 1
ATOM 2668 N N . LEU A 1 332 ? 7.760 -1.998 -52.342 1.00 19.65 1193 LEU A N 1
ATOM 2669 C CA . LEU A 1 332 ? 7.556 -3.282 -51.704 1.00 20.04 1193 LEU A CA 1
ATOM 2670 C C . LEU A 1 332 ? 6.065 -3.607 -51.824 1.00 20.86 1193 LEU A C 1
ATOM 2671 O O . LEU A 1 332 ? 5.218 -2.774 -51.491 1.00 20.90 1193 LEU A O 1
ATOM 2676 N N . GLY A 1 333 ? 5.750 -4.808 -52.302 1.00 19.63 1194 GLY A N 1
ATOM 2677 C CA . GLY A 1 333 ? 4.358 -5.199 -52.463 1.00 19.66 1194 GLY A CA 1
ATOM 2678 C C . GLY A 1 333 ? 4.023 -6.545 -51.855 1.00 19.19 1194 GLY A C 1
ATOM 2679 O O . GLY A 1 333 ? 4.812 -7.102 -51.100 1.00 19.64 1194 GLY A O 1
ATOM 2680 N N . ALA A 1 334 ? 2.840 -7.064 -52.174 1.00 21.09 1195 ALA A N 1
ATOM 2681 C CA . ALA A 1 334 ? 2.396 -8.355 -51.650 1.00 20.93 1195 ALA A CA 1
ATOM 2682 C C . ALA A 1 334 ? 2.312 -9.328 -52.822 1.00 21.66 1195 ALA A C 1
ATOM 2683 O O . ALA A 1 334 ? 1.457 -9.191 -53.696 1.00 22.01 1195 ALA A O 1
ATOM 2685 N N . LEU A 1 335 ? 3.195 -10.320 -52.828 1.00 22.74 1196 LEU A N 1
ATOM 2686 C CA . LEU A 1 335 ? 3.254 -11.271 -53.930 1.00 23.36 1196 LEU A CA 1
ATOM 2687 C C . LEU A 1 335 ? 3.056 -12.728 -53.539 1.00 23.92 1196 LEU A C 1
ATOM 2688 O O . LEU A 1 335 ? 3.542 -13.174 -52.500 1.00 23.14 1196 LEU A O 1
ATOM 2693 N N . ASP A 1 336 ? 2.339 -13.468 -54.381 1.00 23.90 1197 ASP A N 1
ATOM 2694 C CA . ASP A 1 336 ? 2.123 -14.894 -54.144 1.00 26.13 1197 ASP A CA 1
ATOM 2695 C C . ASP A 1 336 ? 3.300 -15.530 -54.886 1.00 25.22 1197 ASP A C 1
ATOM 2696 O O . ASP A 1 336 ? 3.208 -15.840 -56.072 1.00 24.10 1197 ASP A O 1
ATOM 2701 N N . GLN A 1 337 ? 4.411 -15.700 -54.176 1.00 24.75 1198 GLN A N 1
ATOM 2702 C CA . GLN A 1 337 ? 5.639 -16.216 -54.774 1.00 24.57 1198 GLN A CA 1
ATOM 2703 C C . GLN A 1 337 ? 6.302 -17.370 -54.019 1.00 23.74 1198 GLN A C 1
ATOM 2704 O O . GLN A 1 337 ? 6.162 -17.498 -52.803 1.00 23.55 1198 GLN A O 1
ATOM 2710 N N . PRO A 1 338 ? 7.046 -18.221 -54.741 1.00 21.93 1199 PRO A N 1
ATOM 2711 C CA . PRO A 1 338 ? 7.737 -19.355 -54.113 1.00 20.91 1199 PRO A CA 1
ATOM 2712 C C . PRO A 1 338 ? 8.963 -18.876 -53.318 1.00 21.41 1199 PRO A C 1
ATOM 2713 O O . PRO A 1 338 ? 9.378 -17.725 -53.443 1.00 19.68 1199 PRO A O 1
ATOM 2717 N N . MET A 1 339 ? 9.533 -19.760 -52.504 1.00 23.32 1200 MET A N 1
ATOM 2718 C CA . MET A 1 339 ? 10.677 -19.422 -51.654 1.00 22.44 1200 MET A CA 1
ATOM 2719 C C . MET A 1 339 ? 11.906 -18.872 -52.388 1.00 24.61 1200 MET A C 1
ATOM 2720 O O . MET A 1 339 ? 12.546 -17.934 -51.901 1.00 23.77 1200 MET A O 1
ATOM 2725 N N . ASP A 1 340 ? 12.245 -19.444 -53.542 1.00 24.08 1201 ASP A N 1
ATOM 2726 C CA . ASP A 1 340 ? 13.397 -18.960 -54.304 1.00 25.94 1201 ASP A CA 1
ATOM 2727 C C . ASP A 1 340 ? 13.230 -17.475 -54.621 1.00 25.35 1201 ASP A C 1
ATOM 2728 O O . ASP A 1 340 ? 14.203 -16.723 -54.617 1.00 25.28 1201 ASP A O 1
ATOM 2733 N N . GLU A 1 341 ? 11.997 -17.053 -54.891 1.00 23.88 1202 GLU A N 1
ATOM 2734 C CA . GLU A 1 341 ? 11.730 -15.651 -55.195 1.00 23.74 1202 GLU A CA 1
ATOM 2735 C C . GLU A 1 341 ? 11.795 -14.795 -53.930 1.00 22.90 1202 GLU A C 1
ATOM 2736 O O . GLU A 1 341 ? 12.264 -13.656 -53.961 1.00 21.72 1202 GLU A O 1
ATOM 2742 N N . ILE A 1 342 ? 11.324 -15.344 -52.816 1.00 21.11 1203 ILE A N 1
ATOM 2743 C CA . ILE A 1 342 ? 11.360 -14.616 -51.552 1.00 22.88 1203 ILE A CA 1
ATOM 2744 C C . ILE A 1 342 ? 12.804 -14.321 -51.134 1.00 22.87 1203 ILE A C 1
ATOM 2745 O O . ILE A 1 342 ? 13.120 -13.222 -50.679 1.00 22.05 1203 ILE A O 1
ATOM 2750 N N . ARG A 1 343 ? 13.680 -15.304 -51.306 1.00 23.36 1204 ARG A N 1
ATOM 2751 C CA . ARG A 1 343 ? 15.081 -15.144 -50.930 1.00 25.60 1204 ARG A CA 1
ATOM 2752 C C . ARG A 1 343 ? 15.760 -14.023 -51.713 1.00 25.43 1204 ARG A C 1
ATOM 2753 O O . ARG A 1 343 ? 16.669 -13.362 -51.206 1.00 25.84 1204 ARG A O 1
ATOM 2761 N N . LYS A 1 344 ? 15.306 -13.796 -52.940 1.00 25.59 1205 LYS A N 1
ATOM 2762 C CA . LYS A 1 344 ? 15.899 -12.757 -53.776 1.00 27.55 1205 LYS A CA 1
ATOM 2763 C C . LYS A 1 344 ? 15.218 -11.398 -53.703 1.00 26.69 1205 LYS A C 1
ATOM 2764 O O . LYS A 1 344 ? 15.879 -10.365 -53.824 1.00 27.06 1205 LYS A O 1
ATOM 2770 N N . TYR A 1 345 ? 13.904 -11.382 -53.506 1.00 25.10 1206 TYR A N 1
ATOM 2771 C CA . TYR A 1 345 ? 13.194 -10.111 -53.486 1.00 25.51 1206 TYR A CA 1
ATOM 2772 C C . TYR A 1 345 ? 12.428 -9.734 -52.225 1.00 23.75 1206 TYR A C 1
ATOM 2773 O O . TYR A 1 345 ? 11.903 -8.624 -52.145 1.00 23.09 1206 TYR A O 1
ATOM 2782 N N . GLY A 1 346 ? 12.363 -10.629 -51.245 1.00 22.63 1207 GLY A N 1
ATOM 2783 C CA . GLY A 1 346 ? 11.614 -10.308 -50.040 1.00 23.39 1207 GLY A CA 1
ATOM 2784 C C . GLY A 1 346 ? 12.212 -10.711 -48.707 1.00 22.55 1207 GLY A C 1
ATOM 2785 O O . GLY A 1 346 ? 11.486 -10.858 -47.726 1.00 21.69 1207 GLY A O 1
ATOM 2786 N N . SER A 1 347 ? 13.530 -10.869 -48.654 1.00 22.03 1208 SER A N 1
ATOM 2787 C CA . SER A 1 347 ? 14.187 -11.258 -47.410 1.00 22.62 1208 SER A CA 1
ATOM 2788 C C . SER A 1 347 ? 14.855 -10.062 -46.745 1.00 23.43 1208 SER A C 1
ATOM 2789 O O . SER A 1 347 ? 15.496 -9.246 -47.412 1.00 21.83 1208 SER A O 1
ATOM 2792 N N . PHE A 1 348 ? 14.695 -9.961 -45.428 1.00 24.08 1209 PHE A N 1
ATOM 2793 C CA . PHE A 1 348 ? 15.269 -8.848 -44.683 1.00 24.35 1209 PHE A CA 1
ATOM 2794 C C . PHE A 1 348 ? 16.121 -9.241 -43.487 1.00 23.61 1209 PHE A C 1
ATOM 2795 O O . PHE A 1 348 ? 15.969 -10.318 -42.907 1.00 23.43 1209 PHE A O 1
ATOM 2803 N N . ILE A 1 349 ? 17.022 -8.331 -43.137 1.00 23.15 1210 ILE A N 1
ATOM 2804 C CA . ILE A 1 349 ? 17.904 -8.480 -41.990 1.00 22.97 1210 ILE A CA 1
ATOM 2805 C C . ILE A 1 349 ? 17.333 -7.443 -41.037 1.00 21.84 1210 ILE A C 1
ATOM 2806 O O . ILE A 1 349 ? 17.246 -6.268 -41.380 1.00 21.85 1210 ILE A O 1
ATOM 2811 N N . ILE A 1 350 ? 16.934 -7.871 -39.849 1.00 23.64 1211 ILE A N 1
ATOM 2812 C CA . ILE A 1 350 ? 16.332 -6.948 -38.892 1.00 23.01 1211 ILE A CA 1
ATOM 2813 C C . ILE A 1 350 ? 17.305 -6.486 -37.821 1.00 24.62 1211 ILE A C 1
ATOM 2814 O O . ILE A 1 350 ? 18.230 -7.201 -37.455 1.00 23.10 1211 ILE A O 1
ATOM 2819 N N . GLN A 1 351 ? 17.088 -5.278 -37.322 1.00 26.18 1212 GLN A N 1
ATOM 2820 C CA . GLN A 1 351 ? 17.933 -4.735 -36.271 1.00 28.93 1212 GLN A CA 1
ATOM 2821 C C . GLN A 1 351 ? 17.034 -3.986 -35.296 1.00 28.50 1212 GLN A C 1
ATOM 2822 O O . GLN A 1 351 ? 16.194 -3.189 -35.713 1.00 30.30 1212 GLN A O 1
ATOM 2828 N N . PRO A 1 352 ? 17.174 -4.249 -33.988 1.00 27.71 1213 PRO A N 1
ATOM 2829 C CA . PRO A 1 352 ? 16.318 -3.536 -33.033 1.00 26.79 1213 PRO A CA 1
ATOM 2830 C C . PRO A 1 352 ? 16.625 -2.039 -33.026 1.00 26.90 1213 PRO A C 1
ATOM 2831 O O . PRO A 1 352 ? 17.762 -1.629 -33.251 1.00 24.53 1213 PRO A O 1
ATOM 2835 N N . CYS A 1 353 ? 15.607 -1.224 -32.780 1.00 25.73 1214 CYS A N 1
ATOM 2836 C CA . CYS A 1 353 ? 15.791 0.221 -32.753 1.00 27.86 1214 CYS A CA 1
ATOM 2837 C C . CYS A 1 353 ? 14.854 0.829 -31.720 1.00 27.19 1214 CYS A C 1
ATOM 2838 O O . CYS A 1 353 ? 13.727 1.207 -32.032 1.00 27.82 1214 CYS A O 1
ATOM 2841 N N . ASN A 1 354 ? 15.327 0.918 -30.484 1.00 25.67 1215 ASN A N 1
ATOM 2842 C CA . ASN A 1 354 ? 14.517 1.459 -29.404 1.00 27.48 1215 ASN A CA 1
ATOM 2843 C C . ASN A 1 354 ? 14.873 2.898 -29.065 1.00 27.36 1215 ASN A C 1
ATOM 2844 O O . ASN A 1 354 ? 16.040 3.283 -29.072 1.00 28.21 1215 ASN A O 1
ATOM 2849 N N . THR A 1 355 ? 13.851 3.691 -28.778 1.00 26.46 1216 THR A N 1
ATOM 2850 C CA . THR A 1 355 ? 14.047 5.083 -28.404 1.00 24.79 1216 THR A CA 1
ATOM 2851 C C . THR A 1 355 ? 13.156 5.338 -27.196 1.00 24.26 1216 THR A C 1
ATOM 2852 O O . THR A 1 355 ? 12.381 4.471 -26.797 1.00 20.18 1216 THR A O 1
ATOM 2856 N N . PHE A 1 356 ? 13.271 6.518 -26.606 1.00 23.41 1217 PHE A N 1
ATOM 2857 C CA . PHE A 1 356 ? 12.446 6.845 -25.461 1.00 24.47 1217 PHE A CA 1
ATOM 2858 C C . PHE A 1 356 ? 10.973 6.626 -25.805 1.00 24.45 1217 PHE A C 1
ATOM 2859 O O . PHE A 1 356 ? 10.220 6.061 -25.012 1.00 24.11 1217 PHE A O 1
ATOM 2867 N N . ASP A 1 357 ? 10.578 7.068 -26.996 1.00 24.91 1218 ASP A N 1
ATOM 2868 C CA . ASP A 1 357 ? 9.189 6.980 -27.434 1.00 26.78 1218 ASP A CA 1
ATOM 2869 C C . ASP A 1 357 ? 8.651 5.641 -27.915 1.00 28.08 1218 ASP A C 1
ATOM 2870 O O . ASP A 1 357 ? 7.434 5.440 -27.907 1.00 27.34 1218 ASP A O 1
ATOM 2875 N N . TYR A 1 358 ? 9.516 4.723 -28.336 1.00 25.01 1219 TYR A N 1
ATOM 2876 C CA . TYR A 1 358 ? 8.998 3.454 -28.837 1.00 25.22 1219 TYR A CA 1
ATOM 2877 C C . TYR A 1 358 ? 10.003 2.331 -29.024 1.00 24.25 1219 TYR A C 1
ATOM 2878 O O . TYR A 1 358 ? 11.213 2.556 -29.090 1.00 22.74 1219 TYR A O 1
ATOM 2887 N N . TYR A 1 359 ? 9.458 1.121 -29.120 1.00 21.98 1220 TYR A N 1
ATOM 2888 C CA . TYR A 1 359 ? 10.219 -0.097 -29.378 1.00 22.77 1220 TYR A CA 1
ATOM 2889 C C . TYR A 1 359 ? 10.031 -0.296 -30.878 1.00 22.68 1220 TYR A C 1
ATOM 2890 O O . TYR A 1 359 ? 8.901 -0.480 -31.345 1.00 21.40 1220 TYR A O 1
ATOM 2899 N N . ALA A 1 360 ? 11.119 -0.254 -31.638 1.00 22.17 1221 ALA A N 1
ATOM 2900 C CA . ALA A 1 360 ? 11.002 -0.417 -33.081 1.00 20.40 1221 ALA A CA 1
ATOM 2901 C C . ALA A 1 360 ? 12.146 -1.220 -33.672 1.00 20.60 1221 ALA A C 1
ATOM 2902 O O . ALA A 1 360 ? 12.903 -1.880 -32.956 1.00 20.65 1221 ALA A O 1
ATOM 2904 N N . SER A 1 361 ? 12.262 -1.161 -34.991 1.00 20.33 1222 SER A N 1
ATOM 2905 C CA . SER A 1 361 ? 13.304 -1.888 -35.676 1.00 21.46 1222 SER A CA 1
ATOM 2906 C C . SER A 1 361 ? 13.567 -1.295 -37.038 1.00 21.24 1222 SER A C 1
ATOM 2907 O O . SER A 1 361 ? 12.770 -0.518 -37.565 1.00 20.46 1222 SER A O 1
ATOM 2910 N N . GLN A 1 362 ? 14.711 -1.662 -37.592 1.00 21.33 1223 GLN A N 1
ATOM 2911 C CA . GLN A 1 362 ? 15.082 -1.242 -38.922 1.00 20.74 1223 GLN A CA 1
ATOM 2912 C C . GLN A 1 362 ? 15.206 -2.534 -39.710 1.00 21.85 1223 GLN A C 1
ATOM 2913 O O . GLN A 1 362 ? 15.628 -3.563 -39.174 1.00 20.94 1223 GLN A O 1
ATOM 2919 N N . LEU A 1 363 ? 14.791 -2.480 -40.970 1.00 21.38 1224 LEU A N 1
ATOM 2920 C CA . LEU A 1 363 ? 14.811 -3.636 -41.848 1.00 22.39 1224 LEU A CA 1
ATOM 2921 C C . LEU A 1 363 ? 15.654 -3.354 -43.087 1.00 21.81 1224 LEU A C 1
AT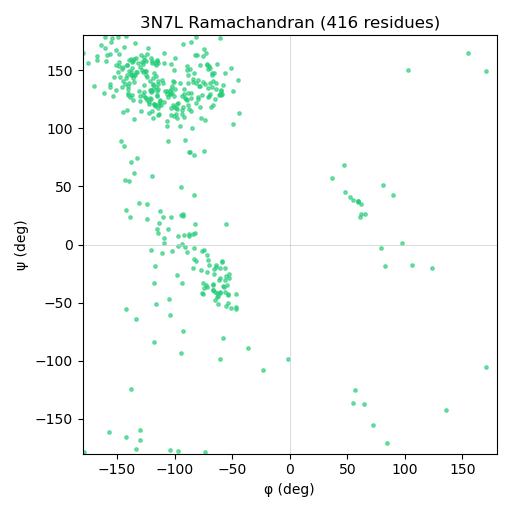OM 2922 O O . LEU A 1 363 ? 15.403 -2.404 -43.822 1.00 22.15 1224 LEU A O 1
ATOM 2927 N N . PHE A 1 364 ? 16.660 -4.190 -43.305 1.00 22.53 1225 PHE A N 1
ATOM 2928 C CA . PHE A 1 364 ? 17.549 -4.044 -44.452 1.00 22.80 1225 PHE A CA 1
ATOM 2929 C C . PHE A 1 364 ? 17.293 -5.151 -45.476 1.00 21.78 1225 PHE A C 1
ATOM 2930 O O . PHE A 1 364 ? 17.199 -6.321 -45.115 1.00 20.76 1225 PHE A O 1
ATOM 2938 N N . LEU A 1 365 ? 17.165 -4.778 -46.747 1.00 21.42 1226 LEU A N 1
ATOM 2939 C CA . LEU A 1 365 ? 16.953 -5.765 -47.799 1.00 22.39 1226 LEU A CA 1
ATOM 2940 C C . LEU A 1 365 ? 18.166 -6.693 -47.824 1.00 23.88 1226 LEU A C 1
ATOM 2941 O O . LEU A 1 365 ? 19.313 -6.239 -47.872 1.00 23.21 1226 LEU A O 1
ATOM 2946 N N . SER A 1 366 ? 17.898 -7.991 -47.783 1.00 22.74 1227 SER A N 1
ATOM 2947 C CA . SER A 1 366 ? 18.934 -9.007 -47.779 1.00 25.08 1227 SER A CA 1
ATOM 2948 C C . SER A 1 366 ? 19.368 -9.434 -49.173 1.00 26.37 1227 SER A C 1
ATOM 2949 O O . SER A 1 366 ? 18.569 -9.460 -50.108 1.00 25.65 1227 SER A O 1
ATOM 2952 N N . SER A 1 367 ? 20.647 -9.761 -49.308 1.00 26.57 1228 SER A N 1
ATOM 2953 C CA . SER A 1 367 ? 21.162 -10.227 -50.584 1.00 28.46 1228 SER A CA 1
ATOM 2954 C C . SER A 1 367 ? 21.044 -11.743 -50.569 1.00 28.30 1228 SER A C 1
ATOM 2955 O O . SER A 1 367 ? 21.761 -12.419 -49.830 1.00 28.30 1228 SER A O 1
ATOM 2958 N N . ASN A 1 368 ? 20.124 -12.267 -51.371 1.00 27.67 1229 ASN A N 1
ATOM 2959 C CA . ASN A 1 368 ? 19.901 -13.706 -51.457 1.00 30.10 1229 ASN A CA 1
ATOM 2960 C C . ASN A 1 368 ? 19.783 -14.390 -50.097 1.00 29.32 1229 ASN A C 1
ATOM 2961 O O . ASN A 1 368 ? 20.366 -15.447 -49.867 1.00 29.00 1229 ASN A O 1
ATOM 2966 N N . ALA A 1 369 ? 19.018 -13.779 -49.199 1.00 28.07 1230 ALA A N 1
ATOM 2967 C CA . ALA A 1 369 ? 18.804 -14.327 -47.864 1.00 28.02 1230 ALA A CA 1
ATOM 2968 C C . ALA A 1 369 ? 20.060 -14.476 -46.995 1.00 27.57 1230 ALA A C 1
ATOM 2969 O O . ALA A 1 369 ? 20.097 -15.327 -46.112 1.00 28.51 1230 ALA A O 1
ATOM 2971 N N . THR A 1 370 ? 21.087 -13.666 -47.250 1.00 27.31 1231 THR A N 1
ATOM 2972 C CA . THR A 1 370 ? 22.302 -13.697 -46.428 1.00 28.38 1231 THR A CA 1
ATOM 2973 C C . THR A 1 370 ? 22.243 -12.460 -45.526 1.00 28.94 1231 THR A C 1
ATOM 2974 O O . THR A 1 370 ? 21.262 -11.714 -45.557 1.00 28.47 1231 THR A O 1
ATOM 2978 N N . THR A 1 371 ? 23.280 -12.237 -44.725 1.00 28.64 1232 THR A N 1
ATOM 2979 C CA . THR A 1 371 ? 23.305 -11.067 -43.852 1.00 28.59 1232 THR A CA 1
ATOM 2980 C C . THR A 1 371 ? 23.899 -9.847 -44.562 1.00 28.88 1232 THR A C 1
ATOM 2981 O O . THR A 1 371 ? 24.112 -8.798 -43.948 1.00 27.98 1232 THR A O 1
ATOM 2985 N N . ASN A 1 372 ? 24.157 -9.987 -45.860 1.00 29.39 1233 ASN A N 1
ATOM 2986 C CA . ASN A 1 372 ? 24.704 -8.893 -46.652 1.00 29.95 1233 ASN A CA 1
ATOM 2987 C C . ASN A 1 372 ? 23.569 -7.948 -47.015 1.00 30.05 1233 ASN A C 1
ATOM 2988 O O . ASN A 1 372 ? 22.562 -8.363 -47.587 1.00 28.38 1233 ASN A O 1
ATOM 2993 N N . ARG A 1 373 ? 23.743 -6.673 -46.679 1.00 29.62 1234 ARG A N 1
ATOM 2994 C CA . ARG A 1 373 ? 22.720 -5.665 -46.923 1.00 29.74 1234 ARG A CA 1
ATOM 2995 C C . ARG A 1 373 ? 22.789 -5.003 -48.289 1.00 29.83 1234 ARG A C 1
ATOM 2996 O O . ARG A 1 373 ? 23.870 -4.668 -48.776 1.00 30.87 1234 ARG A O 1
ATOM 3004 N N . LEU A 1 374 ? 21.620 -4.803 -48.893 1.00 28.63 1235 LEU A N 1
ATOM 3005 C CA . LEU A 1 374 ? 21.513 -4.168 -50.205 1.00 27.94 1235 LEU A CA 1
ATOM 3006 C C . LEU A 1 374 ? 20.748 -2.853 -50.137 1.00 27.29 1235 LEU A C 1
ATOM 3007 O O . LEU A 1 374 ? 20.828 -2.037 -51.049 1.00 27.78 1235 LEU A O 1
ATOM 3012 N N . GLY A 1 375 ? 19.987 -2.655 -49.067 1.00 25.18 1236 GLY A N 1
ATOM 3013 C CA . GLY A 1 375 ? 19.218 -1.430 -48.947 1.00 24.66 1236 GLY A CA 1
ATOM 3014 C C . GLY A 1 375 ? 18.441 -1.360 -47.649 1.00 22.17 1236 GLY A C 1
ATOM 3015 O O . GLY A 1 375 ? 18.525 -2.267 -46.826 1.00 21.26 1236 GLY A O 1
ATOM 3016 N N . ILE A 1 376 ? 17.683 -0.285 -47.464 1.00 21.22 1237 ILE A N 1
ATOM 3017 C CA . ILE A 1 376 ? 16.906 -0.125 -46.244 1.00 20.54 1237 ILE A CA 1
ATOM 3018 C C . ILE A 1 376 ? 15.432 0.112 -46.577 1.00 19.56 1237 ILE A C 1
ATOM 3019 O O . ILE A 1 376 ? 15.106 0.671 -47.623 1.00 20.51 1237 ILE A O 1
ATOM 3024 N N . LEU A 1 377 ? 14.543 -0.338 -45.696 1.00 19.37 1238 LEU A N 1
ATOM 3025 C CA . LEU A 1 377 ? 13.108 -0.182 -45.917 1.00 18.95 1238 LEU A CA 1
ATOM 3026 C C . LEU A 1 377 ? 12.597 1.130 -45.342 1.00 19.49 1238 LEU A C 1
ATOM 3027 O O . LEU A 1 377 ? 12.779 1.412 -44.161 1.00 20.78 1238 LEU A O 1
ATOM 3032 N N . SER A 1 378 ? 11.957 1.929 -46.184 1.00 19.80 1239 SER A N 1
ATOM 3033 C CA . SER A 1 378 ? 11.404 3.192 -45.742 1.00 20.39 1239 SER A CA 1
ATOM 3034 C C . SER A 1 378 ? 9.952 3.285 -46.218 1.00 20.39 1239 SER A C 1
ATOM 3035 O O . SER A 1 378 ? 9.330 2.273 -46.548 1.00 18.93 1239 SER A O 1
ATOM 3038 N N . ILE A 1 379 ? 9.424 4.500 -46.270 1.00 20.00 1240 ILE A N 1
ATOM 3039 C CA . ILE A 1 379 ? 8.043 4.716 -46.674 1.00 19.18 1240 ILE A CA 1
ATOM 3040 C C . ILE A 1 379 ? 7.952 6.068 -47.366 1.00 21.02 1240 ILE A C 1
ATOM 3041 O O . ILE A 1 379 ? 8.758 6.955 -47.107 1.00 21.72 1240 ILE A O 1
ATOM 3046 N N . GLY A 1 380 ? 6.979 6.228 -48.253 1.00 21.36 1241 GLY A N 1
ATOM 3047 C CA . GLY A 1 380 ? 6.839 7.500 -48.939 1.00 22.57 1241 GLY A CA 1
ATOM 3048 C C . GLY A 1 380 ? 5.679 7.496 -49.908 1.00 22.63 1241 GLY A C 1
ATOM 3049 O O . GLY A 1 380 ? 5.144 6.441 -50.254 1.00 20.97 1241 GLY A O 1
ATOM 3050 N N . SER A 1 381 ? 5.282 8.681 -50.352 1.00 21.24 1242 SER A N 1
ATOM 3051 C CA . SER A 1 381 ? 4.181 8.779 -51.286 1.00 21.89 1242 SER A CA 1
ATOM 3052 C C . SER A 1 381 ? 4.711 8.971 -52.701 1.00 21.98 1242 SER A C 1
ATOM 3053 O O . SER A 1 381 ? 5.537 9.846 -52.952 1.00 22.48 1242 SER A O 1
ATOM 3056 N N . TYR A 1 382 ? 4.243 8.133 -53.619 1.00 20.88 1243 TYR A N 1
ATOM 3057 C CA . TYR A 1 382 ? 4.658 8.217 -55.005 1.00 20.95 1243 TYR A CA 1
ATOM 3058 C C . TYR A 1 382 ? 3.457 8.132 -55.934 1.00 22.16 1243 TYR A C 1
ATOM 3059 O O . TYR A 1 382 ? 2.459 7.465 -55.633 1.00 19.53 1243 TYR A O 1
ATOM 3068 N N . SER A 1 383 ? 3.565 8.810 -57.070 1.00 22.13 1244 SER A N 1
ATOM 3069 C CA . SER A 1 383 ? 2.490 8.838 -58.046 1.00 21.98 1244 SER A CA 1
ATOM 3070 C C . SER A 1 383 ? 2.694 7.839 -59.175 1.00 21.53 1244 SER A C 1
ATOM 3071 O O . SER A 1 383 ? 3.583 8.003 -60.009 1.00 22.17 1244 SER A O 1
ATOM 3074 N N . PHE A 1 384 ? 1.884 6.789 -59.184 1.00 21.33 1245 PHE A N 1
ATOM 3075 C CA . PHE A 1 384 ? 1.956 5.798 -60.243 1.00 21.83 1245 PHE A CA 1
ATOM 3076 C C . PHE A 1 384 ? 0.627 5.054 -60.353 1.00 21.85 1245 PHE A C 1
ATOM 3077 O O . PHE A 1 384 ? -0.396 5.546 -59.872 1.00 21.49 1245 PHE A O 1
ATOM 3085 N N . LYS A 1 385 ? 0.629 3.889 -60.992 1.00 20.13 1246 LYS A N 1
ATOM 3086 C CA . LYS A 1 385 ? -0.607 3.138 -61.165 1.00 21.84 1246 LYS A CA 1
ATOM 3087 C C . LYS A 1 385 ? -0.578 1.739 -60.549 1.00 22.02 1246 LYS A C 1
ATOM 3088 O O . LYS A 1 385 ? 0.383 0.991 -60.731 1.00 21.47 1246 LYS A O 1
ATOM 3094 N N . LEU A 1 386 ? -1.638 1.400 -59.819 1.00 22.41 1247 LEU A N 1
ATOM 3095 C CA . LEU A 1 386 ? -1.769 0.091 -59.181 1.00 22.80 1247 LEU A CA 1
ATOM 3096 C C . LEU A 1 386 ? -3.154 -0.483 -59.464 1.00 24.65 1247 LEU A C 1
ATOM 3097 O O . LEU A 1 386 ? -4.133 0.260 -59.603 1.00 24.38 1247 LEU A O 1
ATOM 3102 N N . GLY A 1 387 ? -3.226 -1.807 -59.556 1.00 26.31 1248 GLY A N 1
ATOM 3103 C CA . GLY A 1 387 ? -4.493 -2.470 -59.808 1.00 27.80 1248 GLY A CA 1
ATOM 3104 C C . GLY A 1 387 ? -5.207 -2.010 -61.066 1.00 28.59 1248 GLY A C 1
ATOM 3105 O O . GLY A 1 387 ? -4.643 -2.033 -62.162 1.00 26.60 1248 GLY A O 1
ATOM 3106 N N . ASP A 1 388 ? -6.453 -1.580 -60.907 1.00 29.32 1249 ASP A N 1
ATOM 3107 C CA . ASP A 1 388 ? -7.235 -1.129 -62.044 1.00 32.09 1249 ASP A CA 1
ATOM 3108 C C . ASP A 1 388 ? -6.972 0.316 -62.475 1.00 31.64 1249 ASP A C 1
ATOM 3109 O O . ASP A 1 388 ? -7.710 0.853 -63.301 1.00 32.30 1249 ASP A O 1
ATOM 3114 N N . ASP A 1 389 ? -5.933 0.951 -61.928 1.00 30.28 1250 ASP A N 1
ATOM 3115 C CA . ASP A 1 389 ? -5.605 2.319 -62.337 1.00 28.84 1250 ASP A CA 1
ATOM 3116 C C . ASP A 1 389 ? -5.323 2.257 -63.829 1.00 29.24 1250 ASP A C 1
ATOM 3117 O O . ASP A 1 389 ? -4.575 1.388 -64.284 1.00 26.49 1250 ASP A O 1
ATOM 3122 N N . TYR A 1 390 ? -5.900 3.181 -64.591 1.00 28.70 1251 TYR A N 1
ATOM 3123 C CA . TYR A 1 390 ? -5.697 3.167 -66.035 1.00 29.95 1251 TYR A CA 1
ATOM 3124 C C . TYR A 1 390 ? -5.367 4.517 -66.657 1.00 29.27 1251 TYR A C 1
ATOM 3125 O O . TYR A 1 390 ? -4.268 4.710 -67.180 1.00 29.81 1251 TYR A O 1
ATOM 3134 N N . TRP A 1 391 ? -6.307 5.454 -66.584 1.00 27.92 1252 TRP A N 1
ATOM 3135 C CA . TRP A 1 391 ? -6.129 6.771 -67.189 1.00 29.38 1252 TRP A CA 1
ATOM 3136 C C . TRP A 1 391 ? -5.151 7.737 -66.527 1.00 29.04 1252 TRP A C 1
ATOM 3137 O O . TRP A 1 391 ? -4.456 8.487 -67.215 1.00 28.87 1252 TRP A O 1
ATOM 3148 N N . PHE A 1 392 ? -5.098 7.728 -65.202 1.00 26.39 1253 PHE A N 1
ATOM 3149 C CA . PHE A 1 392 ? -4.230 8.650 -64.482 1.00 26.46 1253 PHE A CA 1
ATOM 3150 C C . PHE A 1 392 ? -3.342 7.972 -63.458 1.00 24.82 1253 PHE A C 1
ATOM 3151 O O . PHE A 1 392 ? -3.580 6.834 -63.066 1.00 25.15 1253 PHE A O 1
ATOM 3159 N N . ASN A 1 393 ? -2.313 8.696 -63.034 1.00 22.83 1254 ASN A N 1
ATOM 3160 C CA . ASN A 1 393 ? -1.422 8.219 -61.995 1.00 23.48 1254 ASN A CA 1
ATOM 3161 C C . ASN A 1 393 ? -2.060 8.708 -60.692 1.00 22.08 1254 ASN A C 1
ATOM 3162 O O . ASN A 1 393 ? -2.793 9.699 -60.690 1.00 21.24 1254 ASN A O 1
ATOM 3167 N N . HIS A 1 394 ? -1.794 8.009 -59.598 1.00 20.81 1255 HIS A N 1
ATOM 3168 C CA . HIS A 1 394 ? -2.364 8.357 -58.303 1.00 20.72 1255 HIS A CA 1
ATOM 3169 C C . HIS A 1 394 ? -1.279 8.294 -57.244 1.00 18.98 1255 HIS A C 1
ATOM 3170 O O . HIS A 1 394 ? -0.377 7.457 -57.322 1.00 19.26 1255 HIS A O 1
ATOM 3177 N N . GLU A 1 395 ? -1.369 9.181 -56.263 1.00 18.49 1256 GLU A N 1
ATOM 3178 C CA . GLU A 1 395 ? -0.410 9.207 -55.167 1.00 19.71 1256 GLU A CA 1
ATOM 3179 C C . GLU A 1 395 ? -0.738 8.057 -54.221 1.00 20.59 1256 GLU A C 1
ATOM 3180 O O . GLU A 1 395 ? -1.883 7.891 -53.809 1.00 20.68 1256 GLU A O 1
ATOM 3186 N N . TYR A 1 396 ? 0.269 7.255 -53.900 1.00 1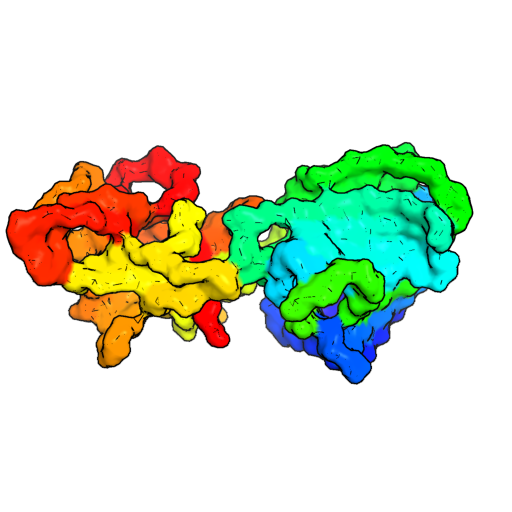9.46 1257 TYR A N 1
ATOM 3187 C CA . TYR A 1 396 ? 0.108 6.136 -52.986 1.00 18.04 1257 TYR A CA 1
ATOM 3188 C C . TYR A 1 396 ? 1.209 6.203 -51.945 1.00 19.42 1257 TYR A C 1
ATOM 3189 O O . TYR A 1 396 ? 2.383 6.395 -52.285 1.00 17.16 1257 TYR A O 1
ATOM 3198 N N . LEU A 1 397 ? 0.827 6.059 -50.680 1.00 18.04 1258 LEU A N 1
ATOM 3199 C CA . LEU A 1 397 ? 1.794 6.050 -49.592 1.00 17.95 1258 LEU A CA 1
ATOM 3200 C C . LEU A 1 397 ? 2.171 4.576 -49.555 1.00 19.46 1258 LEU A C 1
ATOM 3201 O O . LEU A 1 397 ? 1.324 3.714 -49.292 1.00 16.24 1258 LEU A O 1
ATOM 3206 N N . ILE A 1 398 ? 3.438 4.285 -49.830 1.00 16.14 1259 ILE A N 1
ATOM 3207 C CA . ILE A 1 398 ? 3.877 2.904 -49.900 1.00 16.26 1259 ILE A CA 1
ATOM 3208 C C . ILE A 1 398 ? 5.186 2.589 -49.199 1.00 18.53 1259 ILE A C 1
ATOM 3209 O O . ILE A 1 398 ? 5.999 3.475 -48.938 1.00 18.01 1259 ILE A O 1
ATOM 3214 N N . PRO A 1 399 ? 5.396 1.306 -48.878 1.00 18.79 1260 PRO A N 1
ATOM 3215 C CA . PRO A 1 399 ? 6.638 0.894 -48.230 1.00 19.93 1260 PRO A CA 1
ATOM 3216 C C . PRO A 1 399 ? 7.588 0.873 -49.436 1.00 19.77 1260 PRO A C 1
ATOM 3217 O O . PRO A 1 399 ? 7.212 0.396 -50.508 1.00 18.20 1260 PRO A O 1
ATOM 3221 N N . VAL A 1 400 ? 8.791 1.408 -49.274 1.00 20.23 1261 VAL A N 1
ATOM 3222 C CA . VAL A 1 400 ? 9.741 1.490 -50.374 1.00 21.73 1261 VAL A CA 1
ATOM 3223 C C . VAL A 1 400 ? 11.161 1.219 -49.890 1.00 22.99 1261 VAL A C 1
ATOM 3224 O O . VAL A 1 400 ? 11.521 1.557 -48.767 1.00 22.54 1261 VAL A O 1
ATOM 3228 N N . ILE A 1 401 ? 11.965 0.596 -50.741 1.00 23.55 1262 ILE A N 1
ATOM 3229 C CA . ILE A 1 401 ? 13.343 0.294 -50.386 1.00 23.41 1262 ILE A CA 1
ATOM 3230 C C . ILE A 1 401 ? 14.304 1.223 -51.133 1.00 25.28 1262 ILE A C 1
ATOM 3231 O O . ILE A 1 401 ? 14.162 1.433 -52.331 1.00 24.41 1262 ILE A O 1
ATOM 3236 N N . LYS A 1 402 ? 15.257 1.804 -50.408 1.00 27.25 1263 LYS A N 1
ATOM 3237 C CA . LYS A 1 402 ? 16.269 2.666 -51.018 1.00 28.65 1263 LYS A CA 1
ATOM 3238 C C . LYS A 1 402 ? 17.458 1.720 -51.152 1.00 29.03 1263 LYS A C 1
ATOM 3239 O O . LYS A 1 402 ? 18.040 1.294 -50.154 1.00 28.32 1263 LYS A O 1
ATOM 3245 N N . ILE A 1 403 ? 17.816 1.393 -52.387 1.00 30.86 1264 ILE A N 1
ATOM 3246 C CA . ILE A 1 403 ? 18.878 0.433 -52.642 1.00 34.69 1264 ILE A CA 1
ATOM 3247 C C . ILE A 1 403 ? 20.314 0.665 -52.166 1.00 38.81 1264 ILE A C 1
ATOM 3248 O O . ILE A 1 403 ? 20.631 0.406 -51.009 1.00 42.66 1264 ILE A O 1
ATOM 3253 N N . GLU A 1 404 ? 21.183 1.150 -53.036 1.00 41.83 1265 GLU A N 1
ATOM 3254 C CA . GLU A 1 404 ? 22.586 1.300 -52.668 1.00 43.66 1265 GLU A CA 1
ATOM 3255 C C . GLU A 1 404 ? 22.991 2.462 -51.772 1.00 42.62 1265 GLU A C 1
ATOM 3256 O O . GLU A 1 404 ? 23.807 2.297 -50.865 1.00 42.87 1265 GLU A O 1
ATOM 3262 N N . HIS A 1 405 ? 22.435 3.637 -52.022 1.00 42.09 1266 HIS A N 1
ATOM 3263 C CA . HIS A 1 405 ? 22.800 4.802 -51.238 1.00 40.76 1266 HIS A CA 1
ATOM 3264 C C . HIS A 1 405 ? 21.708 5.212 -50.263 1.00 39.22 1266 HIS A C 1
ATOM 3265 O O . HIS A 1 405 ? 20.721 5.834 -50.651 1.00 39.87 1266 HIS A O 1
ATOM 3272 N N . TYR A 1 406 ? 21.899 4.868 -48.991 1.00 36.84 1267 TYR A N 1
ATOM 3273 C CA . TYR A 1 406 ? 20.918 5.188 -47.959 1.00 36.49 1267 TYR A CA 1
ATOM 3274 C C . TYR A 1 406 ? 21.535 5.595 -46.619 1.00 36.53 1267 TYR A C 1
ATOM 3275 O O . TYR A 1 406 ? 20.937 5.384 -45.565 1.00 35.35 1267 TYR A O 1
ATOM 3284 N N . ALA A 1 407 ? 22.723 6.187 -46.658 1.00 37.60 1268 ALA A N 1
ATOM 3285 C CA . ALA A 1 407 ? 23.390 6.611 -45.432 1.00 38.56 1268 ALA A CA 1
ATOM 3286 C C . ALA A 1 407 ? 22.543 7.637 -44.676 1.00 39.34 1268 ALA A C 1
ATOM 3287 O O . ALA A 1 407 ? 22.435 7.580 -43.452 1.00 40.06 1268 ALA A O 1
ATOM 3289 N N . SER A 1 408 ? 21.933 8.565 -45.406 1.00 40.13 1269 SER A N 1
ATOM 3290 C CA . SER A 1 408 ? 21.099 9.585 -44.779 1.00 42.26 1269 SER A CA 1
ATOM 3291 C C . SER A 1 408 ? 19.843 9.002 -44.142 1.00 42.04 1269 SER A C 1
ATOM 3292 O O . SER A 1 408 ? 19.387 9.487 -43.108 1.00 43.14 1269 SER A O 1
ATOM 3295 N N . LEU A 1 409 ? 19.284 7.964 -44.759 1.00 40.96 1270 LEU A N 1
ATOM 3296 C CA . LEU A 1 409 ? 18.076 7.321 -44.241 1.00 40.07 1270 LEU A CA 1
ATOM 3297 C C . LEU A 1 409 ? 18.363 6.520 -42.982 1.00 39.47 1270 LEU A C 1
ATOM 3298 O O . LEU A 1 409 ? 17.473 6.263 -42.169 1.00 39.67 1270 LEU A O 1
ATOM 3303 N N . LEU A 1 410 ? 19.619 6.125 -42.834 1.00 38.43 1271 LEU A N 1
ATOM 3304 C CA . LEU A 1 410 ? 20.056 5.339 -41.695 1.00 38.40 1271 LEU A CA 1
ATOM 3305 C C . LEU A 1 410 ? 19.664 5.991 -40.370 1.00 38.12 1271 LEU A C 1
ATOM 3306 O O . LEU A 1 410 ? 19.508 5.313 -39.353 1.00 37.79 1271 LEU A O 1
ATOM 3311 N N . GLU A 1 411 ? 19.492 7.307 -40.389 1.00 37.78 1272 GLU A N 1
ATOM 3312 C CA . GLU A 1 411 ? 19.144 8.053 -39.182 1.00 38.39 1272 GLU A CA 1
ATOM 3313 C C . GLU A 1 411 ? 17.717 8.580 -39.171 1.00 35.81 1272 GLU A C 1
ATOM 3314 O O . GLU A 1 411 ? 17.304 9.246 -38.223 1.00 35.75 1272 GLU A O 1
ATOM 3320 N N . SER A 1 412 ? 16.964 8.282 -40.221 1.00 32.24 1273 SER A N 1
ATOM 3321 C CA . SER A 1 412 ? 15.594 8.754 -40.319 1.00 30.20 1273 SER A CA 1
ATOM 3322 C C . SER A 1 412 ? 14.582 7.873 -39.586 1.00 27.80 1273 SER A C 1
ATOM 3323 O O . SER A 1 412 ? 14.666 6.647 -39.625 1.00 25.69 1273 SER A O 1
ATOM 3326 N N . THR A 1 413 ? 13.622 8.506 -38.920 1.00 26.34 1274 THR A N 1
ATOM 3327 C CA . THR A 1 413 ? 12.586 7.762 -38.214 1.00 25.61 1274 THR A CA 1
ATOM 3328 C C . THR A 1 413 ? 11.632 7.115 -39.221 1.00 25.49 1274 THR A C 1
ATOM 3329 O O . THR A 1 413 ? 10.783 6.303 -38.852 1.00 26.06 1274 THR A O 1
ATOM 3333 N N . SER A 1 414 ? 11.778 7.473 -40.496 1.00 25.38 1275 SER A N 1
ATOM 3334 C CA . SER A 1 414 ? 10.933 6.907 -41.544 1.00 25.40 1275 SER A CA 1
ATOM 3335 C C . SER A 1 414 ? 11.364 5.467 -41.844 1.00 24.70 1275 SER A C 1
ATOM 3336 O O . SER A 1 414 ? 10.730 4.770 -42.636 1.00 22.61 1275 SER A O 1
ATOM 3339 N N . THR A 1 415 ? 12.444 5.028 -41.199 1.00 23.08 1276 THR A N 1
ATOM 3340 C CA . THR A 1 415 ? 12.947 3.668 -41.375 1.00 22.32 1276 THR A CA 1
ATOM 3341 C C . THR A 1 415 ? 12.689 2.847 -40.112 1.00 20.77 1276 THR A C 1
ATOM 3342 O O . THR A 1 415 ? 13.132 1.700 -40.010 1.00 20.33 1276 THR A O 1
ATOM 3346 N N . HIS A 1 416 ? 11.983 3.438 -39.147 1.00 19.24 1277 HIS A N 1
ATOM 3347 C CA . HIS A 1 416 ? 11.669 2.736 -37.900 1.00 21.09 1277 HIS A CA 1
ATOM 3348 C C . HIS A 1 416 ? 10.304 2.063 -38.001 1.00 20.59 1277 HIS A C 1
ATOM 3349 O O . HIS A 1 416 ? 9.278 2.735 -38.130 1.00 20.27 1277 HIS A O 1
ATOM 3356 N N . TRP A 1 417 ? 10.298 0.735 -37.932 1.00 20.87 1278 TRP A N 1
ATOM 3357 C CA . TRP A 1 417 ? 9.061 -0.022 -38.031 1.00 20.82 1278 TRP A CA 1
ATOM 3358 C C . TRP A 1 417 ? 8.663 -0.665 -36.713 1.00 21.05 1278 TRP A C 1
ATOM 3359 O O . TRP A 1 417 ? 9.497 -1.198 -35.981 1.00 19.61 1278 TRP A O 1
ATOM 3370 N N . VAL A 1 418 ? 7.370 -0.608 -36.427 1.00 19.92 1279 VAL A N 1
ATOM 3371 C CA . VAL A 1 418 ? 6.829 -1.163 -35.202 1.00 20.03 1279 VAL A CA 1
ATOM 3372 C C . VAL A 1 418 ? 5.853 -2.296 -35.489 1.00 19.74 1279 VAL A C 1
ATOM 3373 O O . VAL A 1 418 ? 5.279 -2.363 -36.576 1.00 19.69 1279 VAL A O 1
ATOM 3377 N N . PHE A 1 419 ? 5.679 -3.185 -34.511 1.00 17.94 1280 PHE A N 1
ATOM 3378 C CA . PHE A 1 419 ? 4.767 -4.315 -34.638 1.00 18.34 1280 PHE A CA 1
ATOM 3379 C C . PHE A 1 419 ? 3.812 -4.410 -33.446 1.00 17.93 1280 PHE A C 1
ATOM 3380 O O . PHE A 1 419 ? 4.228 -4.648 -32.313 1.00 19.03 1280 PHE A O 1
ATOM 3388 N N . VAL A 1 420 ? 2.528 -4.217 -33.715 1.00 19.20 1281 VAL A N 1
ATOM 3389 C CA . VAL A 1 420 ? 1.515 -4.288 -32.676 1.00 18.13 1281 VAL A CA 1
ATOM 3390 C C . VAL A 1 420 ? 0.840 -5.648 -32.762 1.00 19.25 1281 VAL A C 1
ATOM 3391 O O . VAL A 1 420 ? 0.227 -5.985 -33.776 1.00 18.01 1281 VAL A O 1
ATOM 3395 N N . PRO A 1 421 ? 0.944 -6.451 -31.694 1.00 20.61 1282 PRO A N 1
ATOM 3396 C CA . PRO A 1 421 ? 0.317 -7.776 -31.707 1.00 22.57 1282 PRO A CA 1
ATOM 3397 C C . PRO A 1 421 ? -1.195 -7.675 -31.918 1.00 26.42 1282 PRO A C 1
ATOM 3398 O O . PRO A 1 421 ? -1.867 -6.861 -31.283 1.00 25.40 1282 PRO A O 1
ATOM 3402 N N . ALA A 1 422 ? -1.715 -8.485 -32.834 1.00 28.24 1283 ALA A N 1
ATOM 3403 C CA . ALA A 1 422 ? -3.140 -8.492 -33.119 1.00 33.39 1283 ALA A CA 1
ATOM 3404 C C . ALA A 1 422 ? -3.879 -9.158 -31.959 1.00 37.31 1283 ALA A C 1
ATOM 3405 O O . ALA A 1 422 ? -4.994 -8.768 -31.617 1.00 37.88 1283 ALA A O 1
ATOM 3407 N N . SER A 1 423 ? -3.230 -10.156 -31.362 1.00 40.96 1284 SER A N 1
ATOM 3408 C CA . SER A 1 423 ? -3.764 -10.929 -30.239 1.00 45.03 1284 SER A CA 1
ATOM 3409 C C . SER A 1 423 ? -5.283 -11.082 -30.217 1.00 47.09 1284 SER A C 1
ATOM 3410 O O . SER A 1 423 ? -5.893 -10.888 -29.139 1.00 49.19 1284 SER A O 1
#

Radius of gyration: 24.52 Å; Cα contacts (8 Å, |Δi|>4): 1094; chains: 1; bounding box: 44×41×78 Å

CATH classification: 2.60.120.200 (+1 more: 2.80.10.50)

Secondary structure (DSSP, 8-state):
--GGGEEEEEEEETTEEEE-SSS--EEEEESB-EEPSSTT--EEEES-STTB-EEEEE--HHHHHTTTTTEEEEEEEEEEET--TT---EEEEEEESSS-EEEEEEETTEEEEEEEEETTEEEEEEEE--GGG-TT---S-EEEEEEEETTSEEEEEETTEEEEEEE----TT----SEEEEEEEEPTTS------EEEEEEEEEESS---HHHHHHHHHHTS-TTB-B-TTSSBPBSSSEEEEEETT-TTEEEEEETTEEEEEE-S-SS-S--S--EEEEEEE-S--SSB-BTT-EEEEEEESSSSEEEEEE---SS--STTEEEEEEE---HHHHHHHS-EEEEEEE-SS-EEEEEEEESTTSS-EEEEEEEEEEEE--TT--SS-EEEEEEEEE-S--TTGGG-GGG-EEEEE--